Protein AF-A0A7G2CBF5-F1 (afdb_monomer_lite)

InterPro domains:
  IPR001841 Zinc finger, RING-type [PF13639] (413-460)
  IPR001841 Zinc finger, RING-type [PS50089] (415-460)
  IPR001841 Zinc finger, RING-type [SM00184] (415-459)
  IPR013083 Zinc finger, RING/FYVE/PHD-type [G3DSA:3.30.40.10] (395-491)

pLDDT: mean 78.75, std 20.37, range [25.27, 97.44]

Organism: NCBI:txid59799

Structure (mmCIF, N/CA/C/O backbone):
data_AF-A0A7G2CBF5-F1
#
_entry.id   AF-A0A7G2CBF5-F1
#
loop_
_atom_site.group_PDB
_atom_site.id
_atom_site.type_symbol
_atom_site.label_atom_id
_atom_site.label_alt_id
_atom_site.label_comp_id
_atom_site.label_asym_id
_atom_site.label_entity_id
_atom_site.label_seq_id
_atom_site.pdbx_PDB_ins_code
_atom_site.Cartn_x
_atom_site.Cartn_y
_atom_site.Cartn_z
_atom_site.occupancy
_atom_site.B_iso_or_equiv
_atom_site.auth_seq_id
_atom_site.auth_comp_id
_atom_site.auth_asym_id
_atom_site.auth_atom_id
_atom_site.pdbx_PDB_model_num
ATOM 1 N N . MET A 1 1 ? 34.338 -5.655 -11.484 1.00 49.66 1 MET A N 1
ATOM 2 C CA . MET A 1 1 ? 33.843 -4.409 -12.112 1.00 49.66 1 MET A CA 1
ATOM 3 C C . MET A 1 1 ? 34.162 -4.475 -13.596 1.00 49.66 1 MET A C 1
ATOM 5 O O . MET A 1 1 ? 35.326 -4.677 -13.931 1.00 49.66 1 MET A O 1
ATOM 9 N N . SER A 1 2 ? 33.138 -4.430 -14.452 1.00 60.94 2 SER A N 1
ATOM 10 C CA . SER A 1 2 ? 33.265 -4.568 -15.910 1.00 60.94 2 SER A CA 1
ATOM 11 C C . SER A 1 2 ? 34.109 -3.433 -16.514 1.00 60.94 2 SER A C 1
ATOM 13 O O . SER A 1 2 ? 34.279 -2.374 -15.908 1.00 60.94 2 SER A O 1
ATOM 15 N N . GLY A 1 3 ? 34.646 -3.632 -17.723 1.00 80.69 3 GLY A N 1
ATOM 16 C CA . GLY A 1 3 ? 35.348 -2.565 -18.448 1.00 80.69 3 GLY A CA 1
ATOM 17 C C . GLY A 1 3 ? 34.446 -1.363 -18.767 1.00 80.69 3 GLY A C 1
ATOM 18 O O . GLY A 1 3 ? 34.930 -0.236 -18.807 1.00 80.69 3 GLY A O 1
ATOM 19 N N . LEU A 1 4 ? 33.137 -1.592 -18.928 1.00 89.00 4 LEU A N 1
ATOM 20 C CA . LEU A 1 4 ? 32.149 -0.553 -19.222 1.00 89.00 4 LEU A CA 1
ATOM 21 C C . LEU A 1 4 ? 31.945 0.420 -18.053 1.00 89.00 4 LEU A C 1
ATOM 23 O O . LEU A 1 4 ? 31.850 1.620 -18.289 1.00 89.00 4 LEU A O 1
ATOM 27 N N . ASP A 1 5 ? 31.925 -0.068 -16.808 1.00 89.19 5 ASP A N 1
ATOM 28 C CA . ASP A 1 5 ? 31.765 0.785 -15.621 1.00 89.19 5 ASP A CA 1
ATOM 29 C C . ASP A 1 5 ? 32.836 1.887 -15.564 1.00 89.19 5 ASP A C 1
ATOM 31 O O . ASP A 1 5 ? 32.509 3.060 -15.397 1.00 89.19 5 ASP A O 1
ATOM 35 N N . LYS A 1 6 ? 34.104 1.532 -15.813 1.00 88.06 6 LYS A N 1
ATOM 36 C CA . LYS A 1 6 ? 35.206 2.505 -15.874 1.00 88.06 6 LYS A CA 1
ATOM 37 C C . LYS A 1 6 ? 35.006 3.517 -17.002 1.00 88.06 6 LYS A C 1
ATOM 39 O O . LYS A 1 6 ? 35.122 4.713 -16.774 1.00 88.06 6 LYS A O 1
ATOM 44 N N . LEU A 1 7 ? 34.652 3.039 -18.198 1.00 89.00 7 LEU A N 1
ATOM 45 C CA . LEU A 1 7 ? 34.445 3.889 -19.375 1.00 89.00 7 LEU A CA 1
ATOM 46 C C . LEU A 1 7 ? 33.305 4.894 -19.198 1.00 89.00 7 LEU A C 1
ATOM 48 O O . LEU A 1 7 ? 33.352 5.966 -19.790 1.00 89.00 7 LEU A O 1
ATOM 52 N N . VAL A 1 8 ? 32.271 4.538 -18.435 1.00 93.62 8 VAL A N 1
ATOM 53 C CA . VAL A 1 8 ? 31.100 5.391 -18.212 1.00 93.62 8 VAL A CA 1
ATOM 54 C C . VAL A 1 8 ? 31.361 6.456 -17.148 1.00 93.62 8 VAL A C 1
ATOM 56 O O . VAL A 1 8 ? 30.910 7.588 -17.309 1.00 93.62 8 VAL A O 1
ATOM 59 N N . ARG A 1 9 ? 32.104 6.128 -16.084 1.00 89.12 9 ARG A N 1
ATOM 60 C CA . ARG A 1 9 ? 32.369 7.050 -14.962 1.00 89.12 9 ARG A CA 1
ATOM 61 C C . ARG A 1 9 ? 33.142 8.307 -15.357 1.00 89.12 9 ARG A C 1
ATOM 63 O O . ARG A 1 9 ? 32.958 9.338 -14.719 1.00 89.12 9 ARG A O 1
ATOM 70 N N . ASP A 1 10 ? 33.952 8.226 -16.407 1.00 88.62 10 ASP A N 1
ATOM 71 C CA . ASP A 1 10 ? 34.768 9.346 -16.890 1.00 88.62 10 ASP A CA 1
ATOM 72 C C . ASP A 1 10 ? 33.999 10.295 -17.836 1.00 88.62 10 ASP A C 1
ATOM 74 O O . ASP A 1 10 ? 34.521 11.337 -18.240 1.00 88.62 10 ASP A O 1
ATOM 78 N N . ILE A 1 11 ? 32.760 9.955 -18.215 1.00 93.88 11 ILE A N 1
ATOM 79 C CA . ILE A 1 11 ? 31.960 10.738 -19.165 1.00 93.88 11 ILE A CA 1
ATOM 80 C C . ILE A 1 11 ? 31.219 11.860 -18.432 1.00 93.88 11 ILE A C 1
ATOM 82 O O . ILE A 1 11 ? 30.471 11.627 -17.483 1.00 93.88 11 ILE A O 1
ATOM 86 N N . LYS A 1 12 ? 31.375 13.095 -18.921 1.00 92.81 12 LYS A N 1
ATOM 87 C CA . LYS A 1 12 ? 30.668 14.265 -18.386 1.00 92.81 12 LYS A CA 1
ATOM 88 C C . LYS A 1 12 ? 29.181 14.262 -18.779 1.00 92.81 12 LYS A C 1
ATOM 90 O O . LYS A 1 12 ? 28.855 13.799 -19.873 1.00 92.81 12 LYS A O 1
ATOM 95 N N . PRO A 1 13 ? 28.284 14.843 -17.957 1.00 91.62 13 PRO A N 1
ATOM 96 C CA . PRO A 1 13 ? 26.852 14.903 -18.258 1.00 91.62 13 PRO A CA 1
ATOM 97 C C . PRO A 1 13 ? 26.490 15.487 -19.629 1.00 91.62 13 PRO A C 1
ATOM 99 O O . PRO A 1 13 ? 25.711 14.874 -20.362 1.00 91.62 13 PRO A O 1
ATOM 102 N N . ASP A 1 14 ? 27.097 16.617 -19.999 1.00 91.88 14 ASP A N 1
ATOM 103 C CA . ASP A 1 14 ? 26.829 17.291 -21.278 1.00 91.88 14 ASP A CA 1
ATOM 104 C C . ASP A 1 14 ? 27.284 16.448 -22.476 1.00 91.88 14 ASP A C 1
ATOM 106 O O . ASP A 1 14 ? 26.562 16.313 -23.467 1.00 91.88 14 ASP A O 1
ATOM 110 N N . ASP A 1 15 ? 28.456 15.814 -22.358 1.00 93.81 15 ASP A N 1
ATOM 111 C CA . ASP A 1 15 ? 28.989 14.916 -23.383 1.00 93.81 15 ASP A CA 1
ATOM 112 C C . ASP A 1 15 ? 28.108 13.673 -23.532 1.00 93.81 15 ASP A C 1
ATOM 114 O O . ASP A 1 15 ? 27.851 13.228 -24.649 1.00 93.81 15 ASP A O 1
ATOM 118 N N . ALA A 1 16 ? 27.605 13.125 -22.421 1.00 92.75 16 ALA A N 1
ATOM 119 C CA . ALA A 1 16 ? 26.716 11.972 -22.451 1.00 92.75 16 ALA A CA 1
ATOM 120 C C . ALA A 1 16 ? 25.408 12.272 -23.184 1.00 92.75 16 ALA A C 1
ATOM 122 O O . ALA A 1 16 ? 24.969 11.434 -23.965 1.00 92.75 16 ALA A O 1
ATOM 123 N N . LEU A 1 17 ? 24.788 13.435 -22.945 1.00 92.00 17 LEU A N 1
ATOM 124 C CA . LEU A 1 17 ? 23.565 13.847 -23.641 1.00 92.00 17 LEU A CA 1
ATOM 125 C C . LEU A 1 17 ? 23.819 14.045 -25.133 1.00 92.00 17 LEU A C 1
ATOM 127 O O . LEU A 1 17 ? 23.205 13.367 -25.954 1.00 92.00 17 LEU A O 1
ATOM 131 N N . LYS A 1 18 ? 24.773 14.917 -25.465 1.00 95.88 18 LYS A N 1
ATOM 132 C CA . LYS A 1 18 ? 25.082 15.274 -26.848 1.00 95.88 18 LYS A CA 1
ATOM 133 C C . LYS A 1 18 ? 25.462 14.050 -27.681 1.00 95.88 18 LYS A C 1
ATOM 135 O O . LYS A 1 18 ? 24.959 13.869 -28.787 1.00 95.88 18 LYS A O 1
ATOM 140 N N . LEU A 1 19 ? 26.352 13.205 -27.161 1.00 96.44 19 LEU A N 1
ATOM 141 C CA . LEU A 1 19 ? 26.838 12.046 -27.907 1.00 96.44 19 LEU A CA 1
ATOM 142 C C . LEU A 1 19 ? 25.793 10.930 -27.949 1.00 96.44 19 LEU A C 1
ATOM 144 O O . LEU A 1 19 ? 25.692 10.261 -28.972 1.00 96.44 19 LEU A O 1
ATOM 148 N N . PHE A 1 20 ? 24.974 10.747 -26.908 1.00 94.62 20 PHE A N 1
ATOM 149 C CA . PHE A 1 20 ? 23.829 9.834 -26.986 1.00 94.62 20 PHE A CA 1
ATOM 150 C C . PHE A 1 20 ? 22.902 10.204 -28.148 1.00 94.62 20 PHE A C 1
ATOM 152 O O . PHE A 1 20 ? 22.606 9.342 -28.972 1.00 94.62 20 PHE A O 1
ATOM 159 N N . GLU A 1 21 ? 22.503 11.473 -28.254 1.00 94.25 21 GLU A N 1
ATOM 160 C CA . GLU A 1 21 ? 21.635 11.950 -29.337 1.00 94.25 21 GLU A CA 1
ATOM 161 C C . GLU A 1 21 ? 22.292 11.761 -30.711 1.00 94.25 21 GLU A C 1
ATOM 163 O O . GLU A 1 21 ? 21.678 11.208 -31.624 1.00 94.25 21 GLU A O 1
ATOM 168 N N . GLU A 1 22 ? 23.571 12.122 -30.843 1.00 96.81 22 GLU A N 1
ATOM 169 C CA . GLU A 1 22 ? 24.329 11.950 -32.085 1.00 96.81 22 GLU A CA 1
ATOM 170 C C . GLU A 1 22 ? 24.398 10.478 -32.532 1.00 96.81 22 GLU A C 1
ATOM 172 O O . GLU A 1 22 ? 24.149 10.158 -33.697 1.00 96.81 22 GLU A O 1
ATOM 177 N N . TYR A 1 23 ? 24.748 9.563 -31.624 1.00 96.50 23 TYR A N 1
ATOM 178 C CA . TYR A 1 23 ? 24.873 8.144 -31.953 1.00 96.50 23 TYR A CA 1
ATOM 179 C C . TYR A 1 23 ? 23.514 7.474 -32.162 1.00 96.50 23 TYR A C 1
ATOM 181 O O . TYR A 1 23 ? 23.406 6.615 -33.038 1.00 96.50 23 TYR A O 1
ATOM 189 N N . MET A 1 24 ? 22.479 7.883 -31.425 1.00 94.31 24 MET A N 1
ATOM 190 C CA . MET A 1 24 ? 21.109 7.414 -31.631 1.00 94.31 24 MET A CA 1
ATOM 191 C C . MET A 1 24 ? 20.627 7.744 -33.048 1.00 94.31 24 MET A C 1
ATOM 193 O O . MET A 1 24 ? 20.131 6.860 -33.745 1.00 94.31 24 MET A O 1
ATOM 197 N N . GLU A 1 25 ? 20.829 8.977 -33.515 1.00 95.88 25 GLU A N 1
ATOM 198 C CA . GLU A 1 25 ? 20.425 9.380 -34.866 1.00 95.88 25 GLU A CA 1
ATOM 199 C C . GLU A 1 25 ? 21.223 8.657 -35.959 1.00 95.88 25 GLU A C 1
ATOM 201 O O . GLU A 1 25 ? 20.654 8.221 -36.965 1.00 95.88 25 GLU A O 1
ATOM 206 N N . LYS A 1 26 ? 22.526 8.427 -35.750 1.00 96.81 26 LYS A N 1
ATOM 207 C CA . LYS A 1 26 ? 23.343 7.615 -36.670 1.00 96.81 26 LYS A CA 1
ATOM 208 C C . LYS A 1 26 ? 22.854 6.166 -36.753 1.00 96.81 26 LYS A C 1
ATOM 210 O O . LYS A 1 26 ? 22.736 5.636 -37.855 1.00 96.81 26 LYS A O 1
ATOM 215 N N . VAL A 1 27 ? 22.541 5.536 -35.616 1.00 95.06 27 VAL A N 1
ATOM 216 C CA . VAL A 1 27 ? 21.999 4.165 -35.570 1.00 95.06 27 VAL A CA 1
ATOM 217 C C . VAL A 1 27 ? 20.631 4.094 -36.249 1.00 95.06 27 VAL A C 1
ATOM 219 O O . VAL A 1 27 ? 20.414 3.216 -37.083 1.00 95.06 27 VAL A O 1
ATOM 222 N N . LYS A 1 28 ? 19.723 5.037 -35.963 1.00 94.19 28 LYS A N 1
ATOM 223 C CA . LYS A 1 28 ? 18.412 5.124 -36.629 1.00 94.19 28 LYS A CA 1
ATOM 224 C C . LYS A 1 28 ? 18.551 5.297 -38.139 1.00 94.19 28 LYS A C 1
ATOM 226 O O . LYS A 1 28 ? 17.858 4.619 -38.891 1.00 94.19 28 LYS A O 1
ATOM 231 N N . THR A 1 29 ? 19.469 6.156 -38.583 1.00 96.31 29 THR A N 1
ATOM 232 C CA . THR A 1 29 ? 19.729 6.394 -40.009 1.00 96.31 29 THR A CA 1
ATOM 233 C C . THR A 1 29 ? 20.233 5.130 -40.704 1.00 96.31 29 THR A C 1
ATOM 235 O O . THR A 1 29 ? 19.699 4.767 -41.751 1.00 96.31 29 THR A O 1
ATOM 238 N N . ALA A 1 30 ? 21.211 4.434 -40.116 1.00 94.44 30 ALA A N 1
ATOM 239 C CA . ALA A 1 30 ? 21.728 3.179 -40.662 1.00 94.44 30 ALA A CA 1
ATOM 240 C C . ALA A 1 30 ? 20.621 2.112 -40.760 1.00 94.44 30 ALA A C 1
ATOM 242 O O . ALA A 1 30 ? 20.425 1.514 -41.818 1.00 94.44 30 ALA A O 1
ATOM 243 N N . ARG A 1 31 ? 19.813 1.953 -39.701 1.00 93.50 31 ARG A N 1
ATOM 244 C CA . ARG A 1 31 ? 18.656 1.039 -39.680 1.00 93.50 31 ARG A CA 1
ATOM 245 C C . ARG A 1 31 ? 17.616 1.378 -40.746 1.00 93.50 31 ARG A C 1
ATOM 247 O O . ARG A 1 31 ? 17.160 0.489 -41.459 1.00 93.50 31 ARG A O 1
ATOM 254 N N . ALA A 1 32 ? 17.271 2.657 -40.898 1.00 94.25 32 ALA A N 1
ATOM 255 C CA . ALA A 1 32 ? 16.305 3.114 -41.897 1.00 94.25 32 ALA A CA 1
ATOM 256 C C . ALA A 1 32 ? 16.774 2.829 -43.333 1.00 94.25 32 ALA A C 1
ATOM 258 O O . ALA A 1 32 ? 15.972 2.462 -44.190 1.00 94.25 32 ALA A O 1
ATOM 259 N N . LYS A 1 33 ? 18.082 2.949 -43.584 1.00 95.88 33 LYS A N 1
ATOM 260 C CA . LYS A 1 33 ? 18.703 2.637 -44.877 1.00 95.88 33 LYS A CA 1
ATOM 261 C C . LYS A 1 33 ? 19.026 1.152 -45.070 1.00 95.88 33 LYS A C 1
ATOM 263 O O . LYS A 1 33 ? 19.474 0.782 -46.151 1.00 95.88 33 LYS A O 1
ATOM 268 N N . LYS A 1 34 ? 18.776 0.307 -44.061 1.00 92.31 34 LYS A N 1
ATOM 269 C CA . LYS A 1 34 ? 19.172 -1.114 -44.028 1.00 92.31 34 LYS A CA 1
ATOM 270 C C . LYS A 1 34 ? 20.678 -1.308 -44.260 1.00 92.31 34 LYS A C 1
ATOM 272 O O . LYS A 1 34 ? 21.097 -2.281 -44.881 1.00 92.31 34 LYS A O 1
ATOM 277 N N . GLU A 1 35 ? 21.477 -0.358 -43.786 1.00 93.38 35 GLU A N 1
ATOM 278 C CA . GLU A 1 35 ? 22.936 -0.415 -43.825 1.00 93.38 35 GLU A CA 1
ATOM 279 C C . GLU A 1 35 ? 23.461 -1.266 -42.661 1.00 93.38 35 GLU A C 1
ATOM 281 O O . GLU A 1 35 ? 22.876 -1.293 -41.575 1.00 93.38 35 GLU A O 1
ATOM 286 N N . GLU A 1 36 ? 24.589 -1.947 -42.871 1.00 92.62 36 GLU A N 1
ATOM 287 C CA . GLU A 1 36 ? 25.285 -2.654 -41.795 1.00 92.62 36 GLU A CA 1
ATOM 288 C C . GLU A 1 36 ? 25.801 -1.644 -40.761 1.00 92.62 36 GLU A C 1
ATOM 290 O O . GLU A 1 36 ? 26.503 -0.693 -41.107 1.00 92.62 36 GLU A O 1
ATOM 295 N N . ILE A 1 37 ? 25.463 -1.842 -39.483 1.00 95.06 37 ILE A N 1
ATOM 296 C CA . ILE A 1 37 ? 25.906 -0.963 -38.394 1.00 95.06 37 ILE A CA 1
ATOM 297 C C . ILE A 1 37 ? 27.366 -1.296 -38.055 1.00 95.06 37 ILE A C 1
ATOM 299 O O . ILE A 1 37 ? 27.633 -2.367 -37.501 1.00 95.06 37 ILE A O 1
ATOM 303 N N . PRO A 1 38 ? 28.330 -0.383 -38.283 1.00 96.12 38 PRO A N 1
ATOM 304 C CA . PRO A 1 38 ? 29.725 -0.663 -37.974 1.00 96.12 38 PRO A CA 1
ATOM 305 C C . PRO A 1 38 ? 29.933 -0.868 -36.472 1.00 96.12 38 PRO A C 1
ATOM 307 O O . PRO A 1 38 ? 29.358 -0.152 -35.647 1.00 96.12 38 PRO A O 1
ATOM 310 N N . ARG A 1 39 ? 30.845 -1.774 -36.098 1.00 96.12 39 ARG A N 1
ATOM 311 C CA . ARG A 1 39 ? 31.174 -2.048 -34.686 1.00 96.12 39 ARG A CA 1
ATOM 312 C C . ARG A 1 39 ? 31.443 -0.782 -33.853 1.00 96.12 39 ARG A C 1
ATOM 314 O O . ARG A 1 39 ? 30.903 -0.697 -32.752 1.00 96.12 39 ARG A O 1
ATOM 321 N N . PRO A 1 40 ? 32.210 0.226 -34.324 1.00 97.44 40 PRO A N 1
ATOM 322 C CA . PRO A 1 40 ? 32.429 1.449 -33.548 1.00 97.44 40 PRO A CA 1
ATOM 323 C C . PRO A 1 40 ? 31.149 2.255 -33.293 1.00 97.44 40 PRO A C 1
ATOM 325 O O . PRO A 1 40 ? 31.004 2.840 -32.222 1.00 97.44 40 PRO A O 1
ATOM 328 N N . LEU A 1 41 ? 30.220 2.278 -34.256 1.00 96.88 41 LEU A N 1
ATOM 329 C CA . LEU A 1 41 ? 28.927 2.948 -34.113 1.00 96.88 41 LEU A CA 1
ATOM 330 C C . LEU A 1 41 ? 28.079 2.240 -33.047 1.00 96.88 41 LEU A C 1
ATOM 332 O O . LEU A 1 41 ? 27.610 2.886 -32.114 1.00 96.88 41 LEU A O 1
ATOM 336 N N . TYR A 1 42 ? 27.982 0.912 -33.132 1.00 96.50 42 TYR A N 1
ATOM 337 C CA . TYR A 1 42 ? 27.261 0.077 -32.169 1.00 96.50 42 TYR A CA 1
ATOM 338 C C . TYR A 1 42 ? 27.783 0.236 -30.734 1.00 96.50 42 TYR A C 1
ATOM 340 O O . TYR A 1 42 ? 27.028 0.521 -29.804 1.00 96.50 42 TYR A O 1
ATOM 348 N N . MET A 1 43 ? 29.101 0.105 -30.556 1.00 96.31 43 MET A N 1
ATOM 349 C CA . MET A 1 43 ? 29.736 0.174 -29.238 1.00 96.31 43 MET A CA 1
ATOM 350 C C . MET A 1 43 ? 29.606 1.562 -28.612 1.00 96.31 43 MET A C 1
ATOM 352 O O . MET A 1 43 ? 29.358 1.669 -27.413 1.00 96.31 43 MET A O 1
ATOM 356 N N . ASN A 1 44 ? 29.753 2.631 -29.403 1.00 96.25 44 ASN A N 1
ATOM 357 C CA . ASN A 1 44 ? 29.588 3.982 -28.881 1.00 96.25 44 ASN A CA 1
ATOM 358 C C . ASN A 1 44 ? 28.132 4.276 -28.521 1.00 96.25 44 ASN A C 1
ATOM 360 O O . ASN A 1 44 ? 27.902 4.841 -27.456 1.00 96.25 44 ASN A O 1
ATOM 364 N N . PHE A 1 45 ? 27.163 3.852 -29.338 1.00 96.00 45 PHE A N 1
ATOM 365 C CA . PHE A 1 45 ? 25.747 3.997 -29.001 1.00 96.00 45 PHE A CA 1
ATOM 366 C C . PHE A 1 45 ? 25.431 3.381 -27.630 1.00 96.00 45 PHE A C 1
ATOM 368 O O . PHE A 1 45 ? 24.929 4.080 -26.749 1.00 96.00 45 PHE A O 1
ATOM 375 N N . LEU A 1 46 ? 25.813 2.120 -27.399 1.00 97.00 46 LEU A N 1
ATOM 376 C CA . LEU A 1 46 ? 25.571 1.445 -26.119 1.00 97.00 46 LEU A CA 1
ATOM 377 C C . LEU A 1 46 ? 26.332 2.084 -24.951 1.00 97.00 46 LEU A C 1
ATOM 379 O O . LEU A 1 46 ? 25.777 2.233 -23.864 1.00 97.00 46 LEU A O 1
ATOM 383 N N . LYS A 1 47 ? 27.576 2.525 -25.176 1.00 96.31 47 LYS A N 1
ATOM 384 C CA . LYS A 1 47 ? 28.369 3.250 -24.172 1.00 96.31 47 LYS A CA 1
ATOM 385 C C . LYS A 1 47 ? 27.664 4.528 -23.715 1.00 96.31 47 LYS A C 1
ATOM 387 O O . LYS A 1 47 ? 27.592 4.790 -22.517 1.00 96.31 47 LYS A O 1
ATOM 392 N N . TYR A 1 48 ? 27.134 5.318 -24.650 1.00 96.69 48 TYR A N 1
ATOM 393 C CA . TYR A 1 48 ? 26.439 6.559 -24.309 1.00 96.69 48 TYR A CA 1
ATOM 394 C C . TYR A 1 48 ? 25.020 6.316 -23.777 1.00 96.69 48 TYR A C 1
ATOM 396 O O . TYR A 1 48 ? 24.589 7.068 -22.909 1.00 96.69 48 TYR A O 1
ATOM 404 N N . CYS A 1 49 ? 24.341 5.225 -24.155 1.00 96.50 49 CYS A N 1
ATOM 405 C CA . CYS A 1 49 ? 23.132 4.763 -23.457 1.00 96.50 49 CYS A CA 1
ATOM 406 C C . CYS A 1 49 ? 23.419 4.482 -21.973 1.00 96.50 49 CYS A C 1
ATOM 408 O O . CYS A 1 49 ? 22.755 5.029 -21.090 1.00 96.50 49 CYS A O 1
ATOM 410 N N . ALA A 1 50 ? 24.457 3.687 -21.698 1.00 96.75 50 ALA A N 1
ATOM 411 C CA . ALA A 1 50 ? 24.888 3.363 -20.342 1.00 96.75 50 ALA A CA 1
ATOM 412 C C . ALA A 1 50 ? 25.274 4.625 -19.551 1.00 96.75 50 ALA A C 1
ATOM 414 O O . ALA A 1 50 ? 24.900 4.757 -18.387 1.00 96.75 50 ALA A O 1
ATOM 415 N N . ALA A 1 51 ? 25.945 5.589 -20.191 1.00 96.44 51 ALA A N 1
ATOM 416 C CA . ALA A 1 51 ? 26.282 6.869 -19.574 1.00 96.44 51 ALA A CA 1
ATOM 417 C C . ALA A 1 51 ? 25.047 7.692 -19.186 1.00 96.44 51 ALA A C 1
ATOM 419 O O . ALA A 1 51 ? 24.979 8.190 -18.063 1.00 96.44 51 ALA A O 1
ATOM 420 N N . ARG A 1 52 ? 24.041 7.793 -20.067 1.00 95.44 52 ARG A N 1
ATOM 421 C CA . ARG A 1 52 ? 22.774 8.482 -19.761 1.00 95.44 52 ARG A CA 1
ATOM 422 C C . ARG A 1 52 ? 22.066 7.870 -18.560 1.00 95.44 52 ARG A C 1
ATOM 424 O O . ARG A 1 52 ? 21.608 8.609 -17.689 1.00 95.44 52 ARG A O 1
ATOM 431 N N . VAL A 1 53 ? 22.010 6.540 -18.503 1.00 95.50 53 VAL A N 1
ATOM 432 C CA . VAL A 1 53 ? 21.429 5.809 -17.371 1.00 95.50 53 VAL A CA 1
ATOM 433 C C . VAL A 1 53 ? 22.228 6.067 -16.095 1.00 95.50 53 VAL A C 1
ATOM 435 O O . VAL A 1 53 ? 21.637 6.445 -15.090 1.00 95.50 53 VAL A O 1
ATOM 438 N N . HIS A 1 54 ? 23.557 5.950 -16.131 1.00 94.94 54 HIS A N 1
ATOM 439 C CA . HIS A 1 54 ? 24.411 6.189 -14.965 1.00 94.94 54 HIS A CA 1
ATOM 440 C C . HIS A 1 54 ? 24.245 7.602 -14.396 1.00 94.94 54 HIS A C 1
ATOM 442 O O . HIS A 1 54 ? 24.035 7.753 -13.198 1.00 94.94 54 HIS A O 1
ATOM 448 N N . ILE A 1 55 ? 24.269 8.634 -15.243 1.00 93.06 55 ILE A N 1
ATOM 449 C CA . ILE A 1 55 ? 24.085 10.028 -14.809 1.00 93.06 55 ILE A CA 1
ATOM 450 C C . ILE A 1 55 ? 22.716 10.215 -14.158 1.00 93.06 55 ILE A C 1
ATOM 452 O O . ILE A 1 55 ? 22.620 10.787 -13.074 1.00 93.06 55 ILE A O 1
ATOM 456 N N . LYS A 1 56 ? 21.658 9.672 -14.770 1.00 92.88 56 LYS A N 1
ATOM 457 C CA . LYS A 1 56 ? 20.314 9.721 -14.190 1.00 92.88 56 LYS A CA 1
ATOM 458 C C . LYS A 1 56 ? 20.253 9.018 -12.830 1.00 92.88 56 LYS A C 1
ATOM 460 O O . LYS A 1 56 ? 19.607 9.513 -11.906 1.00 92.88 56 LYS A O 1
ATOM 465 N N . LEU A 1 57 ? 20.959 7.895 -12.693 1.00 91.31 57 LEU A N 1
ATOM 466 C CA . LEU A 1 57 ? 21.083 7.173 -11.430 1.00 91.31 57 LEU A CA 1
ATOM 467 C C . LEU A 1 57 ? 21.911 7.951 -10.378 1.00 91.31 57 LEU A C 1
ATOM 469 O O . LEU A 1 57 ? 21.684 7.840 -9.176 1.00 91.31 57 LEU A O 1
ATOM 473 N N . GLN A 1 58 ? 22.855 8.789 -10.794 1.00 89.00 58 GLN A N 1
ATOM 474 C CA . GLN A 1 58 ? 23.586 9.656 -9.868 1.00 89.00 58 GLN A CA 1
ATOM 475 C C . GLN A 1 58 ? 22.725 10.827 -9.383 1.00 89.00 58 GLN A C 1
ATOM 477 O O . GLN A 1 58 ? 22.713 11.121 -8.188 1.00 89.00 58 GLN A O 1
ATOM 482 N N . GLU A 1 59 ? 21.959 11.461 -10.276 1.00 87.88 59 GLU A N 1
ATOM 483 C CA . GLU A 1 59 ? 21.057 12.568 -9.929 1.00 87.88 59 GLU A CA 1
ATOM 484 C C . GLU A 1 59 ? 20.038 12.185 -8.849 1.00 87.88 59 GLU A C 1
ATOM 486 O O . GLU A 1 59 ? 19.746 12.987 -7.963 1.00 87.88 59 GLU A O 1
ATOM 491 N N . GLY A 1 60 ? 19.494 10.966 -8.913 1.00 81.62 60 GLY A N 1
ATOM 492 C CA . GLY A 1 60 ? 18.531 10.466 -7.929 1.00 81.62 60 GLY A CA 1
ATOM 493 C C . GLY A 1 60 ? 19.147 9.708 -6.751 1.00 81.62 60 GLY A C 1
ATOM 494 O O . GLY A 1 60 ? 18.405 9.067 -6.014 1.00 81.62 60 GLY A O 1
ATOM 495 N N . LYS A 1 61 ? 20.476 9.777 -6.558 1.00 82.25 61 LYS A N 1
ATOM 496 C CA . LYS A 1 61 ? 21.204 9.133 -5.444 1.00 82.25 61 LYS A CA 1
ATOM 497 C C . LYS A 1 61 ? 20.921 7.627 -5.314 1.00 82.25 61 LYS A C 1
ATOM 499 O O . LYS A 1 61 ? 20.754 7.109 -4.211 1.00 82.25 61 LYS A O 1
ATOM 504 N N . PHE A 1 62 ? 20.849 6.929 -6.444 1.00 81.75 62 PHE A N 1
ATOM 505 C CA . PHE A 1 62 ? 20.549 5.500 -6.486 1.00 81.75 62 PHE A CA 1
ATOM 506 C C . PHE A 1 62 ? 21.728 4.632 -6.014 1.00 81.75 62 PHE A C 1
ATOM 508 O O . PHE A 1 62 ? 22.876 5.078 -5.966 1.00 81.75 62 PHE A O 1
ATOM 515 N N . SER A 1 63 ? 21.438 3.374 -5.659 1.00 82.25 63 SER A N 1
ATOM 516 C CA . SER A 1 63 ? 22.437 2.445 -5.120 1.00 82.25 63 SER A CA 1
ATOM 517 C C . SER A 1 63 ? 23.439 1.968 -6.184 1.00 82.25 63 SER A C 1
ATOM 519 O O . SER A 1 63 ? 23.123 1.872 -7.375 1.00 82.25 63 SER A O 1
ATOM 521 N N . GLN A 1 64 ? 24.652 1.610 -5.748 1.00 84.75 64 GLN A N 1
ATOM 522 C CA . GLN A 1 64 ? 25.646 0.985 -6.626 1.00 84.75 64 GLN A CA 1
ATOM 523 C C . GLN A 1 64 ? 25.152 -0.363 -7.173 1.00 84.75 64 GLN A C 1
ATOM 525 O O . GLN A 1 64 ? 25.455 -0.695 -8.316 1.00 84.75 64 GLN A O 1
ATOM 530 N N . GLU A 1 65 ? 24.372 -1.110 -6.391 1.00 85.56 65 GLU A N 1
ATOM 531 C CA . GLU A 1 65 ? 23.766 -2.379 -6.804 1.00 85.56 65 GLU A CA 1
ATOM 532 C C . GLU A 1 65 ? 22.813 -2.185 -7.989 1.00 85.56 65 GLU A C 1
ATOM 534 O O . GLU A 1 65 ? 22.948 -2.869 -9.002 1.00 85.56 65 GLU A O 1
ATOM 539 N N . THR A 1 66 ? 21.945 -1.170 -7.926 1.00 86.50 66 THR A N 1
ATOM 540 C CA . THR A 1 66 ? 21.049 -0.809 -9.032 1.00 86.50 66 THR A CA 1
ATOM 541 C C . THR A 1 66 ? 21.850 -0.544 -10.304 1.00 86.50 66 THR A C 1
ATOM 543 O O . THR A 1 66 ? 21.537 -1.109 -11.351 1.00 86.50 66 THR A O 1
ATOM 546 N N . TRP A 1 67 ? 22.931 0.245 -10.227 1.00 92.56 67 TRP A N 1
ATOM 547 C CA . TRP A 1 67 ? 23.797 0.504 -11.384 1.00 92.56 67 TRP A CA 1
ATOM 548 C C . TRP A 1 67 ? 24.430 -0.768 -11.963 1.00 92.56 67 TRP A C 1
ATOM 550 O O . TRP A 1 67 ? 24.496 -0.897 -13.186 1.00 92.56 67 TRP A O 1
ATOM 560 N N . LEU A 1 68 ? 24.860 -1.718 -11.129 1.00 91.50 68 LEU A N 1
ATOM 561 C CA . LEU A 1 68 ? 25.455 -2.967 -11.613 1.00 91.50 68 LEU A CA 1
ATOM 562 C C . LEU A 1 68 ? 24.490 -3.741 -12.522 1.00 91.50 68 LEU A C 1
ATOM 564 O O . LEU A 1 68 ? 24.920 -4.210 -13.572 1.00 91.50 68 LEU A O 1
ATOM 568 N N . THR A 1 69 ? 23.187 -3.765 -12.213 1.00 93.12 69 THR A N 1
ATOM 569 C CA . THR A 1 69 ? 22.191 -4.441 -13.069 1.00 93.12 69 THR A CA 1
ATOM 570 C C . THR A 1 69 ? 22.106 -3.838 -14.478 1.00 93.12 69 THR A C 1
ATOM 572 O O . THR A 1 69 ? 22.017 -4.564 -15.469 1.00 93.12 69 THR A O 1
ATOM 575 N N . TYR A 1 70 ? 22.194 -2.510 -14.595 1.00 95.31 70 TYR A N 1
ATOM 576 C CA . TYR A 1 70 ? 22.234 -1.819 -15.887 1.00 95.31 70 TYR A CA 1
ATOM 577 C C . TYR A 1 70 ? 23.576 -2.008 -16.591 1.00 95.31 70 TYR A C 1
ATOM 579 O O . TYR A 1 70 ? 23.623 -2.196 -17.807 1.00 95.31 70 TYR A O 1
ATOM 587 N N . CYS A 1 71 ? 24.674 -1.974 -15.837 1.00 94.88 71 CYS A N 1
ATOM 588 C CA . CYS A 1 71 ? 26.009 -2.190 -16.373 1.00 94.88 71 CYS A CA 1
ATOM 589 C C . CYS A 1 71 ? 26.140 -3.587 -17.001 1.00 94.88 71 CYS A C 1
ATOM 591 O O . CYS A 1 71 ? 26.682 -3.716 -18.102 1.00 94.88 71 CYS A O 1
ATOM 593 N N . ASP A 1 72 ? 25.591 -4.612 -16.350 1.00 94.69 72 ASP A N 1
ATOM 594 C CA . ASP A 1 72 ? 25.565 -5.989 -16.848 1.00 94.69 72 ASP A CA 1
ATOM 595 C C . ASP A 1 72 ? 24.688 -6.126 -18.099 1.00 94.69 72 ASP A C 1
ATOM 597 O O . ASP A 1 72 ? 25.100 -6.762 -19.075 1.00 94.69 72 ASP A O 1
ATOM 601 N N . PHE A 1 73 ? 23.525 -5.462 -18.126 1.00 96.06 73 PHE A N 1
ATOM 602 C CA . PHE A 1 73 ? 22.674 -5.394 -19.317 1.00 96.06 73 PHE A CA 1
ATOM 603 C C . PHE A 1 73 ? 23.414 -4.782 -20.513 1.00 96.06 73 PHE A C 1
ATOM 605 O O . PHE A 1 73 ? 23.490 -5.407 -21.571 1.00 96.06 73 PHE A O 1
ATOM 612 N N . PHE A 1 74 ? 24.012 -3.595 -20.360 1.00 96.94 74 PHE A N 1
ATOM 613 C CA . PHE A 1 74 ? 24.715 -2.935 -21.466 1.00 96.94 74 PHE A CA 1
ATOM 614 C C . PHE A 1 74 ? 25.997 -3.672 -21.866 1.00 96.94 74 PHE A C 1
ATOM 616 O O . PHE A 1 74 ? 26.335 -3.706 -23.047 1.00 96.94 74 PHE A O 1
ATOM 623 N N . THR A 1 75 ? 26.684 -4.322 -20.925 1.00 95.75 75 THR A N 1
ATOM 624 C CA . THR A 1 75 ? 27.819 -5.202 -21.244 1.00 95.75 75 THR A CA 1
ATOM 625 C C . THR A 1 75 ? 27.357 -6.382 -22.101 1.00 95.75 75 THR A C 1
ATOM 627 O O . THR A 1 75 ? 27.970 -6.675 -23.127 1.00 95.75 75 THR A O 1
ATOM 630 N N . SER A 1 76 ? 26.239 -7.014 -21.739 1.00 95.12 76 SER A N 1
ATOM 631 C CA . SER A 1 76 ? 25.635 -8.101 -22.520 1.00 95.12 76 SER A CA 1
ATOM 632 C C . SER A 1 76 ? 25.172 -7.621 -23.898 1.00 95.12 76 SER A C 1
ATOM 634 O O . SER A 1 76 ? 25.409 -8.300 -24.896 1.00 95.12 76 SER A O 1
ATOM 636 N N . ALA A 1 77 ? 24.598 -6.415 -23.979 1.00 96.50 77 ALA A N 1
ATOM 637 C CA . ALA A 1 77 ? 24.253 -5.770 -25.243 1.00 96.50 77 ALA A CA 1
ATOM 638 C C . ALA A 1 77 ? 25.496 -5.624 -26.128 1.00 96.50 77 ALA A C 1
ATOM 640 O O . ALA A 1 77 ? 25.498 -6.080 -27.265 1.00 96.50 77 ALA A O 1
ATOM 641 N N . MET A 1 78 ? 26.600 -5.097 -25.591 1.00 96.56 78 MET A N 1
ATOM 642 C CA . MET A 1 78 ? 27.849 -4.934 -26.342 1.00 96.56 78 MET A CA 1
ATOM 643 C C . MET A 1 78 ? 28.394 -6.268 -26.869 1.00 96.56 78 MET A C 1
ATOM 645 O O . MET A 1 78 ? 28.871 -6.331 -28.002 1.00 96.56 78 MET A O 1
ATOM 649 N N . LEU A 1 79 ? 28.293 -7.342 -26.081 1.00 95.81 79 LEU A N 1
ATOM 650 C CA . LEU A 1 79 ? 28.722 -8.685 -26.481 1.00 95.81 79 LEU A CA 1
ATOM 651 C C . LEU A 1 79 ? 27.834 -9.321 -27.562 1.00 95.81 79 LEU A C 1
ATOM 653 O O . LEU A 1 79 ? 28.290 -10.234 -28.244 1.00 95.81 79 LEU A O 1
ATOM 657 N N . SER A 1 80 ? 26.608 -8.827 -27.764 1.00 96.81 80 SER A N 1
ATOM 658 C CA . SER A 1 80 ? 25.701 -9.322 -28.810 1.00 96.81 80 SER A CA 1
ATOM 659 C C . SER A 1 80 ? 26.041 -8.828 -30.222 1.00 96.81 80 SER A C 1
ATOM 661 O O . SER A 1 80 ? 25.393 -9.228 -31.186 1.00 96.81 80 SER A O 1
ATOM 663 N N . PHE A 1 81 ? 27.058 -7.975 -30.385 1.00 96.94 81 PHE A N 1
ATOM 664 C CA . PHE A 1 81 ? 27.463 -7.489 -31.703 1.00 96.94 81 PHE A CA 1
ATOM 665 C C . PHE A 1 81 ? 27.791 -8.645 -32.664 1.00 96.94 81 PHE A C 1
ATOM 667 O O . PHE A 1 81 ? 28.625 -9.498 -32.360 1.00 96.94 81 PHE A O 1
ATOM 674 N N . GLY A 1 82 ? 27.167 -8.641 -33.845 1.00 94.50 82 GLY A N 1
ATOM 675 C CA . GLY A 1 82 ? 27.350 -9.675 -34.868 1.00 94.50 82 GLY A CA 1
ATOM 676 C C . GLY A 1 82 ? 26.622 -10.995 -34.586 1.00 94.50 82 GLY A C 1
ATOM 677 O O . GLY A 1 82 ? 26.759 -11.933 -35.367 1.00 94.50 82 GLY A O 1
ATOM 678 N N . THR A 1 83 ? 25.848 -11.090 -33.500 1.00 96.62 83 THR A N 1
ATOM 679 C CA . THR A 1 83 ? 24.976 -12.242 -33.227 1.00 96.62 83 THR A CA 1
ATOM 680 C C . THR A 1 83 ? 23.548 -11.978 -33.711 1.00 96.62 83 THR A C 1
ATOM 682 O O . THR A 1 83 ? 23.176 -10.850 -34.040 1.00 96.62 83 THR A O 1
ATOM 685 N N . ALA A 1 84 ? 22.710 -13.019 -33.712 1.00 94.69 84 ALA A N 1
ATOM 686 C CA . ALA A 1 84 ? 21.294 -12.907 -34.067 1.00 94.69 84 ALA A CA 1
ATOM 687 C C . ALA A 1 84 ? 20.479 -12.001 -33.116 1.00 94.69 84 ALA A C 1
ATOM 689 O O . ALA A 1 84 ? 19.380 -11.576 -33.471 1.00 94.69 84 ALA A O 1
ATOM 690 N N . ASP A 1 85 ? 21.000 -11.691 -31.924 1.00 95.19 85 ASP A N 1
ATOM 691 C CA . ASP A 1 85 ? 20.310 -10.866 -30.927 1.00 95.19 85 ASP A CA 1
ATOM 692 C C . ASP A 1 85 ? 20.705 -9.382 -30.976 1.00 95.19 85 ASP A C 1
ATOM 694 O O . ASP A 1 85 ? 20.074 -8.567 -30.302 1.00 95.19 85 ASP A O 1
ATOM 698 N N . MET A 1 86 ? 21.686 -9.006 -31.807 1.00 94.69 86 MET A N 1
ATOM 699 C CA . MET A 1 86 ? 22.200 -7.635 -31.923 1.00 94.69 86 MET A CA 1
ATOM 700 C C . MET A 1 86 ? 21.091 -6.583 -32.082 1.00 94.69 86 MET A C 1
ATOM 702 O O . MET A 1 86 ? 21.075 -5.580 -31.365 1.00 94.69 86 MET A O 1
ATOM 706 N N . GLU A 1 87 ? 20.154 -6.816 -33.006 1.00 92.38 87 GLU A N 1
ATOM 707 C CA . GLU A 1 87 ? 19.050 -5.890 -33.290 1.00 92.38 87 GLU A CA 1
ATOM 708 C C . GLU A 1 87 ? 18.065 -5.783 -32.120 1.00 92.38 87 GLU A C 1
ATOM 710 O O . GLU A 1 87 ? 17.634 -4.684 -31.767 1.00 92.38 87 GLU A O 1
ATOM 715 N N . LYS A 1 88 ? 17.763 -6.901 -31.447 1.00 94.06 88 LYS A N 1
ATOM 716 C CA . LYS A 1 88 ? 16.901 -6.885 -30.256 1.00 94.06 88 LYS A CA 1
ATOM 717 C C . LYS A 1 88 ? 17.547 -6.092 -29.124 1.00 94.06 88 LYS A C 1
ATOM 719 O O . LYS A 1 88 ? 16.867 -5.331 -28.443 1.00 94.06 88 LYS A O 1
ATOM 724 N N . MET A 1 89 ? 18.860 -6.238 -28.931 1.00 95.12 89 MET A N 1
ATOM 725 C CA . MET A 1 89 ? 19.583 -5.528 -27.875 1.00 95.12 89 MET A CA 1
ATOM 726 C C . MET A 1 89 ? 19.626 -4.017 -28.109 1.00 95.12 89 MET A C 1
ATOM 728 O O . MET A 1 89 ? 19.573 -3.263 -27.139 1.00 95.12 89 MET A O 1
ATOM 732 N N . LEU A 1 90 ? 19.655 -3.551 -29.360 1.00 93.25 90 LEU A N 1
ATOM 733 C CA . LEU A 1 90 ? 19.494 -2.127 -29.679 1.00 93.25 90 LEU A CA 1
ATOM 734 C C . LEU A 1 90 ? 18.098 -1.620 -29.300 1.00 93.25 90 LEU A C 1
ATOM 736 O O . LEU A 1 90 ? 17.991 -0.583 -28.647 1.00 93.25 90 LEU A O 1
ATOM 740 N N . ASP A 1 91 ? 17.046 -2.370 -29.639 1.00 91.50 91 ASP A N 1
ATOM 741 C CA . ASP A 1 91 ? 15.666 -1.993 -29.308 1.00 91.50 91 ASP A CA 1
ATOM 742 C C . ASP A 1 91 ? 15.429 -1.968 -27.794 1.00 91.50 91 ASP A C 1
ATOM 744 O O . ASP A 1 91 ? 14.784 -1.059 -27.270 1.00 91.50 91 ASP A O 1
ATOM 748 N N . TYR A 1 92 ? 15.965 -2.951 -27.067 1.00 93.88 92 TYR A N 1
ATOM 749 C CA . TYR A 1 92 ? 15.897 -2.964 -25.609 1.00 93.88 92 TYR A CA 1
ATOM 750 C C . TYR A 1 92 ? 16.719 -1.838 -24.986 1.00 93.88 92 TYR A C 1
ATOM 752 O O . TYR A 1 92 ? 16.249 -1.220 -24.035 1.00 93.88 92 TYR A O 1
ATOM 760 N N . SER A 1 93 ? 17.901 -1.530 -25.522 1.00 94.31 93 SER A N 1
ATOM 761 C CA . SER A 1 93 ? 18.753 -0.453 -25.002 1.00 94.31 93 SER A CA 1
ATOM 762 C C . SER A 1 93 ? 18.068 0.906 -25.097 1.00 94.31 93 SER A C 1
ATOM 764 O O . SER A 1 93 ? 18.070 1.656 -24.123 1.00 94.31 93 SER A O 1
ATOM 766 N N . ASP A 1 94 ? 17.417 1.186 -26.225 1.00 87.62 94 ASP A N 1
ATOM 767 C CA . ASP A 1 94 ? 16.637 2.410 -26.415 1.00 87.62 94 ASP A CA 1
ATOM 768 C C . ASP A 1 94 ? 15.482 2.501 -25.402 1.00 87.62 94 ASP A C 1
ATOM 770 O O . ASP A 1 94 ? 15.352 3.473 -24.652 1.00 87.62 94 ASP A O 1
ATOM 774 N N . LYS A 1 95 ? 14.697 1.421 -25.277 1.00 91.56 95 LYS A N 1
ATOM 775 C CA . LYS A 1 95 ? 13.586 1.336 -24.314 1.00 91.56 95 LYS A CA 1
ATOM 776 C C . LYS A 1 95 ? 14.046 1.510 -22.870 1.00 91.56 95 LYS A C 1
ATOM 778 O O . LYS A 1 95 ? 13.368 2.194 -22.103 1.00 91.56 95 LYS A O 1
ATOM 783 N N . VAL A 1 96 ? 15.170 0.904 -22.490 1.00 94.31 96 VAL A N 1
ATOM 784 C CA . VAL A 1 96 ? 15.741 1.011 -21.142 1.00 94.31 96 VAL A CA 1
ATOM 785 C C . VAL A 1 96 ? 16.101 2.460 -20.834 1.00 94.31 96 VAL A C 1
ATOM 787 O O . VAL A 1 96 ? 15.688 2.970 -19.794 1.00 94.31 96 VAL A O 1
ATOM 790 N N . VAL A 1 97 ? 16.793 3.155 -21.744 1.00 94.19 97 VAL A N 1
ATOM 791 C CA . VAL A 1 97 ? 17.162 4.566 -21.545 1.00 94.19 97 VAL A CA 1
ATOM 792 C C . VAL A 1 97 ? 15.915 5.425 -21.345 1.00 94.19 97 VAL A C 1
ATOM 794 O O . VAL A 1 97 ? 15.819 6.132 -20.342 1.00 94.19 97 VAL A O 1
ATOM 797 N N . TYR A 1 98 ? 14.922 5.329 -22.234 1.00 92.56 98 TYR A N 1
ATOM 798 C CA . TYR A 1 98 ? 13.685 6.100 -22.088 1.00 92.56 98 TYR A CA 1
ATOM 799 C C . TYR A 1 98 ? 12.934 5.767 -20.793 1.00 92.56 98 TYR A C 1
ATOM 801 O O . TYR A 1 98 ? 12.468 6.679 -20.111 1.00 92.56 98 TYR A O 1
ATOM 809 N N . SER A 1 99 ? 12.868 4.490 -20.411 1.00 92.94 99 SER A N 1
ATOM 810 C CA . SER A 1 99 ? 12.184 4.057 -19.184 1.00 92.94 99 SER A CA 1
ATOM 811 C C . SER A 1 99 ? 12.871 4.579 -17.921 1.00 92.94 99 SER A C 1
ATOM 813 O O . SER A 1 99 ? 12.193 4.943 -16.969 1.00 92.94 99 SER A O 1
ATOM 815 N N . VAL A 1 100 ? 14.201 4.692 -17.917 1.00 93.19 100 VAL A N 1
ATOM 816 C CA . VAL A 1 100 ? 14.976 5.274 -16.809 1.00 93.19 100 VAL A CA 1
ATOM 817 C C . VAL A 1 100 ? 14.790 6.792 -16.735 1.00 93.19 100 VAL A C 1
ATOM 819 O O . VAL A 1 100 ? 14.530 7.348 -15.665 1.00 93.19 100 VAL A O 1
ATOM 822 N N . LEU A 1 101 ? 14.903 7.487 -17.871 1.00 91.62 101 LEU A N 1
ATOM 823 C CA . LEU A 1 101 ? 14.935 8.954 -17.911 1.00 91.62 101 LEU A CA 1
ATOM 824 C C . LEU A 1 101 ? 13.641 9.607 -17.428 1.00 91.62 101 LEU A C 1
ATOM 826 O O . LEU A 1 101 ? 13.665 10.733 -16.930 1.00 91.62 101 LEU A O 1
ATOM 830 N N . VAL A 1 102 ? 12.519 8.902 -17.542 1.00 90.25 102 VAL A N 1
ATOM 831 C CA . VAL A 1 102 ? 11.221 9.430 -17.142 1.00 90.25 102 VAL A CA 1
ATOM 832 C C . VAL A 1 102 ? 11.027 9.461 -15.615 1.00 90.25 102 VAL A C 1
ATOM 834 O O . VAL A 1 102 ? 10.165 10.197 -15.130 1.00 90.25 102 VAL A O 1
ATOM 837 N N . TYR A 1 103 ? 11.814 8.728 -14.823 1.00 90.50 103 TYR A N 1
ATOM 838 C CA . TYR A 1 103 ? 11.718 8.793 -13.360 1.00 90.50 103 TYR A CA 1
ATOM 839 C C . TYR A 1 103 ? 12.149 10.158 -12.810 1.00 90.50 103 TYR A C 1
ATOM 841 O O . TYR A 1 103 ? 13.007 10.849 -13.367 1.00 90.50 103 TYR A O 1
ATOM 849 N N . HIS A 1 104 ? 11.534 10.576 -11.706 1.00 89.88 104 HIS A N 1
ATOM 850 C CA . HIS A 1 104 ? 11.855 11.853 -11.074 1.00 89.88 104 HIS A CA 1
ATOM 851 C C . HIS A 1 104 ? 13.143 11.722 -10.251 1.00 89.88 104 HIS A C 1
ATOM 853 O O . HIS A 1 104 ? 13.310 10.748 -9.528 1.00 89.88 104 HIS A O 1
ATOM 859 N N . SER A 1 105 ? 14.044 12.705 -10.349 1.00 86.88 105 SER A N 1
ATOM 860 C CA . SER A 1 105 ? 15.252 12.771 -9.500 1.00 86.88 105 SER A CA 1
ATOM 861 C C . SER A 1 105 ? 14.984 13.495 -8.167 1.00 86.88 105 SER A C 1
ATOM 863 O O . SER A 1 105 ? 15.817 13.482 -7.270 1.00 86.88 105 SER A O 1
ATOM 865 N N . GLN A 1 106 ? 13.834 14.165 -8.047 1.00 89.69 106 GLN A N 1
ATOM 866 C CA . GLN A 1 106 ? 13.430 14.974 -6.896 1.00 89.69 106 GLN A CA 1
ATOM 867 C C . GLN A 1 106 ? 11.958 14.719 -6.568 1.00 89.69 106 GLN A C 1
ATOM 869 O O . GLN A 1 106 ? 11.169 14.382 -7.461 1.00 89.69 106 GLN A O 1
ATOM 874 N N . SER A 1 107 ? 11.584 14.932 -5.308 1.00 92.25 107 SER A N 1
ATOM 875 C CA . SER A 1 107 ? 10.201 14.823 -4.845 1.00 92.25 107 SER A CA 1
ATOM 876 C C . SER A 1 107 ? 9.258 15.710 -5.661 1.00 92.25 107 SER A C 1
ATOM 878 O O . SER A 1 107 ? 9.587 16.838 -6.026 1.00 92.25 107 SER A O 1
ATOM 880 N N . GLN A 1 108 ? 8.076 15.185 -5.967 1.00 93.62 108 GLN A N 1
ATOM 881 C CA . GLN A 1 108 ? 7.039 15.874 -6.728 1.00 93.62 108 GLN A CA 1
ATOM 882 C C . GLN A 1 108 ? 5.938 16.410 -5.801 1.00 93.62 108 GLN A C 1
ATOM 884 O O . GLN A 1 108 ? 5.611 15.770 -4.802 1.00 93.62 108 GLN A O 1
ATOM 889 N N . PRO A 1 109 ? 5.298 17.548 -6.120 1.00 96.06 109 PRO A N 1
ATOM 890 C CA . PRO A 1 109 ? 4.100 17.976 -5.405 1.00 96.06 109 PRO A CA 1
ATOM 891 C C . PRO A 1 109 ? 2.994 16.918 -5.509 1.00 96.06 109 PRO A C 1
ATOM 893 O O . PRO A 1 109 ? 2.605 16.535 -6.614 1.00 96.06 109 PRO A O 1
ATOM 896 N N . LEU A 1 110 ? 2.442 16.474 -4.377 1.00 96.06 110 LEU A N 1
ATOM 897 C CA . LEU A 1 110 ? 1.462 15.379 -4.371 1.00 96.06 110 LEU A CA 1
ATOM 898 C C . LEU A 1 110 ? 0.190 15.701 -5.162 1.00 96.06 110 LEU A C 1
ATOM 900 O O . LEU A 1 110 ? -0.384 14.805 -5.773 1.00 96.06 110 LEU A O 1
ATOM 904 N N . LEU A 1 111 ? -0.225 16.973 -5.217 1.00 96.81 111 LEU A N 1
ATOM 905 C CA . LEU A 1 111 ? -1.379 17.386 -6.022 1.00 96.81 111 LEU A CA 1
ATOM 906 C C . LEU A 1 111 ? -1.136 17.156 -7.518 1.00 96.81 111 LEU A C 1
ATOM 908 O O . LEU A 1 111 ? -2.022 16.681 -8.223 1.00 96.81 111 LEU A O 1
ATOM 912 N N . LYS A 1 112 ? 0.079 17.440 -7.997 1.00 95.88 112 LYS A N 1
ATOM 913 C CA . LYS A 1 112 ? 0.467 17.196 -9.390 1.00 95.88 112 LYS A CA 1
ATOM 914 C C . LYS A 1 112 ? 0.411 15.702 -9.708 1.00 95.88 112 LYS A C 1
ATOM 916 O O . LYS A 1 112 ? -0.130 15.319 -10.741 1.00 95.88 112 LYS A O 1
ATOM 921 N N . GLU A 1 113 ? 0.917 14.866 -8.805 1.00 95.69 113 GLU A N 1
ATOM 922 C CA . GLU A 1 113 ? 0.886 13.412 -8.983 1.00 95.69 113 GLU A CA 1
ATOM 923 C C . GLU A 1 113 ? -0.526 12.836 -8.881 1.00 95.69 113 GLU A C 1
ATOM 925 O O . GLU A 1 113 ? -0.864 11.939 -9.647 1.00 95.69 113 GLU A O 1
ATOM 930 N N . TYR A 1 114 ? -1.376 13.364 -7.998 1.00 96.94 114 TYR A N 1
ATOM 931 C CA . TYR A 1 114 ? -2.792 13.000 -7.938 1.00 96.94 114 TYR A CA 1
ATOM 932 C C . TYR A 1 114 ? -3.494 13.276 -9.272 1.00 96.94 114 TYR A C 1
ATOM 934 O O . TYR A 1 114 ? -4.114 12.374 -9.835 1.00 96.94 114 TYR A O 1
ATOM 942 N N . LEU A 1 115 ? -3.361 14.498 -9.805 1.00 96.31 115 LEU A N 1
ATOM 943 C CA . LEU A 1 115 ? -4.003 14.898 -11.061 1.00 96.31 115 LEU A CA 1
ATOM 944 C C . LEU A 1 115 ? -3.513 14.038 -12.228 1.00 96.31 115 LEU A C 1
ATOM 946 O O . LEU A 1 115 ? -4.310 13.580 -13.045 1.00 96.31 115 LEU A O 1
ATOM 950 N N . ARG A 1 116 ? -2.206 13.762 -12.264 1.00 95.44 116 ARG A N 1
ATOM 951 C CA . ARG A 1 116 ? -1.604 12.857 -13.241 1.00 95.44 116 ARG A CA 1
ATOM 952 C C . ARG A 1 116 ? -2.174 11.444 -13.135 1.00 95.44 116 ARG A C 1
ATOM 954 O O . ARG A 1 116 ? -2.546 10.882 -14.157 1.00 95.44 116 ARG A O 1
ATOM 961 N N . CYS A 1 117 ? -2.237 10.870 -11.932 1.00 96.75 117 CYS A N 1
ATOM 962 C CA . CYS A 1 117 ? -2.775 9.525 -11.732 1.00 96.75 117 CYS A CA 1
ATOM 963 C C . CYS A 1 117 ? -4.252 9.453 -12.126 1.00 96.75 117 CYS A C 1
ATOM 965 O O . CYS A 1 117 ? -4.641 8.516 -12.811 1.00 96.75 117 CYS A O 1
ATOM 967 N N . SER A 1 118 ? -5.055 10.449 -11.746 1.00 95.06 118 SER A N 1
ATOM 968 C CA . SER A 1 118 ? -6.480 10.510 -12.083 1.00 95.06 118 SER A CA 1
ATOM 969 C C . SER A 1 118 ? -6.706 10.557 -13.600 1.00 95.06 118 SER A C 1
ATOM 971 O O . SER A 1 118 ? -7.474 9.757 -14.127 1.00 95.06 118 SER A O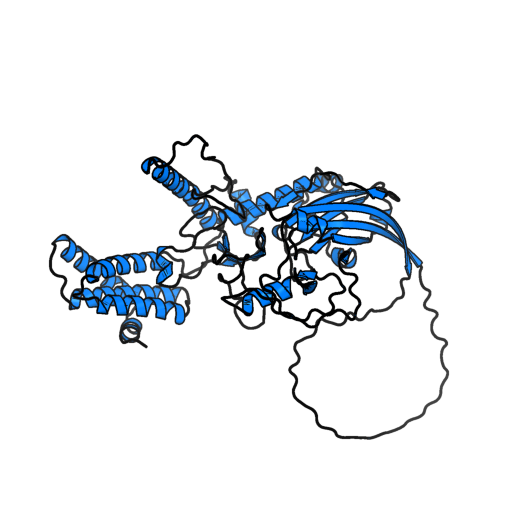 1
ATOM 973 N N . ALA A 1 119 ? -5.969 11.405 -14.326 1.00 95.50 119 ALA A N 1
ATOM 974 C CA . ALA A 1 119 ? -6.048 11.451 -15.788 1.00 95.50 119 ALA A CA 1
ATOM 975 C C . ALA A 1 119 ? -5.540 10.153 -16.446 1.00 95.50 119 ALA A C 1
ATOM 977 O O . ALA A 1 119 ? -6.140 9.654 -17.397 1.00 95.50 119 ALA A O 1
ATOM 978 N N . ALA A 1 120 ? -4.452 9.580 -15.924 1.00 96.00 120 ALA A N 1
ATOM 979 C CA . ALA A 1 120 ? -3.863 8.362 -16.470 1.00 96.00 120 ALA A CA 1
ATOM 980 C C . ALA A 1 120 ? -4.730 7.115 -16.225 1.00 96.00 120 ALA A C 1
ATOM 982 O O . ALA A 1 120 ? -4.738 6.218 -17.064 1.00 96.00 120 ALA A O 1
ATOM 983 N N . GLN A 1 121 ? -5.483 7.056 -15.118 1.00 95.62 121 GLN A N 1
ATOM 984 C CA . GLN A 1 121 ? -6.466 5.995 -14.867 1.00 95.62 121 GLN A CA 1
ATOM 985 C C . GLN A 1 121 ? -7.530 5.966 -15.970 1.00 95.62 121 GLN A C 1
ATOM 987 O O . GLN A 1 121 ? -7.807 4.907 -16.529 1.00 95.62 121 GLN A O 1
ATOM 992 N N . GLU A 1 122 ? -8.073 7.131 -16.326 1.00 93.06 122 GLU A N 1
ATOM 993 C CA . GLU A 1 122 ? -9.080 7.273 -17.382 1.00 93.06 122 GLU A CA 1
ATOM 994 C C . GLU A 1 122 ? -8.546 6.878 -18.765 1.00 93.06 122 GLU A C 1
ATOM 996 O O . GLU A 1 122 ? -9.170 6.103 -19.502 1.00 93.06 122 GLU A O 1
ATOM 1001 N N . GLU A 1 123 ? -7.354 7.371 -19.109 1.00 95.19 123 GLU A N 1
ATOM 1002 C CA . GLU A 1 123 ? -6.699 7.050 -20.377 1.00 95.19 123 GLU A CA 1
ATOM 1003 C C . GLU A 1 123 ? -6.377 5.552 -20.480 1.00 95.19 123 GLU A C 1
ATOM 1005 O O . GLU A 1 123 ? -6.655 4.924 -21.506 1.00 95.19 123 GLU A O 1
ATOM 1010 N N . GLN A 1 124 ? -5.816 4.957 -19.422 1.00 95.19 124 GLN A N 1
ATOM 1011 C CA . GLN A 1 124 ? -5.458 3.543 -19.418 1.00 95.19 124 GLN A CA 1
ATOM 1012 C C . GLN A 1 124 ? -6.703 2.652 -19.453 1.00 95.19 124 GLN A C 1
ATOM 1014 O O . GLN A 1 124 ? -6.732 1.723 -20.254 1.00 95.19 124 GLN A O 1
ATOM 1019 N N . ARG A 1 125 ? -7.761 2.971 -18.692 1.00 92.56 125 ARG A N 1
ATOM 1020 C CA . ARG A 1 125 ? -9.043 2.246 -18.754 1.00 92.56 125 ARG A CA 1
ATOM 1021 C C . ARG A 1 125 ? -9.615 2.256 -20.169 1.00 92.56 125 ARG A C 1
ATOM 1023 O O . ARG A 1 125 ? -10.063 1.223 -20.663 1.00 92.56 125 ARG A O 1
ATOM 1030 N N . SER A 1 126 ? -9.575 3.408 -20.837 1.00 91.38 126 SER A N 1
ATOM 1031 C CA . SER A 1 126 ? -10.056 3.546 -22.216 1.00 91.38 126 SER A CA 1
ATOM 1032 C C . SER A 1 126 ? -9.284 2.645 -23.186 1.00 91.38 126 SER A C 1
ATOM 1034 O O . SER A 1 126 ? -9.892 2.013 -24.051 1.00 91.38 126 SER A O 1
ATOM 1036 N N . LYS A 1 127 ? -7.959 2.539 -23.015 1.00 92.81 127 LYS A N 1
ATOM 1037 C CA . LYS A 1 127 ? -7.106 1.629 -23.795 1.00 92.81 127 LYS A CA 1
ATOM 1038 C C . LYS A 1 127 ? -7.395 0.164 -23.476 1.00 92.81 127 LYS A C 1
ATOM 1040 O O . LYS A 1 127 ? -7.618 -0.606 -24.401 1.00 92.81 127 LYS A O 1
ATOM 1045 N N . ASP A 1 128 ? -7.478 -0.201 -22.196 1.00 90.38 128 ASP A N 1
ATOM 1046 C CA . ASP A 1 128 ? -7.771 -1.573 -21.760 1.00 90.38 128 ASP A CA 1
ATOM 1047 C C . ASP A 1 128 ? -9.113 -2.062 -22.354 1.00 90.38 128 ASP A C 1
ATOM 1049 O O . ASP A 1 128 ? -9.211 -3.179 -22.859 1.00 90.38 128 ASP A O 1
ATOM 1053 N N . LEU A 1 129 ? -10.144 -1.206 -22.367 1.00 87.69 129 LEU A N 1
ATOM 1054 C CA . LEU A 1 129 ? -11.444 -1.504 -22.984 1.00 87.69 129 LEU A CA 1
ATOM 1055 C C . LEU A 1 129 ? -11.370 -1.630 -24.512 1.00 87.69 129 LEU A C 1
ATOM 1057 O O . LEU A 1 129 ? -12.047 -2.485 -25.085 1.00 87.69 129 LEU A O 1
ATOM 1061 N N . ALA A 1 130 ? -10.582 -0.786 -25.183 1.00 88.75 130 ALA A N 1
ATOM 1062 C CA . ALA A 1 130 ? -10.371 -0.876 -26.626 1.00 88.75 130 ALA A CA 1
ATOM 1063 C C . ALA A 1 130 ? -9.642 -2.174 -27.009 1.00 88.75 130 ALA A C 1
ATOM 1065 O O . ALA A 1 130 ? -10.070 -2.863 -27.934 1.00 88.75 130 ALA A O 1
ATOM 1066 N N . ASP A 1 131 ? -8.610 -2.549 -26.251 1.00 87.56 131 ASP A N 1
ATOM 1067 C CA . ASP A 1 131 ? -7.846 -3.781 -26.450 1.00 87.56 131 ASP A CA 1
ATOM 1068 C C . ASP A 1 131 ? -8.709 -5.027 -26.232 1.00 87.56 131 ASP A C 1
ATOM 1070 O O . ASP A 1 131 ? -8.610 -5.992 -26.991 1.00 87.56 131 ASP A O 1
ATOM 1074 N N . LEU A 1 132 ? -9.582 -5.016 -25.221 1.00 81.81 132 LEU A N 1
ATOM 1075 C CA . LEU A 1 132 ? -10.535 -6.104 -24.988 1.00 81.81 132 LEU A CA 1
ATOM 1076 C C . LEU A 1 132 ? -11.540 -6.244 -26.134 1.00 81.81 132 LEU A C 1
ATOM 1078 O O . LEU A 1 132 ? -11.807 -7.363 -26.567 1.00 81.81 132 LEU A O 1
ATOM 1082 N N . ARG A 1 133 ? -12.059 -5.125 -26.657 1.00 81.81 133 ARG A N 1
ATOM 1083 C CA . ARG A 1 133 ? -12.957 -5.124 -27.826 1.00 81.81 133 ARG A CA 1
ATOM 1084 C C . ARG A 1 133 ? -12.262 -5.644 -29.082 1.00 81.81 133 ARG A C 1
ATOM 1086 O O . ARG A 1 133 ? -12.884 -6.350 -29.859 1.00 81.81 133 ARG A O 1
ATOM 1093 N N . ALA A 1 134 ? -10.987 -5.313 -29.275 1.00 83.44 134 ALA A N 1
ATOM 1094 C CA . ALA A 1 134 ? -10.225 -5.725 -30.451 1.00 83.44 134 ALA A CA 1
ATOM 1095 C C . ALA A 1 134 ? -9.862 -7.220 -30.461 1.00 83.44 134 ALA A C 1
ATOM 1097 O O . ALA A 1 134 ? -9.595 -7.774 -31.524 1.00 83.44 134 ALA A O 1
ATOM 1098 N N . LYS A 1 135 ? -9.815 -7.876 -29.295 1.00 78.06 135 LYS A N 1
ATOM 1099 C CA . LYS A 1 135 ? -9.394 -9.281 -29.173 1.00 78.06 135 LYS A CA 1
ATOM 1100 C C . LYS A 1 135 ? -10.523 -10.302 -29.369 1.00 78.06 135 LYS A C 1
ATOM 1102 O O . LYS A 1 135 ? -10.232 -11.494 -29.289 1.00 78.06 135 LYS A O 1
ATOM 1107 N N . ASP A 1 136 ? -11.774 -9.880 -29.595 1.00 62.81 136 ASP A N 1
ATOM 1108 C CA . ASP A 1 136 ? -12.957 -10.740 -29.839 1.00 62.81 136 ASP A CA 1
ATOM 1109 C C . ASP A 1 136 ? -13.115 -11.938 -28.868 1.00 62.81 136 ASP A C 1
ATOM 1111 O O . ASP A 1 136 ? -13.790 -12.924 -29.160 1.00 62.81 136 ASP A O 1
ATOM 1115 N N . THR A 1 137 ? -12.496 -11.895 -27.681 1.00 54.38 137 THR A N 1
ATOM 1116 C CA . THR A 1 137 ? -12.344 -13.088 -26.825 1.00 54.38 137 THR A CA 1
ATOM 1117 C C . THR A 1 137 ? -13.455 -13.254 -25.795 1.00 54.38 137 THR A C 1
ATOM 1119 O O . THR A 1 137 ? -13.377 -14.148 -24.955 1.00 54.38 137 THR A O 1
ATOM 1122 N N . ILE A 1 138 ? -14.497 -12.421 -25.824 1.00 51.31 138 ILE A N 1
ATOM 1123 C CA . ILE A 1 138 ? -15.618 -12.549 -24.895 1.00 51.31 138 ILE A CA 1
ATOM 1124 C C . ILE A 1 138 ? -16.931 -12.332 -25.655 1.00 51.31 138 ILE A C 1
ATOM 1126 O O . ILE A 1 138 ? -17.246 -11.222 -26.074 1.00 51.31 138 ILE A O 1
ATOM 1130 N N . ASN A 1 139 ? -17.739 -13.392 -25.767 1.00 47.78 139 ASN A N 1
ATOM 1131 C CA . ASN A 1 139 ? -19.196 -13.255 -25.798 1.00 47.78 139 ASN A CA 1
ATOM 1132 C C . ASN A 1 139 ? -19.584 -12.621 -24.455 1.00 47.78 139 ASN A C 1
ATOM 1134 O O . ASN A 1 139 ? -19.718 -13.328 -23.458 1.00 47.78 139 ASN A O 1
ATOM 1138 N N . ILE A 1 140 ? -19.644 -11.288 -24.385 1.00 51.66 140 ILE A N 1
ATOM 1139 C CA . ILE A 1 140 ? -19.922 -10.555 -23.142 1.00 51.66 140 ILE A CA 1
ATOM 1140 C C . ILE A 1 140 ? -21.402 -10.755 -22.788 1.00 51.66 140 ILE A C 1
ATOM 1142 O O . ILE A 1 140 ? -22.244 -9.902 -23.047 1.00 51.66 140 ILE A O 1
ATOM 1146 N N . THR A 1 141 ? -21.740 -11.901 -22.200 1.00 47.22 141 THR A N 1
ATOM 1147 C CA . THR A 1 141 ? -23.010 -12.094 -21.485 1.00 47.22 141 THR A CA 1
ATOM 1148 C C . THR A 1 141 ? -22.996 -11.402 -20.119 1.00 47.22 141 THR A C 1
ATOM 1150 O O . THR A 1 141 ? -24.051 -11.206 -19.525 1.00 47.22 141 THR A O 1
ATOM 1153 N N . THR A 1 142 ? -21.822 -10.990 -19.628 1.00 50.47 142 THR A N 1
ATOM 1154 C CA . THR A 1 142 ? -21.632 -10.285 -18.352 1.00 50.47 142 THR A CA 1
ATOM 1155 C C . THR A 1 142 ? -21.087 -8.879 -18.607 1.00 50.47 142 THR A C 1
ATOM 1157 O O . THR A 1 142 ? -19.931 -8.757 -19.005 1.00 50.47 142 THR A O 1
ATOM 1160 N N . PRO A 1 143 ? -21.873 -7.807 -18.397 1.00 57.28 143 PRO A N 1
ATOM 1161 C CA . PRO A 1 143 ? -21.415 -6.437 -18.604 1.00 57.28 143 PRO A CA 1
ATOM 1162 C C . PRO A 1 143 ? -20.143 -6.167 -17.800 1.00 57.28 143 PRO A C 1
ATOM 1164 O O . PRO A 1 143 ? -20.134 -6.360 -16.586 1.00 57.28 143 PRO A O 1
ATOM 1167 N N . VAL A 1 144 ? -19.081 -5.701 -18.463 1.00 58.59 144 VAL A N 1
ATOM 1168 C CA . VAL A 1 144 ? -17.923 -5.132 -17.766 1.00 58.59 144 VAL A CA 1
ATOM 1169 C C . VAL A 1 144 ? -18.428 -3.917 -16.990 1.00 58.59 144 VAL A C 1
ATOM 1171 O O . VAL A 1 144 ? -18.906 -2.972 -17.628 1.00 58.59 144 VAL A O 1
ATOM 1174 N N . PRO A 1 145 ? -18.363 -3.899 -15.650 1.00 60.06 145 PRO A N 1
ATOM 1175 C CA . PRO A 1 145 ? -18.899 -2.776 -14.907 1.00 60.06 145 PRO A CA 1
ATOM 1176 C C . PRO A 1 145 ? -17.936 -1.597 -15.084 1.00 60.06 145 PRO A C 1
ATOM 1178 O O . PRO A 1 145 ? -16.808 -1.610 -14.599 1.00 60.06 145 PRO A O 1
ATOM 1181 N N . LEU A 1 146 ? -18.369 -0.596 -15.852 1.00 63.19 146 LEU A N 1
ATOM 1182 C CA . LEU A 1 146 ? -17.543 0.553 -16.238 1.00 63.19 146 LEU A CA 1
ATOM 1183 C C . LEU A 1 146 ? -17.172 1.444 -15.040 1.00 63.19 146 LEU A C 1
ATOM 1185 O O . LEU A 1 146 ? -16.180 2.165 -15.113 1.00 63.19 146 LEU A O 1
ATOM 1189 N N . ASP A 1 147 ? -17.911 1.334 -13.935 1.00 65.88 147 ASP A N 1
ATOM 1190 C CA . ASP A 1 147 ? -17.830 2.226 -12.774 1.00 65.88 147 ASP A CA 1
ATOM 1191 C C . ASP A 1 147 ? -17.248 1.559 -11.517 1.00 65.88 147 ASP A C 1
ATOM 1193 O O . ASP A 1 147 ? -17.547 1.984 -10.400 1.00 65.88 147 ASP A O 1
ATOM 1197 N N . GLN A 1 148 ? -16.438 0.501 -11.651 1.00 77.19 148 GLN A N 1
ATOM 1198 C CA . GLN A 1 148 ? -15.811 -0.097 -10.467 1.00 77.19 148 GLN A CA 1
ATOM 1199 C C . GLN A 1 148 ? -14.781 0.866 -9.860 1.00 77.19 148 GLN A C 1
ATOM 1201 O O . GLN A 1 148 ? -13.820 1.246 -10.544 1.00 77.19 148 GLN A O 1
ATOM 1206 N N . PRO A 1 149 ? -14.955 1.271 -8.588 1.00 89.19 149 PRO A N 1
ATOM 1207 C CA . PRO A 1 149 ? -13.950 2.055 -7.897 1.00 89.19 149 PRO A CA 1
ATOM 1208 C C . PRO A 1 149 ? -12.716 1.190 -7.592 1.00 89.19 149 PRO A C 1
ATOM 1210 O O . PRO A 1 149 ? -12.786 -0.036 -7.658 1.00 89.19 149 PRO A O 1
ATOM 1213 N N . PRO A 1 150 ? -11.584 1.807 -7.217 1.00 93.69 150 PRO A N 1
ATOM 1214 C CA . PRO A 1 150 ? -10.435 1.068 -6.712 1.00 93.69 150 PRO A CA 1
ATOM 1215 C C . PRO A 1 150 ? -10.799 0.198 -5.501 1.00 93.69 150 PRO A C 1
ATOM 1217 O O . PRO A 1 150 ? -11.563 0.617 -4.625 1.00 93.69 150 PRO A O 1
ATOM 1220 N N . GLU A 1 151 ? -10.194 -0.983 -5.415 1.00 91.88 151 GLU A N 1
ATOM 1221 C CA . GLU A 1 151 ? -10.371 -1.937 -4.316 1.00 91.88 151 GLU A CA 1
ATOM 1222 C C . GLU A 1 151 ? -9.012 -2.306 -3.725 1.00 91.88 151 GLU A C 1
ATOM 1224 O O . GLU A 1 151 ? -8.008 -2.274 -4.426 1.00 91.88 151 GLU A O 1
ATOM 1229 N N . ILE A 1 152 ? -8.960 -2.618 -2.427 1.00 89.75 152 ILE A N 1
ATOM 1230 C CA . ILE A 1 152 ? -7.708 -3.070 -1.793 1.00 89.75 152 ILE A CA 1
ATOM 1231 C C . ILE A 1 152 ? -7.290 -4.432 -2.370 1.00 89.75 152 ILE A C 1
ATOM 1233 O O . ILE A 1 152 ? -6.112 -4.705 -2.551 1.00 89.75 152 ILE A O 1
ATOM 1237 N N . GLU A 1 153 ? -8.266 -5.274 -2.699 1.00 85.88 153 GLU A N 1
ATOM 1238 C CA . GLU A 1 153 ? -8.059 -6.621 -3.230 1.00 85.88 153 GLU A CA 1
ATOM 1239 C C . GLU A 1 153 ? -8.687 -6.708 -4.614 1.00 85.88 153 GLU A C 1
ATOM 1241 O O . GLU A 1 153 ? -9.786 -7.224 -4.792 1.00 85.88 153 GLU A O 1
ATOM 1246 N N . ARG A 1 154 ? -8.011 -6.111 -5.593 1.00 83.44 154 ARG A N 1
ATOM 1247 C CA . ARG A 1 154 ? -8.529 -5.997 -6.953 1.00 83.44 154 ARG A CA 1
ATOM 1248 C C . ARG A 1 154 ? -8.250 -7.267 -7.758 1.00 83.44 154 ARG A C 1
ATOM 1250 O O . ARG A 1 154 ? -7.093 -7.615 -7.976 1.00 83.44 154 ARG A O 1
ATOM 1257 N N . ASP A 1 155 ? -9.300 -7.851 -8.332 1.00 79.19 155 ASP A N 1
ATOM 1258 C CA . ASP A 1 155 ? -9.215 -8.978 -9.273 1.00 79.19 155 ASP A CA 1
ATOM 1259 C C . ASP A 1 155 ? -9.790 -8.592 -10.648 1.00 79.19 155 ASP A C 1
ATOM 1261 O O . ASP A 1 155 ? -10.923 -8.903 -11.011 1.00 79.19 155 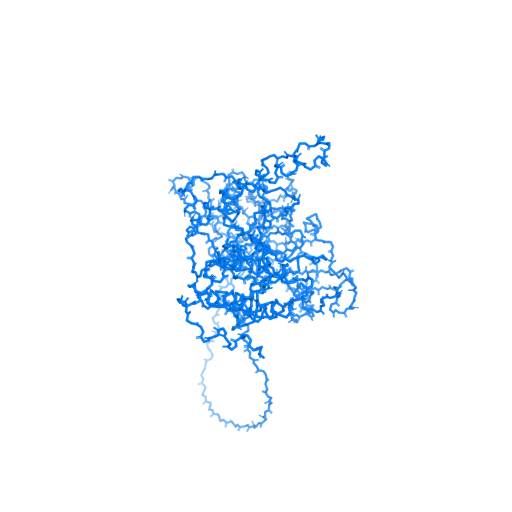ASP A O 1
ATOM 1265 N N . SER A 1 156 ? -9.041 -7.785 -11.403 1.00 82.25 156 SER A N 1
ATOM 1266 C CA . SER A 1 156 ? -9.459 -7.334 -12.735 1.00 82.25 156 SER A CA 1
ATOM 1267 C C . SER A 1 156 ? -8.258 -7.057 -13.637 1.00 82.25 156 SER A C 1
ATOM 1269 O O . SER A 1 156 ? -7.164 -6.717 -13.181 1.00 82.25 156 SER A O 1
ATOM 1271 N N . HIS A 1 157 ? -8.451 -7.125 -14.952 1.00 81.12 157 HIS A N 1
ATOM 1272 C CA . HIS A 1 157 ? -7.457 -6.677 -15.935 1.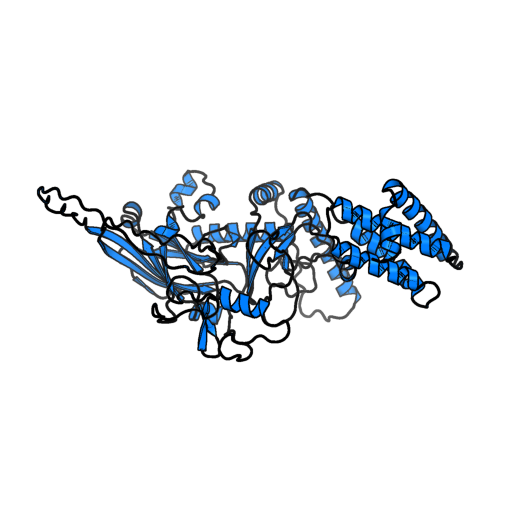00 81.12 157 HIS A CA 1
ATOM 1273 C C . HIS A 1 157 ? -7.706 -5.250 -16.443 1.00 81.12 157 HIS A C 1
ATOM 1275 O O . HIS A 1 157 ? -6.875 -4.714 -17.168 1.00 81.12 157 HIS A O 1
ATOM 1281 N N . ILE A 1 158 ? -8.817 -4.624 -16.042 1.00 88.69 158 ILE A N 1
ATOM 1282 C CA . ILE A 1 158 ? -9.239 -3.298 -16.508 1.00 88.69 158 ILE A CA 1
ATOM 1283 C C . ILE A 1 158 ? -8.958 -2.258 -15.438 1.00 88.69 158 ILE A C 1
ATOM 1285 O O . ILE A 1 158 ? -9.381 -2.420 -14.292 1.00 88.69 158 ILE A O 1
ATOM 1289 N N . THR A 1 159 ? -8.257 -1.191 -15.806 1.00 92.94 159 THR A N 1
ATOM 1290 C CA . THR A 1 159 ? -7.915 -0.121 -14.867 1.00 92.94 159 THR A CA 1
ATOM 1291 C C . THR A 1 159 ? -9.171 0.461 -14.203 1.00 92.94 159 THR A C 1
ATOM 1293 O O . THR A 1 159 ? -10.088 0.915 -14.889 1.00 92.94 159 THR A O 1
ATOM 1296 N N . ALA A 1 160 ? -9.211 0.447 -12.869 1.00 93.62 160 ALA A N 1
ATOM 1297 C CA . ALA A 1 160 ? -10.267 1.086 -12.089 1.00 93.62 160 ALA A CA 1
ATOM 1298 C C . ALA A 1 160 ? -10.020 2.596 -12.007 1.00 93.62 160 ALA A C 1
ATOM 1300 O O . ALA A 1 160 ? -8.872 3.051 -11.959 1.00 93.62 160 ALA A O 1
ATOM 1301 N N . VAL A 1 161 ? -11.093 3.381 -11.956 1.00 93.69 161 VAL A N 1
ATOM 1302 C CA . VAL A 1 161 ? -10.996 4.844 -11.899 1.00 93.69 161 VAL A CA 1
ATOM 1303 C C . VAL A 1 161 ? -11.476 5.338 -10.546 1.00 93.69 161 VAL A C 1
ATOM 1305 O O . VAL A 1 161 ? -12.607 5.077 -10.136 1.00 93.69 161 VAL A O 1
ATOM 1308 N N . ALA A 1 162 ? -10.603 6.060 -9.840 1.00 93.25 162 ALA A N 1
ATOM 1309 C CA . ALA A 1 162 ? -10.994 6.737 -8.613 1.00 93.25 162 ALA A CA 1
ATOM 1310 C C . ALA A 1 162 ? -12.025 7.837 -8.938 1.00 93.25 162 ALA A C 1
ATOM 1312 O O . ALA A 1 162 ? -11.809 8.596 -9.886 1.00 93.25 162 ALA A O 1
ATOM 1313 N N . PRO A 1 163 ? -13.116 7.969 -8.159 1.00 91.06 163 PRO A N 1
ATOM 1314 C CA . PRO A 1 163 ? -14.081 9.045 -8.343 1.00 91.06 163 PRO A CA 1
ATOM 1315 C C . PRO A 1 163 ? -13.413 10.421 -8.394 1.00 91.06 163 PRO A C 1
ATOM 1317 O O . PRO A 1 163 ? -12.488 10.706 -7.632 1.00 91.06 163 PRO A O 1
ATOM 1320 N N . ALA A 1 164 ? -13.904 11.291 -9.274 1.00 88.00 164 ALA A N 1
ATOM 1321 C CA . ALA A 1 164 ? -13.416 12.658 -9.354 1.00 88.00 164 ALA A CA 1
ATOM 1322 C C . ALA A 1 164 ? -13.854 13.458 -8.116 1.00 88.00 164 ALA A C 1
ATOM 1324 O O . ALA A 1 164 ? -15.040 13.529 -7.787 1.00 88.00 164 ALA A O 1
ATOM 1325 N N . PHE A 1 165 ? -12.893 14.104 -7.456 1.00 90.50 165 PHE A N 1
ATOM 1326 C CA . PHE A 1 165 ? -13.127 14.986 -6.312 1.00 90.50 165 PHE A CA 1
ATOM 1327 C C . PHE A 1 165 ? -12.730 16.432 -6.647 1.00 90.50 165 PHE A C 1
ATOM 1329 O O . PHE A 1 165 ? -11.761 16.633 -7.387 1.00 90.50 165 PHE A O 1
ATOM 1336 N N . PRO A 1 166 ? -13.412 17.450 -6.081 1.00 94.25 166 PRO A N 1
ATOM 1337 C CA . PRO A 1 166 ? -13.004 18.848 -6.223 1.00 94.25 166 PRO A CA 1
ATOM 1338 C C . PRO A 1 166 ? -11.559 19.076 -5.761 1.00 94.25 166 PRO A C 1
ATOM 1340 O O . PRO A 1 166 ? -11.134 18.543 -4.731 1.00 94.25 166 PRO A O 1
ATOM 1343 N N . VAL A 1 167 ? -10.809 19.905 -6.490 1.00 93.44 167 VAL A N 1
ATOM 1344 C CA . VAL A 1 167 ? -9.376 20.142 -6.237 1.00 93.44 167 VAL A CA 1
ATOM 1345 C C . VAL A 1 167 ? -9.132 20.696 -4.830 1.00 93.44 167 VAL A C 1
ATOM 1347 O O . VAL A 1 167 ? -8.156 20.323 -4.180 1.00 93.44 167 VAL A O 1
ATOM 1350 N N . GLU A 1 168 ? -10.036 21.522 -4.305 1.00 92.94 168 GLU A N 1
ATOM 1351 C CA . GLU A 1 168 ? -9.952 22.076 -2.950 1.00 92.94 168 GLU A CA 1
ATOM 1352 C C . GLU A 1 168 ? -10.081 20.985 -1.878 1.00 92.94 168 GLU A C 1
ATOM 1354 O O . GLU A 1 168 ? -9.425 21.032 -0.834 1.00 92.94 168 GLU A O 1
ATOM 1359 N N . MET A 1 169 ? -10.928 19.983 -2.126 1.00 92.06 169 MET A N 1
ATOM 1360 C CA . MET A 1 169 ? -11.090 18.829 -1.243 1.00 92.06 169 MET A CA 1
ATOM 1361 C C . MET A 1 169 ? -9.842 17.950 -1.280 1.00 92.06 169 MET A C 1
ATOM 1363 O O . MET A 1 169 ? -9.297 17.632 -0.226 1.00 92.06 169 MET A O 1
ATOM 1367 N N . VAL A 1 170 ? -9.343 17.640 -2.476 1.00 95.06 170 VAL A N 1
ATOM 1368 C CA . VAL A 1 170 ? -8.119 16.849 -2.667 1.00 95.06 170 VAL A CA 1
ATOM 1369 C C . VAL A 1 170 ? -6.922 17.520 -2.003 1.00 95.06 170 VAL A C 1
ATOM 1371 O O . VAL A 1 170 ? -6.186 16.877 -1.262 1.00 95.06 170 VAL A O 1
ATOM 1374 N N . THR A 1 171 ? -6.743 18.824 -2.207 1.00 95.12 171 THR A N 1
ATOM 1375 C CA . THR A 1 171 ? -5.618 19.580 -1.637 1.00 95.12 171 THR A CA 1
ATOM 1376 C C . THR A 1 171 ? -5.624 19.516 -0.112 1.00 95.12 171 THR A C 1
ATOM 1378 O O . THR A 1 171 ? -4.589 19.301 0.515 1.00 95.12 171 THR A O 1
ATOM 1381 N N . ARG A 1 172 ? -6.807 19.636 0.501 1.00 91.38 172 ARG A N 1
ATOM 1382 C CA . ARG A 1 172 ? -6.974 19.512 1.954 1.00 91.38 172 ARG A CA 1
ATOM 1383 C C . ARG A 1 172 ? -6.590 18.127 2.469 1.00 91.38 172 ARG A C 1
ATOM 1385 O O . ARG A 1 172 ? -5.965 18.041 3.521 1.00 91.38 172 ARG A O 1
ATOM 1392 N N . VAL A 1 173 ? -6.978 17.074 1.749 1.00 92.12 173 VAL A N 1
ATOM 1393 C CA . VAL A 1 173 ? -6.646 15.686 2.101 1.00 92.12 173 VAL A CA 1
ATOM 1394 C C . VAL A 1 173 ? -5.152 15.452 1.967 1.00 92.12 173 VAL A C 1
ATOM 1396 O O . VAL A 1 173 ? -4.538 14.970 2.906 1.00 92.12 173 VAL A O 1
ATOM 1399 N N . LEU A 1 174 ? -4.545 15.858 0.851 1.00 94.50 174 LEU A N 1
ATOM 1400 C CA . LEU A 1 174 ? -3.111 15.696 0.609 1.00 94.50 174 LEU A CA 1
ATOM 1401 C C . LEU A 1 174 ? -2.254 16.389 1.674 1.00 94.50 174 LEU A C 1
ATOM 1403 O O . LEU A 1 174 ? -1.245 15.833 2.089 1.00 94.50 174 LEU A O 1
ATOM 1407 N N . ASN A 1 175 ? -2.684 17.550 2.174 1.00 90.75 175 ASN A N 1
ATOM 1408 C CA . ASN A 1 175 ? -2.002 18.254 3.266 1.00 90.75 175 ASN A CA 1
ATOM 1409 C C . ASN A 1 175 ? -2.096 17.537 4.627 1.00 90.75 175 ASN A C 1
ATOM 1411 O O . ASN A 1 175 ? -1.388 17.909 5.559 1.00 90.75 175 ASN A O 1
ATOM 1415 N N . ARG A 1 176 ? -2.995 16.558 4.770 1.00 87.25 176 ARG A N 1
ATOM 1416 C CA . ARG A 1 176 ? -3.211 15.768 5.995 1.00 87.25 176 ARG A CA 1
ATOM 1417 C C . ARG A 1 176 ? -2.892 14.288 5.807 1.00 87.25 176 ARG A C 1
ATOM 1419 O O . ARG A 1 176 ? -3.049 13.517 6.753 1.00 87.25 176 ARG A O 1
ATOM 1426 N N . LEU A 1 177 ? -2.513 13.888 4.595 1.00 90.88 177 LEU A N 1
ATOM 1427 C CA . LEU A 1 177 ? -2.290 12.497 4.262 1.00 90.88 177 LEU A CA 1
ATOM 1428 C C . LEU A 1 177 ? -1.037 12.031 5.019 1.00 90.88 177 LEU A C 1
ATOM 1430 O O . LEU A 1 177 ? 0.017 12.652 4.877 1.00 90.88 177 LEU A O 1
ATOM 1434 N N . PRO A 1 178 ? -1.144 10.999 5.867 1.00 90.00 178 PRO A N 1
ATOM 1435 C CA . PRO A 1 178 ? -0.027 10.554 6.689 1.00 90.00 178 PRO A CA 1
ATOM 1436 C C . PRO A 1 178 ? 1.058 9.903 5.827 1.00 90.00 178 PRO A C 1
ATOM 1438 O O . PRO A 1 178 ? 0.781 9.375 4.750 1.00 90.00 178 PRO A O 1
ATOM 1441 N N . GLU A 1 179 ? 2.298 9.881 6.318 1.00 87.50 179 GLU A N 1
ATOM 1442 C CA . GLU A 1 179 ? 3.394 9.175 5.637 1.00 87.50 179 GLU A CA 1
ATOM 1443 C C . GLU A 1 179 ? 3.181 7.658 5.588 1.00 87.50 179 GLU A C 1
ATOM 1445 O O . GLU A 1 179 ? 3.671 7.006 4.665 1.00 87.50 179 GLU A O 1
ATOM 1450 N N . LYS A 1 180 ? 2.437 7.112 6.560 1.00 88.00 180 LYS A N 1
ATOM 1451 C CA . LYS A 1 180 ? 2.088 5.694 6.661 1.00 88.00 180 LYS A CA 1
ATOM 1452 C C . LYS A 1 180 ? 0.577 5.489 6.499 1.00 88.00 180 LYS A C 1
ATOM 1454 O O . LYS A 1 180 ? -0.214 6.183 7.137 1.00 88.00 180 LYS A O 1
ATOM 1459 N N . LEU A 1 181 ? 0.180 4.528 5.670 1.00 90.81 181 LEU A N 1
ATOM 1460 C CA . LEU A 1 181 ? -1.207 4.070 5.523 1.00 90.81 181 LEU A CA 1
ATOM 1461 C C . LEU A 1 181 ? -1.284 2.578 5.823 1.00 90.81 181 LEU A C 1
ATOM 1463 O O . LEU A 1 181 ? -0.372 1.838 5.458 1.00 90.81 181 LEU A O 1
ATOM 1467 N N . SER A 1 182 ? -2.382 2.146 6.438 1.00 87.56 182 SER A N 1
ATOM 1468 C CA . SER A 1 182 ? -2.561 0.753 6.848 1.00 87.56 182 SER A CA 1
ATOM 1469 C C . SER A 1 182 ? -3.888 0.204 6.335 1.00 87.56 182 SER A C 1
ATOM 1471 O O . SER A 1 182 ? -4.892 0.908 6.368 1.00 87.56 182 SER A O 1
ATOM 1473 N N . PHE A 1 183 ? -3.904 -1.042 5.858 1.00 88.31 183 PHE A N 1
ATOM 1474 C CA . PHE A 1 183 ? -5.111 -1.686 5.328 1.00 88.31 183 PHE A CA 1
ATOM 1475 C C . PHE A 1 183 ? -5.163 -3.176 5.671 1.00 88.31 183 PHE A C 1
ATOM 1477 O O . PHE A 1 183 ? -4.134 -3.848 5.779 1.00 88.31 183 PHE A O 1
ATOM 1484 N N . ALA A 1 184 ? -6.381 -3.700 5.814 1.00 86.19 184 ALA A N 1
ATOM 1485 C CA . ALA A 1 184 ? -6.615 -5.136 5.889 1.00 86.19 184 ALA A CA 1
ATOM 1486 C C . ALA A 1 184 ? -6.630 -5.733 4.479 1.00 86.19 184 ALA A C 1
ATOM 1488 O O . ALA A 1 184 ? -7.306 -5.207 3.597 1.00 86.19 184 ALA A O 1
ATOM 1489 N N . HIS A 1 185 ? -5.935 -6.850 4.300 1.00 84.44 185 HIS A N 1
ATOM 1490 C CA . HIS A 1 185 ? -5.949 -7.657 3.086 1.00 84.44 185 HIS A CA 1
ATOM 1491 C C . HIS A 1 185 ? -6.196 -9.126 3.487 1.00 84.44 185 HIS A C 1
ATOM 1493 O O . HIS A 1 185 ? -5.729 -9.563 4.539 1.00 84.44 185 HIS A O 1
ATOM 1499 N N . THR A 1 186 ? -6.904 -9.926 2.684 1.00 77.44 186 THR A N 1
ATOM 1500 C CA . THR A 1 186 ? -7.297 -11.319 3.025 1.00 77.44 186 THR A CA 1
ATOM 1501 C C . THR A 1 186 ? -6.101 -12.174 3.430 1.00 77.44 186 THR A C 1
ATOM 1503 O O . THR A 1 186 ? -6.154 -13.020 4.319 1.00 77.44 186 THR A O 1
ATOM 1506 N N . ASN A 1 187 ? -4.985 -11.888 2.783 1.00 71.31 187 ASN A N 1
ATOM 1507 C CA . ASN A 1 187 ? -3.729 -12.584 2.944 1.00 71.31 187 ASN A CA 1
ATOM 1508 C C . ASN A 1 187 ? -2.776 -11.947 4.000 1.00 71.31 187 ASN A C 1
ATOM 1510 O O . ASN A 1 187 ? -1.664 -12.450 4.186 1.00 71.31 187 ASN A O 1
ATOM 1514 N N . GLY A 1 188 ? -3.133 -10.824 4.647 1.00 73.94 188 GLY A N 1
ATOM 1515 C CA . GLY A 1 188 ? -2.279 -10.163 5.646 1.00 73.94 188 GLY A CA 1
ATOM 1516 C C . GLY A 1 188 ? -2.583 -8.685 5.943 1.00 73.94 188 GLY A C 1
ATOM 1517 O O . GLY A 1 188 ? -3.543 -8.100 5.458 1.00 73.94 188 GLY A O 1
ATOM 1518 N N . LEU A 1 189 ? -1.729 -8.063 6.759 1.00 78.62 189 LEU A N 1
ATOM 1519 C CA . LEU A 1 189 ? -1.791 -6.628 7.066 1.00 78.62 189 LEU A CA 1
ATOM 1520 C C . LEU A 1 189 ? -0.867 -5.855 6.123 1.00 78.62 189 LEU A C 1
ATOM 1522 O O . LEU A 1 189 ? 0.322 -6.177 6.022 1.00 78.62 189 LEU A O 1
ATOM 1526 N N . LEU A 1 190 ? -1.407 -4.836 5.458 1.00 81.19 190 LEU A N 1
ATOM 1527 C CA . LEU A 1 190 ? -0.649 -3.907 4.629 1.00 81.19 190 LEU A CA 1
ATOM 1528 C C . LEU A 1 190 ? -0.269 -2.695 5.471 1.00 81.19 190 LEU A C 1
ATOM 1530 O O . LEU A 1 190 ? -1.146 -1.927 5.847 1.00 81.19 190 LEU A O 1
ATOM 1534 N N . HIS A 1 191 ? 1.023 -2.512 5.725 1.00 83.12 191 HIS A N 1
ATOM 1535 C CA . HIS A 1 191 ? 1.579 -1.262 6.240 1.00 83.12 191 HIS A CA 1
ATOM 1536 C C . HIS A 1 191 ? 2.370 -0.619 5.112 1.00 83.12 191 HIS A C 1
ATOM 1538 O O . HIS A 1 191 ? 3.315 -1.222 4.608 1.00 83.12 191 HIS A O 1
ATOM 1544 N N . MET A 1 192 ? 1.967 0.564 4.669 1.00 87.44 192 MET A N 1
ATOM 1545 C CA . MET A 1 192 ? 2.491 1.198 3.464 1.00 87.44 192 MET A CA 1
ATOM 1546 C C . MET A 1 192 ? 3.114 2.546 3.787 1.00 87.44 192 MET A C 1
ATOM 1548 O O . MET A 1 192 ? 2.564 3.295 4.589 1.00 87.44 192 MET A O 1
ATOM 1552 N N . LYS A 1 193 ? 4.215 2.892 3.120 1.00 89.88 193 LYS A N 1
ATOM 1553 C CA . LYS A 1 193 ? 4.913 4.171 3.283 1.00 89.88 193 LYS A CA 1
ATOM 1554 C C . LYS A 1 193 ? 4.928 4.960 1.985 1.00 89.88 193 LYS A C 1
ATOM 1556 O O . LYS A 1 193 ? 5.195 4.399 0.926 1.00 89.88 193 LYS A O 1
ATOM 1561 N N . LEU A 1 194 ? 4.687 6.264 2.073 1.00 92.88 194 LEU A N 1
ATOM 1562 C CA . LEU A 1 194 ? 4.807 7.169 0.936 1.00 92.88 194 LEU A CA 1
ATOM 1563 C C . LEU A 1 194 ? 6.262 7.249 0.451 1.00 92.88 194 LEU A C 1
ATOM 1565 O O . LEU A 1 194 ? 7.155 7.667 1.187 1.00 92.88 194 LEU A O 1
ATOM 1569 N N . LEU A 1 195 ? 6.474 6.935 -0.823 1.00 91.06 195 LEU A N 1
ATOM 1570 C CA . LEU A 1 195 ? 7.715 7.152 -1.551 1.00 91.06 195 LEU A CA 1
ATOM 1571 C C . LEU A 1 195 ? 7.505 8.195 -2.646 1.00 91.06 195 LEU A C 1
ATOM 1573 O O . LEU A 1 195 ? 6.673 8.045 -3.545 1.00 91.06 195 LEU A O 1
ATOM 1577 N N . ASN A 1 196 ? 8.281 9.274 -2.559 1.00 92.94 196 ASN A N 1
ATOM 1578 C CA . ASN A 1 196 ? 8.183 10.415 -3.454 1.00 92.94 196 ASN A CA 1
ATOM 1579 C C . ASN A 1 196 ? 9.575 10.992 -3.772 1.00 92.94 196 ASN A C 1
ATOM 1581 O O . ASN A 1 196 ? 10.046 11.884 -3.056 1.00 92.94 196 ASN A O 1
ATOM 1585 N N . PRO A 1 197 ? 10.226 10.534 -4.852 1.00 91.75 197 PRO A N 1
ATOM 1586 C CA . PRO A 1 197 ? 9.740 9.570 -5.844 1.00 91.75 197 PRO A CA 1
ATOM 1587 C C . PRO A 1 197 ? 9.959 8.100 -5.454 1.00 91.75 197 PRO A C 1
ATOM 1589 O O . PRO A 1 197 ? 10.738 7.791 -4.556 1.00 91.75 197 PRO A O 1
ATOM 1592 N N . LEU A 1 198 ? 9.293 7.196 -6.173 1.00 88.94 198 LEU A N 1
ATOM 1593 C CA . LEU A 1 198 ? 9.634 5.774 -6.200 1.00 88.94 198 LEU A CA 1
ATOM 1594 C C . LEU A 1 198 ? 11.025 5.571 -6.815 1.00 88.94 198 LEU A C 1
ATOM 1596 O O . LEU A 1 198 ? 11.381 6.282 -7.767 1.00 88.94 198 LEU A O 1
ATOM 1600 N N . PRO A 1 199 ? 11.803 4.586 -6.330 1.00 87.06 199 PRO A N 1
ATOM 1601 C CA . PRO A 1 199 ? 13.135 4.358 -6.852 1.00 87.06 199 PRO A CA 1
ATOM 1602 C C . PRO A 1 199 ? 13.091 3.801 -8.279 1.00 87.06 199 PRO A C 1
ATOM 1604 O O . PRO A 1 199 ? 12.161 3.090 -8.639 1.00 87.06 199 PRO A O 1
ATOM 1607 N N . ILE A 1 200 ? 14.096 4.075 -9.110 1.00 87.94 200 ILE A N 1
ATOM 1608 C CA . ILE A 1 200 ? 14.215 3.461 -10.437 1.00 87.94 200 ILE A CA 1
ATOM 1609 C C . ILE A 1 200 ? 14.376 1.940 -10.253 1.00 87.94 200 ILE A C 1
ATOM 1611 O O . ILE A 1 200 ? 15.266 1.529 -9.506 1.00 87.94 200 ILE A O 1
ATOM 1615 N N . PRO A 1 201 ? 13.533 1.098 -10.885 1.00 86.38 201 PRO A N 1
ATOM 1616 C CA . PRO A 1 201 ? 13.665 -0.351 -10.789 1.00 86.38 201 PRO A CA 1
ATOM 1617 C C . PRO A 1 201 ? 14.990 -0.850 -11.360 1.00 86.38 201 PRO A C 1
ATOM 1619 O O . PRO A 1 201 ? 15.632 -0.164 -12.154 1.00 86.38 201 PRO A O 1
ATOM 1622 N N . ASP A 1 202 ? 15.370 -2.076 -11.020 1.00 86.25 202 ASP A N 1
ATOM 1623 C CA . ASP A 1 202 ? 16.505 -2.726 -11.670 1.00 86.25 202 ASP A CA 1
ATOM 1624 C C . ASP A 1 202 ? 16.205 -2.984 -13.150 1.00 86.25 202 ASP A C 1
ATOM 1626 O O . ASP A 1 202 ? 15.042 -3.067 -13.567 1.00 86.25 202 ASP A O 1
ATOM 1630 N N . CYS A 1 203 ? 17.260 -3.139 -13.951 1.00 88.81 203 CYS A N 1
ATOM 1631 C CA . CYS A 1 203 ? 17.143 -3.251 -15.405 1.00 88.81 203 CYS A CA 1
ATOM 1632 C C . CYS A 1 203 ? 16.109 -4.293 -15.901 1.00 88.81 203 CYS A C 1
ATOM 1634 O O . CYS A 1 203 ? 15.398 -3.984 -16.860 1.00 88.81 203 CYS A O 1
ATOM 1636 N N . PRO A 1 204 ? 15.947 -5.485 -15.285 1.00 84.44 204 PRO A N 1
ATOM 1637 C CA . PRO A 1 204 ? 14.942 -6.460 -15.727 1.00 84.44 204 PRO A CA 1
ATOM 1638 C C . PRO A 1 204 ? 13.492 -5.973 -15.599 1.00 84.44 204 PRO A C 1
ATOM 1640 O O . PRO A 1 204 ? 12.624 -6.421 -16.345 1.00 84.44 204 PRO A O 1
ATOM 1643 N N . PHE A 1 205 ? 13.224 -5.050 -14.672 1.00 84.12 205 PHE A N 1
ATOM 1644 C CA . PHE A 1 205 ? 11.872 -4.614 -14.312 1.00 84.12 205 PHE A CA 1
ATOM 1645 C C . PHE A 1 205 ? 11.550 -3.193 -14.784 1.00 84.12 205 PHE A C 1
ATOM 1647 O O . PHE A 1 205 ? 10.385 -2.801 -14.793 1.00 84.12 205 PHE A O 1
ATOM 1654 N N . VAL A 1 206 ? 12.554 -2.415 -15.208 1.00 87.75 206 VAL A N 1
ATOM 1655 C CA . VAL A 1 206 ? 12.383 -0.992 -15.555 1.00 87.75 206 VAL A CA 1
ATOM 1656 C C . VAL A 1 206 ? 11.358 -0.752 -16.664 1.00 87.75 206 VAL A C 1
ATOM 1658 O O . VAL A 1 206 ? 10.663 0.259 -16.647 1.00 87.75 206 VAL A O 1
ATOM 1661 N N . SER A 1 207 ? 11.239 -1.688 -17.609 1.00 84.12 207 SER A N 1
ATOM 1662 C CA . SER A 1 207 ? 10.284 -1.590 -18.718 1.00 84.12 207 SER A CA 1
ATOM 1663 C C . SER A 1 207 ? 8.831 -1.779 -18.271 1.00 84.12 207 SER A C 1
ATOM 1665 O O . SER A 1 207 ? 7.938 -1.136 -18.820 1.00 84.12 207 SER A O 1
ATOM 1667 N N . SER A 1 208 ? 8.597 -2.615 -17.256 1.00 83.06 208 SER A N 1
ATOM 1668 C CA . SER A 1 208 ? 7.284 -2.795 -16.629 1.00 83.06 208 SER A CA 1
ATOM 1669 C C . SER A 1 208 ? 6.945 -1.630 -15.695 1.00 83.06 208 SER A C 1
ATOM 1671 O O . SER A 1 208 ? 5.786 -1.230 -15.592 1.00 83.06 208 SER A O 1
ATOM 1673 N N . GLY A 1 209 ? 7.964 -1.062 -15.043 1.00 87.25 209 GLY A N 1
ATOM 1674 C CA . GLY A 1 209 ? 7.802 -0.021 -14.036 1.00 87.25 209 GLY A CA 1
ATOM 1675 C C . GLY A 1 209 ? 6.998 -0.504 -12.827 1.00 87.25 209 GLY A C 1
ATOM 1676 O O . GLY A 1 209 ? 6.892 -1.702 -12.574 1.00 87.25 209 GLY A O 1
ATOM 1677 N N . TYR A 1 210 ? 6.428 0.444 -12.085 1.00 90.06 210 TYR A N 1
ATOM 1678 C CA . TYR A 1 210 ? 5.505 0.150 -10.986 1.00 90.06 210 TYR A CA 1
ATOM 1679 C C . TYR A 1 210 ? 4.063 0.210 -11.468 1.00 90.06 210 TYR A C 1
ATOM 1681 O O . TYR A 1 210 ? 3.727 1.016 -12.347 1.00 90.06 210 TYR A O 1
ATOM 1689 N N . ALA A 1 211 ? 3.202 -0.589 -10.851 1.00 92.00 211 ALA A N 1
ATOM 1690 C CA . ALA A 1 211 ? 1.769 -0.573 -11.085 1.00 92.00 211 ALA A CA 1
ATOM 1691 C C . ALA A 1 211 ? 1.035 -0.408 -9.757 1.00 92.00 211 ALA A C 1
ATOM 1693 O O . ALA A 1 211 ? 1.490 -0.903 -8.744 1.00 92.00 211 ALA A O 1
ATOM 1694 N N . CYS A 1 212 ? -0.087 0.302 -9.756 1.00 94.19 212 CYS A N 1
ATOM 1695 C CA . CYS A 1 212 ? -0.928 0.419 -8.573 1.00 94.19 212 CYS A CA 1
ATOM 1696 C C . CYS A 1 212 ? -1.781 -0.841 -8.439 1.00 94.19 212 CYS A C 1
ATOM 1698 O O . CYS A 1 212 ? -2.610 -1.087 -9.312 1.00 94.19 212 CYS A O 1
ATOM 1700 N N . ASP A 1 213 ? -1.656 -1.585 -7.349 1.00 92.06 213 ASP A N 1
ATOM 1701 C CA . ASP A 1 213 ? -2.410 -2.823 -7.133 1.00 92.06 213 ASP A CA 1
ATOM 1702 C C . ASP A 1 213 ? -3.904 -2.557 -6.925 1.00 92.06 213 ASP A C 1
ATOM 1704 O O . ASP A 1 213 ? -4.749 -3.329 -7.375 1.00 92.06 213 ASP A O 1
ATOM 1708 N N . SER A 1 214 ? -4.262 -1.395 -6.368 1.00 93.19 214 SER A N 1
ATOM 1709 C CA . SER A 1 214 ? -5.669 -1.075 -6.106 1.00 93.19 214 SER A CA 1
ATOM 1710 C C . SER A 1 214 ? -6.481 -0.692 -7.341 1.00 93.19 214 SER A C 1
ATOM 1712 O O . SER A 1 214 ? -7.706 -0.805 -7.344 1.00 93.19 214 SER A O 1
ATOM 1714 N N . CYS A 1 215 ? -5.828 -0.179 -8.388 1.00 94.81 215 CYS A N 1
ATOM 1715 C CA . CYS A 1 215 ? -6.525 0.270 -9.600 1.00 94.81 215 CYS A CA 1
ATOM 1716 C C . CYS A 1 215 ? -5.956 -0.272 -10.908 1.00 94.81 215 CYS A C 1
ATOM 1718 O O . CYS A 1 215 ? -6.592 -0.104 -11.938 1.00 94.81 215 CYS A O 1
ATOM 1720 N N . GLY A 1 216 ? -4.791 -0.911 -10.907 1.00 92.75 216 GLY A N 1
ATOM 1721 C CA . GLY A 1 216 ? -4.108 -1.399 -12.106 1.00 92.75 216 GLY A CA 1
ATOM 1722 C C . GLY A 1 216 ? -3.341 -0.336 -12.905 1.00 92.75 216 GLY A C 1
ATOM 1723 O O . GLY A 1 216 ? -2.770 -0.665 -13.944 1.00 92.75 216 GLY A O 1
ATOM 1724 N N . LEU A 1 217 ? -3.301 0.932 -12.467 1.00 95.19 217 LEU A N 1
ATOM 1725 C CA . LEU A 1 217 ? -2.580 2.000 -13.177 1.00 95.19 217 LEU A CA 1
ATOM 1726 C C . LEU A 1 217 ? -1.084 1.669 -13.289 1.00 95.19 217 LEU A C 1
ATOM 1728 O O . LEU A 1 217 ? -0.423 1.509 -12.267 1.00 95.19 217 LEU A O 1
ATOM 1732 N N . ARG A 1 218 ? -0.541 1.630 -14.510 1.00 93.38 218 ARG A N 1
ATOM 1733 C CA . ARG A 1 218 ? 0.874 1.326 -14.774 1.00 93.38 218 ARG A CA 1
ATOM 1734 C C . ARG A 1 218 ? 1.717 2.597 -14.881 1.00 93.38 218 ARG A C 1
ATOM 1736 O O . ARG A 1 218 ? 1.227 3.667 -15.235 1.00 93.38 218 ARG A O 1
ATOM 1743 N N . GLY A 1 219 ? 3.015 2.466 -14.618 1.00 90.44 219 GLY A N 1
ATOM 1744 C CA . GLY A 1 219 ? 3.993 3.544 -14.775 1.00 90.44 219 GLY A CA 1
ATOM 1745 C C . GLY A 1 219 ? 3.926 4.617 -13.687 1.00 90.44 219 GLY A C 1
ATOM 1746 O O . GLY A 1 219 ? 4.296 5.769 -13.944 1.00 90.44 219 GLY A O 1
ATOM 1747 N N . ILE A 1 220 ? 3.458 4.257 -12.488 1.00 93.81 220 ILE A N 1
ATOM 1748 C CA . ILE A 1 220 ? 3.428 5.166 -11.337 1.00 93.81 220 ILE A CA 1
ATOM 1749 C C . ILE A 1 220 ? 4.851 5.477 -10.857 1.00 93.81 220 ILE A C 1
ATOM 1751 O O . ILE A 1 220 ? 5.776 4.681 -11.019 1.00 93.81 220 ILE A O 1
ATOM 1755 N N . ARG A 1 221 ? 5.044 6.683 -10.312 1.00 91.69 221 ARG A N 1
ATOM 1756 C CA . ARG A 1 221 ? 6.369 7.199 -9.897 1.00 91.69 221 ARG A CA 1
ATOM 1757 C C . ARG A 1 221 ? 6.382 7.822 -8.511 1.00 91.69 221 ARG A C 1
ATOM 1759 O O . ARG A 1 221 ? 7.444 8.193 -8.026 1.00 91.69 221 ARG A O 1
ATOM 1766 N N . VAL A 1 222 ? 5.210 7.944 -7.907 1.00 94.44 222 VAL A N 1
ATOM 1767 C CA . VAL A 1 222 ? 4.983 8.329 -6.519 1.00 94.44 222 VAL A CA 1
ATOM 1768 C C . VAL A 1 222 ? 3.859 7.434 -6.031 1.00 94.44 222 VAL A C 1
ATOM 1770 O O . VAL A 1 222 ? 2.810 7.355 -6.679 1.00 94.44 222 VAL A O 1
ATOM 1773 N N . ALA A 1 223 ? 4.092 6.730 -4.935 1.00 94.75 223 ALA A N 1
ATOM 1774 C CA . ALA A 1 223 ? 3.141 5.767 -4.408 1.00 94.75 223 ALA A CA 1
ATOM 1775 C C . ALA A 1 223 ? 3.355 5.566 -2.916 1.00 94.75 223 ALA A C 1
ATOM 1777 O O . ALA A 1 223 ? 4.415 5.880 -2.380 1.00 94.75 223 ALA A O 1
ATOM 1778 N N . TYR A 1 224 ? 2.344 5.013 -2.266 1.00 93.69 224 TYR A N 1
ATOM 1779 C CA . TYR A 1 224 ? 2.552 4.275 -1.036 1.00 93.69 224 TYR A CA 1
ATOM 1780 C C . TYR A 1 224 ? 3.002 2.867 -1.413 1.00 93.69 224 TYR A C 1
ATOM 1782 O O . TYR A 1 224 ? 2.343 2.244 -2.237 1.00 93.69 224 TYR A O 1
ATOM 1790 N N . GLU A 1 225 ? 4.086 2.378 -0.827 1.00 88.06 225 GLU A N 1
ATOM 1791 C CA . GLU A 1 225 ? 4.597 1.024 -1.057 1.00 88.06 225 GLU A CA 1
ATOM 1792 C C . GLU A 1 225 ? 4.601 0.248 0.265 1.00 88.06 225 GLU A C 1
ATOM 1794 O O . GLU A 1 225 ? 4.936 0.795 1.322 1.00 88.06 225 GLU A O 1
ATOM 1799 N N . ALA A 1 226 ? 4.190 -1.020 0.224 1.00 82.81 226 ALA A N 1
ATOM 1800 C CA . ALA A 1 226 ? 4.170 -1.888 1.394 1.00 82.81 226 ALA A CA 1
ATOM 1801 C C . ALA A 1 226 ? 5.573 -2.113 1.987 1.00 82.81 226 ALA A C 1
ATOM 1803 O O . ALA A 1 226 ? 6.547 -2.417 1.293 1.00 82.81 226 ALA A O 1
ATOM 1804 N N . MET A 1 227 ? 5.659 -2.000 3.310 1.00 71.44 227 MET A N 1
ATOM 1805 C CA . MET A 1 227 ? 6.883 -2.141 4.090 1.00 71.44 227 MET A CA 1
ATOM 1806 C C . MET A 1 227 ? 7.150 -3.602 4.471 1.00 71.44 227 MET A C 1
ATOM 1808 O O . MET A 1 227 ? 6.227 -4.374 4.742 1.00 71.44 227 MET A O 1
ATOM 1812 N N . LEU A 1 228 ? 8.433 -3.978 4.539 1.00 55.81 228 LEU A N 1
ATOM 1813 C CA . LEU A 1 228 ? 8.842 -5.299 5.030 1.00 55.81 228 LEU A CA 1
ATOM 1814 C C . LEU A 1 228 ? 8.937 -5.385 6.547 1.00 55.81 228 LEU A C 1
ATOM 1816 O O . LEU A 1 228 ? 8.507 -6.376 7.144 1.00 55.81 228 LEU A O 1
ATOM 1820 N N . TYR A 1 229 ? 9.518 -4.344 7.133 1.00 54.72 229 TYR A N 1
ATOM 1821 C CA . TYR A 1 229 ? 9.819 -4.203 8.546 1.00 54.72 229 TYR A CA 1
ATOM 1822 C C . TYR A 1 229 ? 9.562 -2.746 8.925 1.00 54.72 229 TYR A C 1
ATOM 1824 O O . TYR A 1 229 ? 9.920 -1.840 8.168 1.00 54.72 229 TYR A O 1
ATOM 1832 N N . GLU A 1 230 ? 8.952 -2.520 10.082 1.00 51.19 230 GLU A N 1
ATOM 1833 C CA . GLU A 1 230 ? 8.950 -1.203 10.707 1.00 51.19 230 GLU A CA 1
ATOM 1834 C C . GLU A 1 230 ? 10.080 -1.193 11.734 1.00 51.19 230 GLU A C 1
ATOM 1836 O O . GLU A 1 230 ? 9.991 -1.880 12.742 1.00 51.19 230 GLU A O 1
ATOM 1841 N N . GLU A 1 231 ? 11.145 -0.454 11.421 1.00 46.50 231 GLU A N 1
ATOM 1842 C CA . GLU A 1 231 ? 12.084 0.101 12.404 1.00 46.50 231 GLU A CA 1
ATOM 1843 C C . GLU A 1 231 ? 12.853 -0.923 13.267 1.00 46.50 231 GLU A C 1
ATOM 1845 O O . GLU A 1 231 ? 12.585 -1.102 14.449 1.00 46.50 231 GLU A O 1
ATOM 1850 N N . GLU A 1 232 ? 13.922 -1.496 12.705 1.00 37.97 232 GLU A N 1
ATOM 1851 C CA . GLU A 1 232 ? 15.143 -1.719 13.490 1.00 37.97 232 GLU A CA 1
ATOM 1852 C C . GLU A 1 232 ? 16.150 -0.626 13.114 1.00 37.97 232 GLU A C 1
ATOM 1854 O O . GLU A 1 232 ? 16.292 -0.262 11.940 1.00 37.97 232 GLU A O 1
ATOM 1859 N N . ALA A 1 233 ? 16.783 -0.054 14.139 1.00 37.94 233 ALA A N 1
ATOM 1860 C CA . ALA A 1 233 ? 17.725 1.051 14.047 1.00 37.94 233 ALA A CA 1
ATOM 1861 C C . ALA A 1 233 ? 18.780 0.846 12.937 1.00 37.94 233 ALA A C 1
ATOM 1863 O O . ALA A 1 233 ? 19.268 -0.257 12.705 1.00 37.94 233 ALA A O 1
ATOM 1864 N N . ASP A 1 234 ? 19.140 1.946 12.275 1.00 37.09 234 ASP A N 1
ATOM 1865 C CA . ASP A 1 234 ? 20.243 2.085 11.309 1.00 37.09 234 ASP A CA 1
ATOM 1866 C C . ASP A 1 234 ? 20.113 1.493 9.897 1.00 37.09 234 ASP A C 1
ATOM 1868 O O . ASP A 1 234 ? 21.034 1.654 9.092 1.00 37.09 234 ASP A O 1
ATOM 1872 N N . THR A 1 235 ? 18.962 0.953 9.489 1.00 39.50 235 THR A N 1
ATOM 1873 C CA . THR A 1 235 ? 18.706 0.746 8.051 1.00 39.50 235 THR A CA 1
ATOM 1874 C C . THR A 1 235 ? 17.445 1.481 7.630 1.00 39.50 235 THR A C 1
ATOM 1876 O O . THR A 1 235 ? 16.374 1.244 8.173 1.00 39.50 235 THR A O 1
ATOM 1879 N N . ASN A 1 236 ? 17.574 2.427 6.689 1.00 41.97 236 ASN A N 1
ATOM 1880 C CA . ASN A 1 236 ? 16.461 3.117 6.027 1.00 41.97 236 ASN A CA 1
ATOM 1881 C C . ASN A 1 236 ? 15.316 2.125 5.784 1.00 41.97 236 ASN A C 1
ATOM 1883 O O . ASN A 1 236 ? 15.467 1.294 4.890 1.00 41.97 236 ASN A O 1
ATOM 1887 N N . GLY A 1 237 ? 14.247 2.188 6.601 1.00 45.56 237 GLY A N 1
ATOM 1888 C CA . GLY A 1 237 ? 13.223 1.140 6.708 1.00 45.56 237 GLY A CA 1
ATOM 1889 C C . GLY A 1 237 ? 12.944 0.510 5.354 1.00 45.56 237 GLY A C 1
ATOM 1890 O O . GLY A 1 237 ? 12.496 1.210 4.447 1.00 45.56 237 GLY A O 1
ATOM 1891 N N . VAL A 1 238 ? 13.351 -0.753 5.188 1.00 48.59 238 VAL A N 1
ATOM 1892 C CA . VAL A 1 238 ? 13.507 -1.369 3.867 1.00 48.59 238 VAL A CA 1
ATOM 1893 C C . VAL A 1 238 ? 12.130 -1.511 3.228 1.00 48.59 238 VAL A C 1
ATOM 1895 O O . VAL A 1 238 ? 11.360 -2.429 3.522 1.00 48.59 238 VAL A O 1
ATOM 1898 N N . VAL A 1 239 ? 11.815 -0.557 2.359 1.00 50.91 239 VAL A N 1
ATOM 1899 C CA . VAL A 1 239 ? 10.646 -0.589 1.495 1.00 50.91 239 VAL A CA 1
ATOM 1900 C C . VAL A 1 239 ? 11.008 -1.443 0.279 1.00 50.91 239 VAL A C 1
ATOM 1902 O O . VAL A 1 239 ? 11.877 -1.047 -0.495 1.00 50.91 239 VAL A O 1
ATOM 1905 N N . ARG A 1 240 ? 10.424 -2.651 0.195 1.00 55.47 240 ARG A N 1
ATOM 1906 C CA . ARG A 1 240 ? 10.138 -3.430 -1.032 1.00 55.47 240 ARG A CA 1
ATOM 1907 C C . ARG A 1 240 ? 9.710 -4.874 -0.737 1.00 55.47 240 ARG A C 1
ATOM 1909 O O . ARG A 1 240 ? 10.472 -5.670 -0.205 1.00 55.47 240 ARG A O 1
ATOM 1916 N N . SER A 1 241 ? 8.541 -5.260 -1.245 1.00 43.53 241 SER A N 1
ATOM 1917 C CA . SER A 1 241 ? 8.287 -6.504 -2.008 1.00 43.53 241 SER A CA 1
ATOM 1918 C C . SER A 1 241 ? 8.534 -7.926 -1.441 1.00 43.53 241 SER A C 1
ATOM 1920 O O . SER A 1 241 ? 8.222 -8.882 -2.147 1.00 43.53 241 SER A O 1
ATOM 1922 N N . ASN A 1 242 ? 9.011 -8.153 -0.220 1.00 35.41 242 ASN A N 1
ATOM 1923 C CA . ASN A 1 242 ? 9.023 -9.498 0.409 1.00 35.41 242 ASN A CA 1
ATOM 1924 C C . ASN A 1 242 ? 8.043 -9.636 1.594 1.00 35.41 242 ASN A C 1
ATOM 1926 O O . ASN A 1 242 ? 8.187 -10.527 2.436 1.00 35.41 242 ASN A O 1
ATOM 1930 N N . ALA A 1 243 ? 7.036 -8.763 1.690 1.00 39.16 243 ALA A N 1
ATOM 1931 C CA . ALA A 1 243 ? 5.944 -8.968 2.622 1.00 39.16 243 ALA A CA 1
ATOM 1932 C C . ALA A 1 243 ? 5.116 -10.101 2.023 1.00 39.16 243 ALA A C 1
ATOM 1934 O O . ALA A 1 243 ? 4.332 -9.879 1.114 1.00 39.16 243 ALA A O 1
ATOM 1935 N N . ARG A 1 244 ? 5.349 -11.345 2.460 1.00 42.91 244 ARG A N 1
ATOM 1936 C CA . ARG A 1 244 ? 4.443 -12.448 2.132 1.00 42.91 244 ARG A CA 1
ATOM 1937 C C . ARG A 1 244 ? 3.053 -12.054 2.617 1.00 42.91 244 ARG A C 1
ATOM 1939 O O . ARG A 1 244 ? 2.809 -12.013 3.827 1.00 42.91 244 ARG A O 1
ATOM 1946 N N . ILE A 1 245 ? 2.189 -11.750 1.662 1.00 44.69 245 ILE A N 1
ATOM 1947 C CA . ILE A 1 245 ? 0.751 -11.681 1.827 1.00 44.69 245 ILE A CA 1
ATOM 1948 C C . ILE A 1 245 ? 0.272 -13.077 1.360 1.00 44.69 245 ILE A C 1
ATOM 1950 O O . ILE A 1 245 ? -0.037 -13.286 0.194 1.00 44.69 245 ILE A O 1
ATOM 1954 N N . ALA A 1 246 ? 0.285 -14.054 2.280 1.00 42.53 246 ALA A N 1
ATOM 1955 C CA . ALA A 1 246 ? -0.081 -15.480 2.118 1.00 42.53 246 ALA A CA 1
ATOM 1956 C C . ALA A 1 246 ? 0.639 -16.317 1.020 1.00 42.53 246 ALA A C 1
ATOM 1958 O O . ALA A 1 246 ? 1.693 -15.944 0.512 1.00 42.53 246 ALA A O 1
ATOM 1959 N N . GLN A 1 247 ? 0.135 -17.544 0.794 1.00 40.88 247 GLN A N 1
ATOM 1960 C CA . GLN A 1 247 ? 0.825 -18.748 0.278 1.00 40.88 247 GLN A CA 1
ATOM 1961 C C . GLN A 1 247 ? 1.269 -18.717 -1.199 1.00 40.88 247 GLN A C 1
ATOM 1963 O O . GLN A 1 247 ? 1.930 -19.654 -1.651 1.00 40.88 247 GLN A O 1
ATOM 1968 N N . HIS A 1 248 ? 0.977 -17.653 -1.948 1.00 36.62 248 HIS A N 1
ATOM 1969 C CA . HIS A 1 248 ? 1.385 -17.522 -3.346 1.00 36.62 248 HIS A CA 1
ATOM 1970 C C . HIS A 1 248 ? 2.394 -16.384 -3.523 1.00 36.62 248 HIS A C 1
ATOM 1972 O O . HIS A 1 248 ? 2.245 -15.296 -2.977 1.00 36.62 248 HIS A O 1
ATOM 1978 N N . TYR A 1 249 ? 3.466 -16.676 -4.262 1.00 46.88 249 TYR A N 1
ATOM 1979 C CA . TYR A 1 249 ? 4.551 -15.748 -4.570 1.00 46.88 249 TYR A CA 1
ATOM 1980 C C . TYR A 1 249 ? 4.040 -14.642 -5.499 1.00 46.88 249 TYR A C 1
ATOM 1982 O O . TYR A 1 249 ? 4.153 -14.757 -6.716 1.00 46.88 249 TYR A O 1
ATOM 1990 N N . SER A 1 250 ? 3.485 -13.569 -4.944 1.00 41.00 250 SER A N 1
ATOM 1991 C CA . SER A 1 250 ? 3.283 -12.328 -5.690 1.00 41.00 250 SER A CA 1
ATOM 1992 C C . SER A 1 250 ? 3.735 -11.123 -4.872 1.00 41.00 250 SER A C 1
ATOM 1994 O O . SER A 1 250 ? 3.532 -11.039 -3.663 1.00 41.00 250 SER A O 1
ATOM 1996 N N . HIS A 1 251 ? 4.464 -10.267 -5.577 1.00 54.44 251 HIS A N 1
ATOM 1997 C CA . HIS A 1 251 ? 5.396 -9.244 -5.128 1.00 54.44 251 HIS A CA 1
ATOM 1998 C C . HIS A 1 251 ? 4.705 -7.940 -4.738 1.00 54.44 251 HIS A C 1
ATOM 2000 O O . HIS A 1 251 ? 3.761 -7.564 -5.416 1.00 54.44 251 HIS A O 1
ATOM 2006 N N . GLY A 1 252 ? 5.272 -7.210 -3.769 1.00 70.12 252 GLY A N 1
ATOM 2007 C CA . GLY A 1 252 ? 4.948 -5.794 -3.530 1.00 70.12 252 GLY A CA 1
ATOM 2008 C C . GLY A 1 252 ? 3.488 -5.519 -3.168 1.00 70.12 252 GLY A C 1
ATOM 2009 O O . GLY A 1 252 ? 2.645 -6.405 -3.178 1.00 70.12 252 GLY A O 1
ATOM 2010 N N . TYR A 1 253 ? 3.202 -4.287 -2.774 1.00 84.69 253 TYR A N 1
ATOM 2011 C CA . TYR A 1 253 ? 1.854 -3.739 -2.876 1.00 84.69 253 TYR A CA 1
ATOM 2012 C C . TYR A 1 253 ? 2.014 -2.224 -2.960 1.00 84.69 253 TYR A C 1
ATOM 2014 O O . TYR A 1 253 ? 2.480 -1.593 -2.007 1.00 84.69 253 TYR A O 1
ATOM 2022 N N . ASP A 1 254 ? 1.656 -1.660 -4.101 1.00 90.62 254 ASP A N 1
ATOM 2023 C CA . ASP A 1 254 ? 1.842 -0.266 -4.450 1.00 90.62 254 ASP A CA 1
ATOM 2024 C C . ASP A 1 254 ? 0.488 0.415 -4.646 1.00 90.62 254 ASP A C 1
ATOM 2026 O O . ASP A 1 254 ? -0.404 -0.062 -5.347 1.00 90.62 254 ASP A O 1
ATOM 2030 N N . MET A 1 255 ? 0.330 1.599 -4.067 1.00 94.44 255 MET A N 1
ATOM 2031 C CA . MET A 1 255 ? -0.887 2.391 -4.176 1.00 94.44 255 MET A CA 1
ATOM 2032 C C . MET A 1 255 ? -0.565 3.794 -4.675 1.00 94.44 255 MET A C 1
ATOM 2034 O O . MET A 1 255 ? 0.116 4.581 -4.013 1.00 94.44 255 MET A O 1
ATOM 2038 N N . CYS A 1 256 ? -1.094 4.137 -5.849 1.00 96.81 256 CYS A N 1
ATOM 2039 C CA . CYS A 1 256 ? -0.930 5.468 -6.422 1.00 96.81 256 CYS A CA 1
ATOM 2040 C C . CYS A 1 256 ? -1.616 6.543 -5.566 1.00 96.81 256 CYS A C 1
ATOM 2042 O O . CYS A 1 256 ? -2.573 6.278 -4.834 1.00 96.81 256 CYS A O 1
ATOM 2044 N N . THR A 1 257 ? -1.182 7.794 -5.717 1.00 96.44 257 THR A N 1
ATOM 2045 C CA . THR A 1 257 ? -1.713 8.940 -4.957 1.00 96.44 257 THR A CA 1
ATOM 2046 C C . THR A 1 257 ? -3.226 9.132 -5.122 1.00 96.44 257 THR A C 1
ATOM 2048 O O . THR A 1 257 ? -3.900 9.471 -4.153 1.00 96.44 257 THR A O 1
ATOM 2051 N N . ALA A 1 258 ? -3.787 8.861 -6.308 1.00 97.12 258 ALA A N 1
ATOM 2052 C CA . ALA A 1 258 ? -5.238 8.897 -6.532 1.00 97.12 258 ALA A CA 1
ATOM 2053 C C . ALA A 1 258 ? -6.001 7.862 -5.682 1.00 97.12 258 ALA A C 1
ATOM 2055 O O . ALA A 1 258 ? -7.011 8.201 -5.066 1.00 97.12 258 ALA A O 1
ATOM 2056 N N . CYS A 1 259 ? -5.496 6.627 -5.588 1.00 97.06 259 CYS A N 1
ATOM 2057 C CA . CYS A 1 259 ? -6.097 5.590 -4.746 1.00 97.06 259 CYS A CA 1
ATOM 2058 C C . CYS A 1 259 ? -5.922 5.903 -3.259 1.00 97.06 259 CYS A C 1
ATOM 2060 O O . CYS A 1 259 ? -6.873 5.760 -2.499 1.00 97.06 259 CYS A O 1
ATOM 2062 N N . ALA A 1 260 ? -4.754 6.410 -2.854 1.00 96.62 260 ALA A N 1
ATOM 2063 C CA . ALA A 1 260 ? -4.509 6.821 -1.474 1.00 96.62 260 ALA A CA 1
ATOM 2064 C C . ALA A 1 260 ? -5.510 7.896 -1.014 1.00 96.62 260 ALA A C 1
ATOM 2066 O O . ALA A 1 260 ? -6.130 7.754 0.039 1.00 96.62 260 ALA A O 1
ATOM 2067 N N . VAL A 1 261 ? -5.735 8.932 -1.834 1.00 96.44 261 VAL A N 1
ATOM 2068 C CA . VAL A 1 261 ? -6.749 9.968 -1.568 1.00 96.44 261 VAL A CA 1
ATOM 2069 C C . VAL A 1 261 ? -8.154 9.367 -1.517 1.00 96.44 261 VAL A C 1
ATOM 2071 O O . VAL A 1 261 ? -8.908 9.674 -0.596 1.00 96.44 261 VAL A O 1
ATOM 2074 N N . TYR A 1 262 ? -8.500 8.495 -2.469 1.00 96.06 262 TYR A N 1
ATOM 2075 C CA . TYR A 1 262 ? -9.801 7.827 -2.507 1.00 96.06 262 TYR A CA 1
ATOM 2076 C C . TYR A 1 262 ? -10.079 7.017 -1.233 1.00 96.06 262 TYR A C 1
ATOM 2078 O O . TYR A 1 262 ? -11.112 7.226 -0.597 1.00 96.06 262 TYR A O 1
ATOM 2086 N N . PHE A 1 263 ? -9.166 6.131 -0.823 1.00 95.25 263 PHE A N 1
ATOM 2087 C CA . PHE A 1 263 ? -9.364 5.305 0.369 1.00 95.25 263 PHE A CA 1
ATOM 2088 C C . PHE A 1 263 ? -9.355 6.125 1.653 1.00 95.25 263 PHE A C 1
ATOM 2090 O O . PHE A 1 263 ? -10.163 5.859 2.540 1.00 95.25 263 PHE A O 1
ATOM 2097 N N . TYR A 1 264 ? -8.510 7.155 1.741 1.00 93.62 264 TYR A N 1
ATOM 2098 C CA . TYR A 1 264 ? -8.510 8.055 2.890 1.00 93.62 264 TYR A CA 1
ATOM 2099 C C . TYR A 1 264 ? -9.857 8.778 3.032 1.00 93.62 264 TYR A C 1
ATOM 2101 O O . TYR A 1 264 ? -10.461 8.770 4.102 1.00 93.62 264 TYR A O 1
ATOM 2109 N N . LEU A 1 265 ? -10.387 9.331 1.936 1.00 91.56 265 LEU A N 1
ATOM 2110 C CA . LEU A 1 265 ? -11.702 9.979 1.912 1.00 91.56 265 LEU A CA 1
ATOM 2111 C C . LEU A 1 265 ? -12.853 9.015 2.202 1.00 91.56 265 LEU A C 1
ATOM 2113 O O . LEU A 1 265 ? -13.782 9.359 2.934 1.00 91.56 265 LEU A O 1
ATOM 2117 N N . ARG A 1 266 ? -12.796 7.801 1.650 1.00 91.69 266 ARG A N 1
ATOM 2118 C CA . ARG A 1 266 ? -13.777 6.750 1.929 1.00 91.69 266 ARG A CA 1
ATOM 2119 C C . ARG A 1 266 ? -13.792 6.403 3.414 1.00 91.69 266 ARG A C 1
ATOM 2121 O O . ARG A 1 266 ? -14.862 6.297 4.008 1.00 91.69 266 ARG A O 1
ATOM 2128 N N . GLN A 1 267 ? -12.617 6.307 4.024 1.00 90.06 267 GLN A N 1
ATOM 2129 C CA . GLN A 1 267 ? -12.491 6.061 5.448 1.00 90.06 267 GLN A CA 1
ATOM 2130 C C . GLN A 1 267 ? -13.036 7.231 6.274 1.00 90.06 267 GLN A C 1
ATOM 2132 O O . GLN A 1 267 ? -13.832 7.009 7.181 1.00 90.06 267 GLN A O 1
ATOM 2137 N N . GLU A 1 268 ? -12.724 8.484 5.926 1.00 87.62 268 GLU A N 1
ATOM 2138 C CA . GLU A 1 268 ? -13.350 9.646 6.573 1.00 87.62 268 GLU A CA 1
ATOM 2139 C C . GLU A 1 268 ? -14.883 9.572 6.541 1.00 87.62 268 GLU A C 1
ATOM 2141 O O . GLU A 1 268 ? -15.552 9.911 7.520 1.00 87.62 268 GLU A O 1
ATOM 2146 N N . GLN A 1 269 ? -15.449 9.160 5.406 1.00 87.00 269 GLN A N 1
ATOM 2147 C CA . GLN A 1 269 ? -16.887 9.021 5.236 1.00 87.00 269 GLN A CA 1
ATOM 2148 C C . GLN A 1 269 ? -17.456 7.900 6.106 1.00 87.00 269 GLN A C 1
ATOM 2150 O O . GLN A 1 269 ? -18.477 8.126 6.754 1.00 87.00 269 GLN A O 1
ATOM 2155 N N . HIS A 1 270 ? -16.806 6.736 6.161 1.00 88.31 270 HIS A N 1
ATOM 2156 C CA . HIS A 1 270 ? -17.215 5.635 7.033 1.00 88.31 270 HIS A CA 1
ATOM 2157 C C . HIS A 1 270 ? -17.268 6.071 8.499 1.00 88.31 270 HIS A C 1
ATOM 2159 O O . HIS A 1 270 ? -18.292 5.892 9.153 1.00 88.31 270 HIS A O 1
ATOM 2165 N N . LEU A 1 271 ? -16.220 6.732 8.997 1.00 81.88 271 LEU A N 1
ATOM 2166 C CA . LEU A 1 271 ? -16.161 7.201 10.386 1.00 81.88 271 LEU A CA 1
ATOM 2167 C C . LEU A 1 271 ? -17.251 8.249 10.678 1.00 81.88 271 LEU A C 1
ATOM 2169 O O . LEU A 1 271 ? -17.944 8.170 11.695 1.00 81.88 271 LEU A O 1
ATOM 2173 N N . LYS A 1 272 ? -17.482 9.188 9.746 1.00 80.56 272 LYS A N 1
ATOM 2174 C CA . LYS A 1 272 ? -18.588 10.162 9.832 1.00 80.56 272 LYS A CA 1
ATOM 2175 C C . LYS A 1 272 ? -19.955 9.472 9.842 1.00 80.56 272 LYS A C 1
ATOM 2177 O O . LYS A 1 272 ? -20.820 9.845 10.631 1.00 80.56 272 LYS A O 1
ATOM 2182 N N . GLN A 1 273 ? -20.172 8.473 8.987 1.00 80.19 273 GLN A N 1
ATOM 2183 C CA . GLN A 1 273 ? -21.426 7.719 8.935 1.00 80.19 273 GLN A CA 1
ATOM 2184 C C . GLN A 1 273 ? -21.654 6.927 10.219 1.00 80.19 273 GLN A C 1
ATOM 2186 O O . GLN A 1 273 ? -22.746 7.011 10.771 1.00 80.19 273 GLN A O 1
ATOM 2191 N N . CYS A 1 274 ? -20.623 6.262 10.738 1.00 79.50 274 CYS A N 1
ATOM 2192 C CA . CYS A 1 274 ? -20.670 5.532 12.001 1.00 79.50 274 CYS A CA 1
ATOM 2193 C C . CYS A 1 274 ? -21.110 6.433 13.164 1.00 79.50 274 CYS A C 1
ATOM 2195 O O . CYS A 1 274 ? -21.865 6.020 14.041 1.00 79.50 274 CYS A O 1
ATOM 2197 N N . TRP A 1 275 ? -20.699 7.702 13.148 1.00 73.75 275 TRP A N 1
ATOM 2198 C CA . TRP A 1 275 ? -21.136 8.686 14.136 1.00 73.75 275 TRP A CA 1
ATOM 2199 C C . TRP A 1 275 ? -22.619 9.058 14.023 1.00 73.75 275 TRP A C 1
ATOM 2201 O O . TRP A 1 275 ? -23.311 9.236 15.032 1.00 73.75 275 TRP A O 1
ATOM 2211 N N . MET A 1 276 ? -23.089 9.234 12.786 1.00 74.88 276 MET A N 1
ATOM 2212 C CA . MET A 1 276 ? -24.447 9.688 12.474 1.00 74.88 276 MET A CA 1
ATOM 2213 C C . MET A 1 276 ? -25.476 8.555 12.548 1.00 74.88 276 MET A C 1
ATOM 2215 O O . MET A 1 276 ? -26.632 8.802 12.887 1.00 74.88 276 MET A O 1
ATOM 2219 N N . LYS A 1 277 ? -25.053 7.323 12.253 1.00 75.38 277 LYS A N 1
ATOM 2220 C CA . LYS A 1 277 ? -25.839 6.087 12.262 1.00 75.38 277 LYS A CA 1
ATOM 2221 C C . LYS A 1 277 ? -25.122 5.043 13.127 1.00 75.38 277 LYS A C 1
ATOM 2223 O O . LYS A 1 277 ? -24.458 4.156 12.603 1.00 75.38 277 LYS A O 1
ATOM 2228 N N . PRO A 1 278 ? -25.242 5.135 14.461 1.00 67.00 278 PRO A N 1
ATOM 2229 C CA . PRO A 1 278 ? -24.406 4.398 15.403 1.00 67.00 278 PRO A CA 1
ATOM 2230 C C . PRO A 1 278 ? -24.680 2.891 15.488 1.00 67.00 278 PRO A C 1
ATOM 2232 O O . PRO A 1 278 ? -24.233 2.273 16.441 1.00 67.00 278 PRO A O 1
ATOM 2235 N N . HIS A 1 279 ? -25.416 2.297 14.552 1.00 68.94 279 HIS A N 1
ATOM 2236 C CA . HIS A 1 279 ? -25.703 0.862 14.549 1.00 68.94 279 HIS A CA 1
ATOM 2237 C C . HIS A 1 279 ? -25.056 0.133 13.374 1.00 68.94 279 HIS A C 1
ATOM 2239 O O . HIS A 1 279 ? -24.719 -1.041 13.538 1.00 68.94 279 HIS A O 1
ATOM 2245 N N . ASP A 1 280 ? -24.801 0.838 12.269 1.00 81.25 280 ASP A N 1
ATOM 2246 C CA . ASP A 1 280 ? -24.273 0.254 11.041 1.00 81.25 280 ASP A CA 1
ATOM 2247 C C . ASP A 1 280 ? -22.749 0.078 11.185 1.00 81.25 280 ASP A C 1
ATOM 2249 O O . ASP A 1 280 ? -22.031 1.073 11.370 1.00 81.25 280 ASP A O 1
ATOM 2253 N N . PRO A 1 281 ? -22.222 -1.159 11.138 1.00 88.25 281 PRO A N 1
ATOM 2254 C CA . PRO A 1 281 ? -20.785 -1.364 11.072 1.00 88.25 281 PRO A CA 1
ATOM 2255 C C . PRO A 1 281 ? -20.239 -0.881 9.722 1.00 88.25 281 PRO A C 1
ATOM 2257 O O . PRO A 1 281 ? -20.919 -0.934 8.698 1.00 88.25 281 PRO A O 1
ATOM 2260 N N . PHE A 1 282 ? -18.979 -0.456 9.704 1.00 91.88 282 PHE A N 1
ATOM 2261 C CA . PHE A 1 282 ? -18.218 -0.286 8.469 1.00 91.88 282 PHE A CA 1
ATOM 2262 C C . PHE A 1 282 ? -17.006 -1.214 8.455 1.00 91.88 282 PHE A C 1
ATOM 2264 O O . PHE A 1 282 ? -16.457 -1.572 9.500 1.00 91.88 282 PHE A O 1
ATOM 2271 N N . ALA A 1 283 ? -16.558 -1.531 7.246 1.00 92.25 283 ALA A N 1
ATOM 2272 C CA . ALA A 1 283 ? -15.314 -2.229 6.972 1.00 92.25 283 ALA A CA 1
ATOM 2273 C C . ALA A 1 283 ? -14.613 -1.570 5.778 1.00 92.25 283 ALA A C 1
ATOM 2275 O O . ALA A 1 283 ? -15.253 -1.158 4.805 1.00 92.25 283 ALA A O 1
ATOM 2276 N N . LEU A 1 284 ? -13.293 -1.453 5.862 1.00 89.94 284 LEU A N 1
ATOM 2277 C CA . LEU A 1 284 ? -12.432 -0.968 4.793 1.00 89.94 284 LEU A CA 1
ATOM 2278 C C . LEU A 1 284 ? -11.747 -2.167 4.124 1.00 89.94 284 LEU A C 1
ATOM 2280 O O . LEU A 1 284 ? -10.628 -2.529 4.472 1.00 89.94 284 LEU A O 1
ATOM 2284 N N . GLY A 1 285 ? -12.448 -2.782 3.169 1.00 87.50 285 GLY A N 1
ATOM 2285 C CA . GLY A 1 285 ? -12.000 -3.991 2.468 1.00 87.50 285 GLY A CA 1
ATOM 2286 C C . GLY A 1 285 ? -12.721 -5.257 2.935 1.00 87.50 285 GLY A C 1
ATOM 2287 O O . GLY A 1 285 ? -13.452 -5.243 3.924 1.00 87.50 285 GLY A O 1
ATOM 2288 N N . VAL A 1 286 ? -12.533 -6.352 2.194 1.00 89.06 286 VAL A N 1
ATOM 2289 C CA . VAL A 1 286 ? -13.253 -7.625 2.404 1.00 89.06 286 VAL A CA 1
ATOM 2290 C C . VAL A 1 286 ? -12.717 -8.440 3.585 1.00 89.06 286 VAL A C 1
ATOM 2292 O O . VAL A 1 286 ? -13.439 -9.256 4.152 1.00 89.06 286 VAL A O 1
ATOM 2295 N N . ALA A 1 287 ? -11.471 -8.193 3.989 1.00 88.50 287 ALA A N 1
ATOM 2296 C CA . ALA A 1 287 ? -10.812 -8.882 5.097 1.00 88.50 287 ALA A CA 1
ATOM 2297 C C . ALA A 1 287 ? -11.086 -8.264 6.481 1.00 88.50 287 ALA A C 1
ATOM 2299 O O . ALA A 1 287 ? -10.676 -8.820 7.503 1.00 88.50 287 ALA A O 1
ATOM 2300 N N . ALA A 1 288 ? -11.737 -7.100 6.528 1.00 93.19 288 ALA A N 1
ATOM 2301 C CA . ALA A 1 288 ? -11.963 -6.351 7.756 1.00 93.19 288 ALA A CA 1
ATOM 2302 C C . ALA A 1 288 ? -13.372 -6.572 8.314 1.00 93.19 288 ALA A C 1
ATOM 2304 O O . ALA A 1 288 ? -14.345 -6.688 7.572 1.00 93.19 288 ALA A O 1
ATOM 2305 N N . GLY A 1 289 ? -13.501 -6.561 9.640 1.00 94.38 289 GLY A N 1
ATOM 2306 C CA . GLY A 1 289 ? -14.809 -6.631 10.280 1.00 94.38 289 GLY A CA 1
ATOM 2307 C C . GLY A 1 289 ? -14.771 -6.442 11.788 1.00 94.38 289 GLY A C 1
ATOM 2308 O O . GLY A 1 289 ? -13.735 -6.593 12.436 1.00 94.38 289 GLY A O 1
ATOM 2309 N N . VAL A 1 290 ? -15.939 -6.131 12.347 1.00 94.00 290 VAL A N 1
ATOM 2310 C CA . VAL A 1 290 ? -16.168 -6.049 13.791 1.00 94.00 290 VAL A CA 1
ATOM 2311 C C . VAL A 1 290 ? -17.536 -6.637 14.129 1.00 94.00 290 VAL A C 1
ATOM 2313 O O . VAL A 1 290 ? -18.536 -6.315 13.490 1.00 94.00 290 VAL A O 1
ATOM 2316 N N . ALA A 1 291 ? -17.588 -7.490 15.147 1.00 93.69 291 ALA A N 1
ATOM 2317 C CA . ALA A 1 291 ? -18.804 -8.134 15.625 1.00 93.69 291 ALA A CA 1
ATOM 2318 C C . ALA A 1 291 ? -18.889 -8.004 17.148 1.00 93.69 291 ALA A C 1
ATOM 2320 O O . ALA A 1 291 ? -18.191 -8.702 17.881 1.00 93.69 291 ALA A O 1
ATOM 2321 N N . VAL A 1 292 ? -19.740 -7.099 17.637 1.00 92.94 292 VAL A N 1
ATOM 2322 C CA . VAL A 1 292 ? -19.997 -6.965 19.077 1.00 92.94 292 VAL A CA 1
ATOM 2323 C C . VAL A 1 292 ? -20.978 -8.059 19.491 1.00 92.94 292 VAL A C 1
ATOM 2325 O O . VAL A 1 292 ? -22.099 -8.121 18.992 1.00 92.94 292 VAL A O 1
ATOM 2328 N N . LYS A 1 293 ? -20.550 -8.943 20.387 1.00 92.06 293 LYS A N 1
ATOM 2329 C CA . LYS A 1 293 ? -21.333 -10.097 20.847 1.00 92.06 293 LYS A CA 1
ATOM 2330 C C . LYS A 1 293 ? -22.200 -9.731 22.046 1.00 92.06 293 LYS A C 1
ATOM 2332 O O . LYS A 1 293 ? -23.389 -10.054 22.085 1.00 92.06 293 LYS A O 1
ATOM 2337 N N . GLU A 1 294 ? -21.608 -9.009 22.990 1.00 93.50 294 GLU A N 1
ATOM 2338 C CA . GLU A 1 294 ? -22.247 -8.562 24.224 1.00 93.50 294 GLU A CA 1
ATOM 2339 C C . GLU A 1 294 ? -21.646 -7.221 24.663 1.00 93.50 294 GLU A C 1
ATOM 2341 O O . GLU A 1 294 ? -20.460 -6.972 24.452 1.00 93.50 294 GLU A O 1
ATOM 2346 N N . ALA A 1 295 ? -22.457 -6.356 25.269 1.00 94.31 295 ALA A N 1
ATOM 2347 C CA . ALA A 1 295 ? -21.985 -5.173 25.974 1.00 94.31 295 ALA A CA 1
ATOM 2348 C C . ALA A 1 295 ? -22.798 -4.962 27.253 1.00 94.31 295 ALA A C 1
ATOM 2350 O O . ALA A 1 295 ? -24.028 -5.045 27.230 1.00 94.31 295 ALA A O 1
ATOM 2351 N N . SER A 1 296 ? -22.125 -4.653 28.355 1.00 93.94 296 SER A N 1
ATOM 2352 C CA . SER A 1 296 ? -22.738 -4.473 29.669 1.00 93.94 296 SER A CA 1
ATOM 2353 C C . SER A 1 296 ? -22.207 -3.230 30.363 1.00 93.94 296 SER A C 1
ATOM 2355 O O . SER A 1 296 ? -20.995 -3.057 30.488 1.00 93.94 296 SER A O 1
ATOM 2357 N N . TYR A 1 297 ? -23.117 -2.394 30.856 1.00 93.75 297 TYR A N 1
ATOM 2358 C CA . TYR A 1 297 ? -22.790 -1.280 31.736 1.00 93.75 297 TYR A CA 1
ATOM 2359 C C . TYR A 1 297 ? -22.742 -1.778 33.178 1.00 93.75 297 TYR A C 1
ATOM 2361 O O . TYR A 1 297 ? -23.726 -2.320 33.688 1.00 93.75 297 TYR A O 1
ATOM 2369 N N . LEU A 1 298 ? -21.622 -1.550 33.856 1.00 88.88 298 LEU A N 1
ATOM 2370 C CA . LEU A 1 298 ? -21.380 -2.038 35.206 1.00 88.88 298 LEU A CA 1
ATOM 2371 C C . LEU A 1 298 ? -20.879 -0.909 36.110 1.00 88.88 298 LEU A C 1
ATOM 2373 O O . LEU A 1 298 ? -20.157 -0.010 35.681 1.00 88.88 298 LEU A O 1
ATOM 2377 N N . ASN A 1 299 ? -21.246 -0.999 37.388 1.00 84.38 299 ASN A N 1
ATOM 2378 C CA . ASN A 1 299 ? -20.677 -0.180 38.452 1.00 84.38 299 ASN A CA 1
ATOM 2379 C C . ASN A 1 299 ? -19.737 -1.063 39.268 1.00 84.38 299 ASN A C 1
ATOM 2381 O O . ASN A 1 299 ? -20.169 -2.092 39.789 1.00 84.38 299 ASN A O 1
ATOM 2385 N N . GLY A 1 300 ? -18.473 -0.670 39.385 1.00 66.50 300 GLY A N 1
ATOM 2386 C CA . GLY A 1 300 ? -17.503 -1.321 40.258 1.00 66.50 300 GLY A CA 1
ATOM 2387 C C . GLY A 1 300 ? -17.010 -0.417 41.378 1.00 66.50 300 GLY A C 1
ATOM 2388 O O . GLY A 1 300 ? -17.239 0.793 41.397 1.00 66.50 300 GLY A O 1
ATOM 2389 N N . GLU A 1 301 ? -16.286 -1.031 42.309 1.00 53.88 301 GLU A N 1
ATOM 2390 C CA . GLU A 1 301 ? -15.424 -0.331 43.256 1.00 53.88 301 GLU A CA 1
ATOM 2391 C C . GLU A 1 301 ? -13.977 -0.462 42.762 1.00 53.88 301 GLU A C 1
ATOM 2393 O O . GLU A 1 301 ? -13.450 -1.572 42.690 1.00 53.88 301 GLU A O 1
ATOM 2398 N N . ALA A 1 302 ? -13.319 0.651 42.427 1.00 45.53 302 ALA A N 1
ATOM 2399 C CA . ALA A 1 302 ? -11.869 0.661 42.265 1.00 45.53 302 ALA A CA 1
ATOM 2400 C C . ALA A 1 302 ? -11.224 1.017 43.610 1.00 45.53 302 ALA A C 1
ATOM 2402 O O . ALA A 1 302 ? -11.516 2.060 44.209 1.00 45.53 302 ALA A O 1
ATOM 2403 N N . ILE A 1 303 ? -10.331 0.153 44.094 1.00 36.34 303 ILE A N 1
ATOM 2404 C CA . ILE A 1 303 ? -9.428 0.499 45.191 1.00 36.34 303 ILE A CA 1
ATOM 2405 C C . ILE A 1 303 ? -8.278 1.279 44.562 1.00 36.34 303 ILE A C 1
ATOM 2407 O O . ILE A 1 303 ? -7.372 0.694 43.979 1.00 36.34 303 ILE A O 1
ATOM 2411 N N . VAL A 1 304 ? -8.314 2.607 44.670 1.00 37.34 304 VAL A N 1
ATOM 2412 C CA . VAL A 1 304 ? -7.156 3.430 44.319 1.00 37.34 304 VAL A CA 1
ATOM 2413 C C . VAL A 1 304 ? -6.159 3.316 45.470 1.00 37.34 304 VAL A C 1
ATOM 2415 O O . VAL A 1 304 ? -6.169 4.114 46.410 1.00 37.34 304 VAL A O 1
ATOM 2418 N N . THR A 1 305 ? -5.313 2.289 45.446 1.00 31.66 305 THR A N 1
ATOM 2419 C CA . THR A 1 305 ? -4.034 2.375 46.149 1.00 31.66 305 THR A CA 1
ATOM 2420 C C . THR A 1 305 ? -3.155 3.317 45.345 1.00 31.66 305 THR A C 1
ATOM 2422 O O . THR A 1 305 ? -2.972 3.112 44.150 1.00 31.66 305 THR A O 1
ATOM 2425 N N . ALA A 1 306 ? -2.616 4.353 45.988 1.00 30.89 306 ALA A N 1
ATOM 2426 C CA . ALA A 1 306 ? -1.528 5.151 45.434 1.00 30.89 306 ALA A CA 1
ATOM 2427 C C . ALA A 1 306 ? -0.265 4.275 45.345 1.00 30.89 306 ALA A C 1
ATOM 2429 O O . ALA A 1 306 ? 0.665 4.420 46.131 1.00 30.89 306 ALA A O 1
ATOM 2430 N N . ALA A 1 307 ? -0.273 3.308 44.438 1.00 29.81 307 ALA A N 1
ATOM 2431 C CA . ALA A 1 307 ? 0.908 2.620 43.980 1.00 29.81 307 ALA A CA 1
ATOM 2432 C C . ALA A 1 307 ? 1.269 3.291 42.659 1.00 29.81 307 ALA A C 1
ATOM 2434 O O . ALA A 1 307 ? 0.505 3.246 41.698 1.00 29.81 307 ALA A O 1
ATOM 2435 N N . LYS A 1 308 ? 2.432 3.942 42.627 1.00 27.42 308 LYS A N 1
ATOM 2436 C CA . LYS A 1 308 ? 3.214 3.939 41.398 1.00 27.42 308 LYS A CA 1
ATOM 2437 C C . LYS A 1 308 ? 3.415 2.462 41.071 1.00 27.42 308 LYS A C 1
ATOM 2439 O O . LYS A 1 308 ? 4.235 1.811 41.709 1.00 27.42 308 LYS A O 1
ATOM 2444 N N . GLU A 1 309 ? 2.614 1.921 40.168 1.00 30.00 309 GLU A N 1
ATOM 2445 C CA . GLU A 1 309 ? 3.105 0.814 39.370 1.00 30.00 309 GLU A CA 1
ATOM 2446 C C . GLU A 1 309 ? 4.211 1.440 38.526 1.00 30.00 309 GLU A C 1
ATOM 2448 O O . GLU A 1 309 ? 3.957 2.248 37.632 1.00 30.00 309 GLU A O 1
ATOM 2453 N N . GLU A 1 310 ? 5.458 1.186 38.923 1.00 26.81 310 GLU A N 1
ATOM 2454 C CA . GLU A 1 310 ? 6.566 1.223 37.983 1.00 26.81 310 GLU A CA 1
ATOM 2455 C C . GLU A 1 310 ? 6.167 0.253 36.870 1.00 26.81 310 GLU A C 1
ATOM 2457 O O . GLU A 1 310 ? 6.228 -0.964 37.025 1.00 26.81 310 GLU A O 1
ATOM 2462 N N . PHE A 1 311 ? 5.626 0.808 35.786 1.00 31.33 311 PHE A N 1
ATOM 2463 C CA . PHE A 1 311 ? 5.661 0.142 34.503 1.00 31.33 311 PHE A CA 1
ATOM 2464 C C . PHE A 1 311 ? 7.137 -0.112 34.231 1.00 31.33 311 PHE A C 1
ATOM 2466 O O . PHE A 1 311 ? 7.913 0.840 34.154 1.00 31.33 311 PHE A O 1
ATOM 2473 N N . ASP A 1 312 ? 7.516 -1.385 34.146 1.00 27.41 312 ASP A N 1
ATOM 2474 C CA . ASP A 1 312 ? 8.799 -1.759 33.575 1.00 27.41 312 ASP A CA 1
ATOM 2475 C C . ASP A 1 312 ? 8.868 -1.112 32.189 1.00 27.41 312 ASP A C 1
ATOM 2477 O O . ASP A 1 312 ? 8.107 -1.452 31.276 1.00 27.41 312 ASP A O 1
ATOM 2481 N N . ASP A 1 313 ? 9.741 -0.111 32.080 1.00 29.41 313 ASP A N 1
ATOM 2482 C CA . ASP A 1 313 ? 10.120 0.510 30.826 1.00 29.41 313 ASP A CA 1
ATOM 2483 C C . ASP A 1 313 ? 10.464 -0.586 29.809 1.00 29.41 313 ASP A C 1
ATOM 2485 O O . ASP A 1 313 ? 11.138 -1.574 30.117 1.00 29.41 313 ASP A O 1
ATOM 2489 N N . ALA A 1 314 ? 10.013 -0.388 28.570 1.00 29.20 314 ALA A N 1
ATOM 2490 C CA . ALA A 1 314 ? 10.427 -1.185 27.424 1.00 29.20 314 ALA A CA 1
ATOM 2491 C C . ALA A 1 314 ? 11.959 -1.380 27.441 1.00 29.20 314 ALA A C 1
ATOM 2493 O O . ALA A 1 314 ? 12.696 -0.393 27.566 1.00 29.20 314 ALA A O 1
ATOM 2494 N N . PRO A 1 315 ? 12.486 -2.613 27.329 1.00 31.52 315 PRO A N 1
ATOM 2495 C CA . PRO A 1 315 ? 13.907 -2.815 27.525 1.00 31.52 315 PRO A CA 1
ATOM 2496 C C . PRO A 1 315 ? 14.691 -2.296 26.320 1.00 31.52 315 PRO A C 1
ATOM 2498 O O . PRO A 1 315 ? 14.608 -2.803 25.202 1.00 31.52 315 PRO A O 1
ATOM 2501 N N . SER A 1 316 ? 15.512 -1.288 26.601 1.00 29.53 316 SER A N 1
ATOM 2502 C CA . SER A 1 316 ? 16.677 -0.930 25.802 1.00 29.53 316 SER A CA 1
ATOM 2503 C C . SER A 1 316 ? 17.580 -2.154 25.597 1.00 29.53 316 SER A C 1
ATOM 2505 O O . SER A 1 316 ? 17.879 -2.907 26.526 1.00 29.53 316 SER A O 1
ATOM 2507 N N . HIS A 1 317 ? 18.015 -2.363 24.355 1.00 28.88 317 HIS A N 1
ATOM 2508 C CA . HIS A 1 317 ? 18.949 -3.419 23.982 1.00 28.88 317 HIS A CA 1
ATOM 2509 C C . HIS A 1 317 ? 20.281 -3.250 24.726 1.00 28.88 317 HIS A C 1
ATOM 2511 O O . HIS A 1 317 ? 21.081 -2.377 24.394 1.00 28.88 317 HIS A O 1
ATOM 2517 N N . ALA A 1 318 ? 20.548 -4.117 25.703 1.00 29.16 318 ALA A N 1
ATOM 2518 C CA . ALA A 1 318 ? 21.856 -4.240 26.333 1.00 29.16 318 ALA A CA 1
ATOM 2519 C C . ALA A 1 318 ? 22.522 -5.554 25.904 1.00 29.16 318 ALA A C 1
ATOM 2521 O O . ALA A 1 318 ? 22.110 -6.657 26.260 1.00 29.16 318 ALA A O 1
ATOM 2522 N N . SER A 1 319 ? 23.578 -5.398 25.113 1.00 27.17 319 SER A N 1
ATOM 2523 C CA . SER A 1 319 ? 24.573 -6.400 24.741 1.00 27.17 319 SER A CA 1
ATOM 2524 C C . SER A 1 319 ? 25.162 -7.125 25.958 1.00 27.17 319 SER A C 1
ATOM 2526 O O . SER A 1 319 ? 25.666 -6.485 26.880 1.00 27.17 319 SER A O 1
ATOM 2528 N N . VAL A 1 320 ? 25.168 -8.460 25.928 1.00 25.98 320 VAL A N 1
ATOM 2529 C CA . VAL A 1 320 ? 25.773 -9.316 26.962 1.00 25.98 320 VAL A CA 1
ATOM 2530 C C . VAL A 1 320 ? 27.203 -9.712 26.587 1.00 25.98 320 VAL A C 1
ATOM 2532 O O . VAL A 1 320 ? 27.453 -10.182 25.478 1.00 25.98 320 VAL A O 1
ATOM 2535 N N . SER A 1 321 ? 28.129 -9.583 27.546 1.00 26.12 321 SER A N 1
ATOM 2536 C CA . SER A 1 321 ? 29.443 -10.256 27.630 1.00 26.12 321 SER A CA 1
ATOM 2537 C C . SER A 1 321 ? 30.034 -10.084 29.059 1.00 26.12 321 SER A C 1
ATOM 2539 O O . SER A 1 321 ? 29.603 -9.170 29.755 1.00 26.12 321 SER A O 1
ATOM 2541 N N . PRO A 1 322 ? 30.939 -10.964 29.556 1.00 29.41 322 PRO A N 1
ATOM 2542 C CA . PRO A 1 322 ? 30.694 -11.876 30.696 1.00 29.41 322 PRO A CA 1
ATOM 2543 C C . PRO A 1 322 ? 31.440 -11.513 32.018 1.00 29.41 322 PRO A C 1
ATOM 2545 O O . PRO A 1 322 ? 32.082 -10.466 32.079 1.00 29.41 322 PRO A O 1
ATOM 2548 N N . PRO A 1 323 ? 31.349 -12.328 33.106 1.00 29.89 323 PRO A N 1
ATOM 2549 C CA . PRO A 1 323 ? 31.517 -11.860 34.483 1.00 29.89 323 PRO A CA 1
ATOM 2550 C C . PRO A 1 323 ? 32.947 -11.988 35.030 1.00 29.89 323 PRO A C 1
ATOM 2552 O O . PRO A 1 323 ? 33.683 -12.914 34.692 1.00 29.89 323 PRO A O 1
ATOM 2555 N N . SER A 1 324 ? 33.290 -11.135 36.000 1.00 26.84 324 SER A N 1
ATOM 2556 C CA . SER A 1 324 ? 34.426 -11.361 36.901 1.00 26.84 324 SER A CA 1
ATOM 2557 C C . SER A 1 324 ? 34.092 -10.971 38.343 1.00 26.84 324 SER A C 1
ATOM 2559 O O . SER A 1 324 ? 33.749 -9.826 38.632 1.00 26.84 324 SER A O 1
ATOM 2561 N N . CYS A 1 325 ? 34.216 -11.957 39.232 1.00 25.62 325 CYS A N 1
ATOM 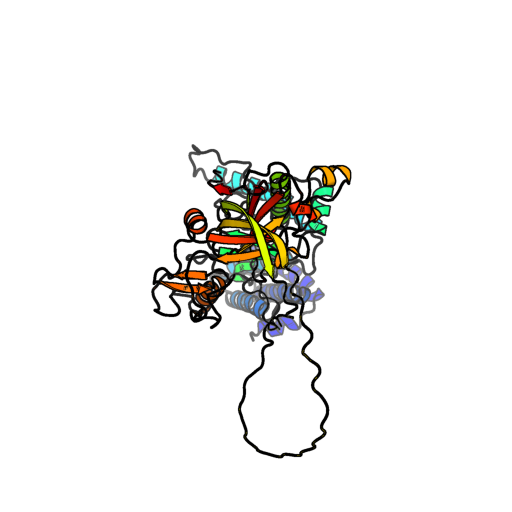2562 C CA . CYS A 1 325 ? 34.114 -11.880 40.688 1.00 25.62 325 CYS A CA 1
ATOM 2563 C C . CYS A 1 325 ? 35.140 -10.935 41.342 1.00 25.62 325 CYS A C 1
ATOM 2565 O O . CYS A 1 325 ? 36.294 -10.881 40.922 1.00 25.62 325 CYS A O 1
ATOM 2567 N N . GLY A 1 326 ? 34.762 -10.336 42.478 1.00 25.27 326 GLY A N 1
ATOM 2568 C CA . GLY A 1 326 ? 35.677 -9.724 43.453 1.00 25.27 326 GLY A CA 1
ATOM 2569 C C . GLY A 1 326 ? 34.934 -9.179 44.693 1.00 25.27 326 GLY A C 1
ATOM 2570 O O . GLY A 1 326 ? 33.949 -8.470 44.504 1.00 25.27 326 GLY A O 1
ATOM 2571 N N . PRO A 1 327 ? 35.325 -9.502 45.949 1.00 30.64 327 PRO A N 1
ATOM 2572 C CA . PRO A 1 327 ? 34.477 -9.288 47.130 1.00 30.64 327 PRO A CA 1
ATOM 2573 C C . PRO A 1 327 ? 34.877 -8.116 48.059 1.00 30.64 327 PRO A C 1
ATOM 2575 O O . PRO A 1 327 ? 36.036 -7.726 48.136 1.00 30.64 327 PRO A O 1
ATOM 2578 N N . SER A 1 328 ? 33.908 -7.737 48.911 1.00 27.52 328 SER A N 1
ATOM 2579 C CA . SER A 1 328 ? 34.023 -7.150 50.269 1.00 27.52 328 SER A CA 1
ATOM 2580 C C . SER A 1 328 ? 34.469 -5.688 50.461 1.00 27.52 328 SER A C 1
ATOM 2582 O O . SER A 1 328 ? 35.621 -5.352 50.220 1.00 27.52 328 SER A O 1
ATOM 2584 N N . ARG A 1 329 ? 33.662 -4.899 51.200 1.00 27.55 329 ARG A N 1
ATOM 2585 C CA . ARG A 1 329 ? 33.912 -4.585 52.633 1.00 27.55 329 ARG A CA 1
ATOM 2586 C C . ARG A 1 329 ? 32.824 -3.710 53.279 1.00 27.55 329 ARG A C 1
ATOM 2588 O O . ARG A 1 329 ? 32.224 -2.849 52.654 1.00 27.55 329 ARG A O 1
ATOM 2595 N N . LYS A 1 330 ? 32.629 -3.975 54.576 1.00 27.94 330 LYS A N 1
ATOM 2596 C CA . LYS A 1 330 ? 31.749 -3.320 55.556 1.00 27.94 330 LYS A CA 1
ATOM 2597 C C . LYS A 1 330 ? 32.284 -1.943 55.978 1.00 27.94 330 LYS A C 1
ATOM 2599 O O . LYS A 1 330 ? 33.484 -1.833 56.208 1.00 27.94 330 LYS A O 1
ATOM 2604 N N . SER A 1 331 ? 31.396 -1.009 56.323 1.00 27.39 331 SER A N 1
ATOM 2605 C CA . SER A 1 331 ? 31.580 -0.192 57.532 1.00 27.39 331 SER A CA 1
ATOM 2606 C C . SER A 1 331 ? 30.255 0.349 58.070 1.00 27.39 331 SER A C 1
ATOM 2608 O O . SER A 1 331 ? 29.454 0.937 57.355 1.00 27.39 331 SER A O 1
ATOM 2610 N N . SER A 1 332 ? 30.088 0.108 59.362 1.00 26.88 332 SER A N 1
ATOM 2611 C CA . SER A 1 332 ? 29.043 0.502 60.301 1.00 26.88 332 SER A CA 1
ATOM 2612 C C . SER A 1 332 ? 28.881 2.009 60.493 1.00 26.88 332 SER A C 1
ATOM 2614 O O . SER A 1 332 ? 29.893 2.703 60.524 1.00 26.88 332 SER A O 1
ATOM 2616 N N . GLN A 1 333 ? 27.674 2.447 60.864 1.00 31.30 333 GLN A N 1
ATOM 2617 C CA . GLN A 1 333 ? 27.470 3.360 61.998 1.00 31.30 333 GLN A CA 1
ATOM 2618 C C . GLN A 1 333 ? 26.019 3.291 62.510 1.00 31.30 333 GLN A C 1
ATOM 2620 O O . GLN A 1 333 ? 25.069 3.322 61.735 1.00 31.30 333 GLN A O 1
ATOM 2625 N N . ASN A 1 334 ? 25.886 3.145 63.831 1.00 28.42 334 ASN A N 1
ATOM 2626 C CA . ASN A 1 334 ? 24.634 3.148 64.586 1.00 28.42 334 ASN A CA 1
ATOM 2627 C C . ASN A 1 334 ? 24.197 4.589 64.887 1.00 28.42 334 ASN A C 1
ATOM 2629 O O . ASN A 1 334 ? 25.004 5.365 65.395 1.00 28.42 334 ASN A O 1
ATOM 2633 N N . SER A 1 335 ? 22.905 4.887 64.744 1.00 29.03 335 SER A N 1
ATOM 2634 C CA . SER A 1 335 ? 22.238 5.939 65.520 1.00 29.03 335 SER A CA 1
ATOM 2635 C C . SER A 1 335 ? 20.765 5.586 65.734 1.00 29.03 335 SER A C 1
ATOM 2637 O O . SER A 1 335 ? 20.020 5.361 64.784 1.00 29.03 335 SER A O 1
ATOM 2639 N N . SER A 1 336 ? 20.366 5.515 67.000 1.00 30.14 336 SER A N 1
ATOM 2640 C CA . SER A 1 336 ? 19.000 5.317 67.484 1.00 30.14 336 SER A CA 1
ATOM 2641 C C . SER A 1 336 ? 18.134 6.561 67.265 1.00 30.14 336 SER A C 1
ATOM 2643 O O . SER A 1 336 ? 18.579 7.639 67.648 1.00 30.14 336 SER A O 1
ATOM 2645 N N . CYS A 1 337 ? 16.898 6.412 66.772 1.00 25.38 337 CYS A N 1
ATOM 2646 C CA . CYS A 1 337 ? 15.729 7.161 67.265 1.00 25.38 337 CYS A CA 1
ATOM 2647 C C . CYS A 1 337 ? 14.424 6.728 66.569 1.00 25.38 337 CYS A C 1
ATOM 2649 O O . CYS A 1 337 ? 14.324 6.775 65.349 1.00 25.38 337 CYS A O 1
ATOM 2651 N N . THR A 1 338 ? 13.445 6.332 67.393 1.00 28.47 338 THR A N 1
ATOM 2652 C CA . THR A 1 338 ? 11.979 6.459 67.222 1.00 28.47 338 THR A CA 1
ATOM 2653 C C . THR A 1 338 ? 11.375 6.245 65.829 1.00 28.47 338 THR A C 1
ATOM 2655 O O . THR A 1 338 ? 11.389 7.138 64.986 1.00 28.47 338 THR A O 1
ATOM 2658 N N . SER A 1 339 ? 10.723 5.093 65.643 1.00 27.92 339 SER A N 1
ATOM 2659 C CA . SER A 1 339 ? 9.824 4.822 64.516 1.00 27.92 339 SER A CA 1
ATOM 2660 C C . SER A 1 339 ? 8.587 5.736 64.572 1.00 27.92 339 SER A C 1
ATOM 2662 O O . SER A 1 339 ? 7.869 5.694 65.571 1.00 27.92 339 SER A O 1
ATOM 2664 N N . PRO A 1 340 ? 8.289 6.527 63.529 1.00 31.66 340 PRO A N 1
ATOM 2665 C CA . PRO A 1 340 ? 6.945 7.043 63.318 1.00 31.66 340 PRO A CA 1
ATOM 2666 C C . PRO A 1 340 ? 6.043 5.890 62.855 1.00 31.66 340 PRO A C 1
ATOM 2668 O O . PRO A 1 340 ? 6.466 5.059 62.047 1.00 31.66 340 PRO A O 1
ATOM 2671 N N . GLU A 1 341 ? 4.812 5.826 63.363 1.00 32.22 341 GLU A N 1
ATOM 2672 C CA . GLU A 1 341 ? 3.780 4.934 62.823 1.00 32.22 341 GLU A CA 1
ATOM 2673 C C . GLU A 1 341 ? 3.645 5.141 61.302 1.00 32.22 341 GLU A C 1
ATOM 2675 O O . GLU A 1 341 ? 3.702 6.285 60.834 1.00 32.22 341 GLU A O 1
ATOM 2680 N N . PRO A 1 342 ? 3.476 4.065 60.508 1.00 33.50 342 PRO A N 1
ATOM 2681 C CA . PRO A 1 342 ? 3.288 4.209 59.074 1.00 33.50 342 PRO A CA 1
ATOM 2682 C C . PRO A 1 342 ? 2.017 5.032 58.815 1.00 33.50 342 PRO A C 1
ATOM 2684 O O . PRO A 1 342 ? 0.987 4.782 59.450 1.00 33.50 342 PRO A O 1
ATOM 2687 N N . PRO A 1 343 ? 2.051 6.009 57.891 1.00 33.97 343 PRO A N 1
ATOM 2688 C CA . PRO A 1 343 ? 0.865 6.776 57.559 1.00 33.97 343 PRO A CA 1
ATOM 2689 C C . PRO A 1 343 ? -0.197 5.811 57.035 1.00 33.97 343 PRO A C 1
ATOM 2691 O O . PRO A 1 343 ? 0.027 5.102 56.054 1.00 33.97 343 PRO A O 1
ATOM 2694 N N . MET A 1 344 ? -1.358 5.780 57.693 1.00 33.12 344 MET A N 1
ATOM 2695 C CA . MET A 1 344 ? -2.530 5.083 57.178 1.00 33.12 344 MET A CA 1
ATOM 2696 C C . MET A 1 344 ? -2.879 5.679 55.811 1.00 33.12 344 MET A C 1
ATOM 2698 O O . MET A 1 344 ? -3.483 6.750 55.716 1.00 33.12 344 MET A O 1
ATOM 2702 N N . THR A 1 345 ? -2.501 4.996 54.734 1.00 39.38 345 THR A N 1
ATOM 2703 C CA . THR A 1 345 ? -2.977 5.291 53.386 1.00 39.38 345 THR A CA 1
ATOM 2704 C C . THR A 1 345 ? -4.469 4.995 53.355 1.00 39.38 345 THR A C 1
ATOM 2706 O O . THR A 1 345 ? -4.923 3.859 53.229 1.00 39.38 345 THR A O 1
ATOM 2709 N N . ARG A 1 346 ? -5.269 6.046 53.542 1.00 38.88 346 ARG A N 1
ATOM 2710 C CA . ARG A 1 346 ? -6.725 5.989 53.443 1.00 38.88 346 ARG A CA 1
ATOM 2711 C C . ARG A 1 346 ? -7.083 5.623 52.000 1.00 38.88 346 ARG A C 1
ATOM 2713 O O . ARG A 1 346 ? -7.117 6.499 51.142 1.00 38.88 346 ARG A O 1
ATOM 2720 N N . CYS A 1 347 ? -7.328 4.338 51.733 1.00 36.94 347 CYS A N 1
ATOM 2721 C CA . CYS A 1 347 ? -7.893 3.873 50.465 1.00 36.94 347 CYS A CA 1
ATOM 2722 C C . CYS A 1 347 ? -9.210 4.618 50.222 1.00 36.94 347 CYS A C 1
ATOM 2724 O O . CYS A 1 347 ? -10.217 4.348 50.882 1.00 36.94 347 CYS A O 1
ATOM 2726 N N . LYS A 1 348 ? -9.210 5.581 49.296 1.00 39.28 348 LYS A N 1
ATOM 2727 C CA . LYS A 1 348 ? -10.453 6.134 48.761 1.00 39.28 348 LYS A CA 1
ATOM 2728 C C . LYS A 1 348 ? -11.022 5.079 47.819 1.00 39.28 348 LYS A C 1
ATOM 2730 O O . LYS A 1 348 ? -10.452 4.822 46.764 1.00 39.28 348 LYS A O 1
ATOM 2735 N N . ARG A 1 349 ? -12.132 4.458 48.218 1.00 42.31 349 ARG A N 1
ATOM 2736 C CA . ARG A 1 349 ? -12.967 3.701 47.283 1.00 42.31 349 ARG A CA 1
ATOM 2737 C C . ARG A 1 349 ? -13.634 4.718 46.372 1.00 42.31 349 ARG A C 1
ATOM 2739 O O . ARG A 1 349 ? -14.416 5.537 46.850 1.00 42.31 349 ARG A O 1
ATOM 2746 N N . VAL A 1 350 ? -13.272 4.704 45.098 1.00 53.78 350 VAL A N 1
ATOM 2747 C CA . VAL A 1 350 ? -13.966 5.486 44.076 1.00 53.78 350 VAL A CA 1
ATOM 2748 C C . VAL A 1 350 ? -14.875 4.506 43.351 1.00 53.78 350 VAL A C 1
ATOM 2750 O O . VAL A 1 350 ? -14.413 3.479 42.854 1.00 53.78 350 VAL A O 1
ATOM 2753 N N . SER A 1 351 ? -16.179 4.779 43.354 1.00 58.09 351 SER A N 1
ATOM 2754 C CA . SER A 1 351 ? -17.119 4.049 42.507 1.00 58.09 351 SER A CA 1
ATOM 2755 C C . SER A 1 351 ? -16.772 4.359 41.057 1.00 58.09 351 SER A C 1
ATOM 2757 O O . SER A 1 351 ? -16.870 5.513 40.641 1.00 58.09 351 SER A O 1
ATOM 2759 N N . THR A 1 352 ? -16.347 3.358 40.299 1.00 78.75 352 THR A N 1
ATOM 2760 C CA . THR A 1 352 ? -15.991 3.520 38.892 1.00 78.75 352 THR A CA 1
ATOM 2761 C C . THR A 1 352 ? -17.044 2.835 38.039 1.00 78.75 352 THR A C 1
ATOM 2763 O O . THR A 1 352 ? -17.342 1.654 38.213 1.00 78.75 352 THR A O 1
ATOM 2766 N N . SER A 1 353 ? -17.652 3.592 37.129 1.00 89.75 353 SER A N 1
ATOM 2767 C CA . SER A 1 353 ? -18.528 3.012 36.112 1.00 89.75 353 SER A CA 1
ATOM 2768 C C . SER A 1 353 ? -17.685 2.590 34.916 1.00 89.75 353 SER A C 1
ATOM 2770 O O . SER A 1 353 ? -16.732 3.280 34.549 1.00 89.75 353 SER A O 1
ATOM 2772 N N . PHE A 1 354 ? -18.017 1.461 34.306 1.00 92.19 354 PHE A N 1
ATOM 2773 C CA . PHE A 1 354 ? -17.328 0.976 33.117 1.00 92.19 354 PHE A CA 1
ATOM 2774 C C . PHE A 1 354 ? -18.272 0.196 32.210 1.00 92.19 354 PHE A C 1
ATOM 2776 O O . PHE A 1 354 ? -19.338 -0.268 32.622 1.00 92.19 354 PHE A O 1
ATOM 2783 N N . ILE A 1 355 ? -17.872 0.064 30.950 1.00 93.75 355 ILE A N 1
ATOM 2784 C CA . ILE A 1 355 ? -18.586 -0.721 29.947 1.00 93.75 355 ILE A CA 1
ATOM 2785 C C . ILE A 1 355 ? -17.687 -1.883 29.546 1.00 93.75 355 ILE A C 1
ATOM 2787 O O . ILE A 1 355 ? -16.610 -1.663 28.996 1.00 93.75 355 ILE A O 1
ATOM 2791 N N . ASP A 1 356 ? -18.146 -3.103 29.811 1.00 94.19 356 ASP A N 1
ATOM 2792 C CA . ASP A 1 356 ? -17.503 -4.330 29.339 1.00 94.19 356 ASP A CA 1
ATOM 2793 C C . ASP A 1 356 ? -18.132 -4.743 28.005 1.00 94.19 356 ASP A C 1
ATOM 2795 O O . ASP A 1 356 ? -19.354 -4.747 27.861 1.00 94.19 356 ASP A O 1
ATOM 2799 N N . ILE A 1 357 ? -17.298 -5.069 27.020 1.00 94.50 357 ILE A N 1
ATOM 2800 C CA . ILE A 1 357 ? -17.691 -5.373 25.643 1.00 94.50 357 ILE A CA 1
ATOM 2801 C C . ILE A 1 357 ? -16.977 -6.647 25.207 1.00 94.50 357 ILE A C 1
ATOM 2803 O O . ILE A 1 357 ? -15.751 -6.704 25.219 1.00 94.50 357 ILE A O 1
ATOM 2807 N N . GLU A 1 358 ? -17.725 -7.659 24.781 1.00 94.06 358 GLU A N 1
ATOM 2808 C CA . GLU A 1 358 ? -17.163 -8.810 24.079 1.00 94.06 358 GLU A CA 1
ATOM 2809 C C . GLU A 1 358 ? -17.264 -8.580 22.570 1.00 94.06 358 GLU A C 1
ATOM 2811 O O . GLU A 1 358 ? -18.359 -8.406 22.029 1.00 94.06 358 GLU A O 1
ATOM 2816 N N . VAL A 1 359 ? -16.126 -8.568 21.878 1.00 93.62 359 VAL A N 1
ATOM 2817 C CA . VAL A 1 359 ? -16.043 -8.209 20.460 1.00 93.62 359 VAL A CA 1
ATOM 2818 C C . VAL A 1 359 ? -15.141 -9.166 19.687 1.00 93.62 359 VAL A C 1
ATOM 2820 O O . VAL A 1 359 ? -14.011 -9.430 20.086 1.00 93.62 359 VAL A O 1
ATOM 2823 N N . GLY A 1 360 ? -15.641 -9.685 18.567 1.00 93.31 360 GLY A N 1
ATOM 2824 C CA . GLY A 1 360 ? -14.839 -10.334 17.532 1.00 93.31 360 GLY A CA 1
ATOM 2825 C C . GLY A 1 360 ? -14.338 -9.307 16.522 1.00 93.31 360 GLY A C 1
ATOM 2826 O O . GLY A 1 360 ? -15.111 -8.447 16.096 1.00 93.31 360 GLY A O 1
ATOM 2827 N N . ILE A 1 361 ? -13.066 -9.383 16.132 1.00 92.62 361 ILE A N 1
ATOM 2828 C CA . ILE A 1 361 ? -12.467 -8.446 15.170 1.00 92.62 361 ILE A CA 1
ATOM 2829 C C . ILE A 1 361 ? -11.683 -9.168 14.076 1.00 92.62 361 ILE A C 1
ATOM 2831 O O . ILE A 1 361 ? -11.043 -10.194 14.309 1.00 92.62 361 ILE A O 1
ATOM 2835 N N . ALA A 1 362 ? -11.688 -8.585 12.884 1.00 91.56 362 ALA A N 1
ATOM 2836 C CA . ALA A 1 362 ? -10.930 -9.048 11.733 1.00 91.56 362 ALA A CA 1
ATOM 2837 C C . ALA A 1 362 ? -10.199 -7.872 11.068 1.00 91.56 362 ALA A C 1
ATOM 2839 O O . ALA A 1 362 ? -10.746 -6.765 11.040 1.00 91.56 362 ALA A O 1
ATOM 2840 N N . PRO A 1 363 ? -9.002 -8.098 10.500 1.00 85.81 363 PRO A N 1
ATOM 2841 C CA . PRO A 1 363 ? -8.323 -9.393 10.327 1.00 85.81 363 PRO A CA 1
ATOM 2842 C C . PRO A 1 363 ? -7.622 -9.901 11.603 1.00 85.81 363 PRO A C 1
ATOM 2844 O O . PRO A 1 363 ? -7.427 -9.155 12.566 1.00 85.81 363 PRO A O 1
ATOM 2847 N N . ILE A 1 364 ? -7.213 -11.175 11.619 1.00 81.56 364 ILE A N 1
ATOM 2848 C CA . ILE A 1 364 ? -6.343 -11.714 12.681 1.00 81.56 364 ILE A CA 1
ATOM 2849 C C . ILE A 1 364 ? -5.021 -10.932 12.694 1.00 81.56 364 ILE A C 1
ATOM 2851 O O . ILE A 1 364 ? -4.430 -10.682 11.646 1.00 81.56 364 ILE A O 1
ATOM 2855 N N . GLY A 1 365 ? -4.564 -10.536 13.883 1.00 77.25 365 GLY A N 1
ATOM 2856 C CA . GLY A 1 365 ? -3.415 -9.637 14.058 1.00 77.25 365 GLY A CA 1
ATOM 2857 C C . GLY A 1 365 ? -3.796 -8.176 14.275 1.00 77.25 365 GLY A C 1
ATOM 2858 O O . GLY A 1 365 ? -2.970 -7.408 14.754 1.00 77.25 365 GLY A O 1
ATOM 2859 N N . SER A 1 366 ? -5.048 -7.800 14.004 1.00 84.00 366 SER A N 1
ATOM 2860 C CA . SER A 1 366 ? -5.596 -6.533 14.490 1.00 84.00 366 SER A CA 1
ATOM 2861 C C . SER A 1 366 ? -5.885 -6.587 15.994 1.00 84.00 366 SER A C 1
ATOM 2863 O O . SER A 1 366 ? -5.964 -7.663 16.597 1.00 84.00 366 SER A O 1
ATOM 2865 N N . ARG A 1 367 ? -6.060 -5.412 16.603 1.00 83.69 367 ARG A N 1
ATOM 2866 C CA . ARG A 1 367 ? -6.404 -5.247 18.022 1.00 83.69 367 ARG A CA 1
ATOM 2867 C C . ARG A 1 367 ? -7.678 -4.437 18.183 1.00 83.69 367 ARG A C 1
ATOM 2869 O O . ARG A 1 367 ? -7.961 -3.590 17.337 1.00 83.69 367 ARG A O 1
ATOM 2876 N N . PRO A 1 368 ? -8.456 -4.663 19.247 1.00 89.12 368 PRO A N 1
ATOM 2877 C CA . PRO A 1 368 ? -9.634 -3.856 19.466 1.00 89.12 368 PRO A CA 1
ATOM 2878 C C . PRO A 1 368 ? -9.218 -2.455 19.918 1.00 89.12 368 PRO A C 1
ATOM 2880 O O . PRO A 1 368 ? -8.308 -2.285 20.728 1.00 89.12 368 PRO A O 1
ATOM 2883 N N . ILE A 1 369 ? -9.918 -1.456 19.403 1.00 89.62 369 ILE A N 1
ATOM 2884 C CA . ILE A 1 369 ? -9.888 -0.085 19.899 1.00 89.62 369 ILE A CA 1
ATOM 2885 C C . ILE A 1 369 ? -11.288 0.271 20.374 1.00 89.62 369 ILE A C 1
ATOM 2887 O O . ILE A 1 369 ? -12.260 0.002 19.666 1.00 89.62 369 ILE A O 1
ATOM 2891 N N . ALA A 1 370 ? -11.405 0.868 21.558 1.00 91.31 370 ALA A N 1
ATOM 2892 C CA . ALA A 1 370 ? -12.681 1.367 22.040 1.00 91.31 370 ALA A CA 1
ATOM 2893 C C . ALA A 1 370 ? -12.528 2.644 22.862 1.00 91.31 370 ALA A C 1
ATOM 2895 O O . ALA A 1 370 ? -11.585 2.789 23.634 1.00 91.31 370 ALA A O 1
ATOM 2896 N N . TYR A 1 371 ? -13.462 3.575 22.682 1.00 90.81 371 TYR A N 1
ATOM 2897 C CA . TYR A 1 371 ? -13.510 4.829 23.432 1.00 90.81 371 TYR A CA 1
ATOM 2898 C C . TYR A 1 371 ? -14.912 5.443 23.385 1.00 90.81 371 TYR A C 1
ATOM 2900 O O . TYR A 1 371 ? -15.714 5.162 22.487 1.00 90.81 371 TYR A O 1
ATOM 2908 N N . VAL A 1 372 ? -15.222 6.279 24.375 1.00 89.75 372 VAL A N 1
ATOM 2909 C CA . VAL A 1 372 ? -16.504 6.987 24.464 1.00 89.75 372 VAL A CA 1
ATOM 2910 C C . VAL A 1 372 ? -16.539 8.132 23.450 1.00 89.75 372 VAL A C 1
ATOM 2912 O O . VAL A 1 372 ? -15.587 8.899 23.326 1.00 89.75 372 VAL A O 1
ATOM 2915 N N . LEU A 1 373 ? -17.648 8.252 22.715 1.00 85.81 373 LEU A N 1
ATOM 2916 C CA . LEU A 1 373 ? -17.856 9.315 21.734 1.00 85.81 373 LEU A CA 1
ATOM 2917 C C . LEU A 1 373 ? -18.583 10.516 22.362 1.00 85.81 373 LEU A C 1
ATOM 2919 O O . LEU A 1 373 ? -19.658 10.323 22.944 1.00 85.81 373 LEU A O 1
ATOM 2923 N N . PRO A 1 374 ? -18.110 11.762 22.161 1.00 78.25 374 PRO A N 1
ATOM 2924 C CA . PRO A 1 374 ? -18.834 12.964 22.577 1.00 78.25 374 PRO A CA 1
ATOM 2925 C C . PRO A 1 374 ? -20.204 13.099 21.899 1.00 78.25 374 PRO A C 1
ATOM 2927 O O . PRO A 1 374 ? -20.537 12.423 20.918 1.00 78.25 374 PRO A O 1
ATOM 2930 N N . LYS A 1 375 ? -21.059 13.990 22.412 1.00 72.25 375 LYS A N 1
ATOM 2931 C CA . LYS A 1 375 ? -22.431 14.154 21.911 1.00 72.25 375 LYS A CA 1
ATOM 2932 C C . LYS A 1 375 ? -22.444 14.782 20.514 1.00 72.25 375 LYS A C 1
ATOM 2934 O O . LYS A 1 375 ? -21.926 15.867 20.278 1.00 72.25 375 LYS A O 1
ATOM 2939 N N . ALA A 1 376 ? -23.155 14.149 19.577 1.00 62.28 376 ALA A N 1
ATOM 2940 C CA . ALA A 1 376 ? -23.245 14.622 18.190 1.00 62.28 376 ALA A CA 1
ATOM 2941 C C . ALA A 1 376 ? -23.844 16.039 18.069 1.00 62.28 376 ALA A C 1
ATOM 2943 O O . ALA A 1 376 ? -23.472 16.802 17.182 1.00 62.28 376 ALA A O 1
ATOM 2944 N N . LYS A 1 377 ? -24.757 16.402 18.982 1.00 60.31 377 LYS A N 1
ATOM 2945 C CA . LYS A 1 377 ? -25.414 17.719 19.018 1.00 60.31 377 LYS A CA 1
ATOM 2946 C C . LYS A 1 377 ? -24.488 18.863 19.441 1.00 60.31 377 LYS A C 1
ATOM 2948 O O . LYS A 1 377 ? -24.809 20.005 19.137 1.00 60.31 377 LYS A O 1
ATOM 2953 N N . GLU A 1 378 ? -23.397 18.585 20.148 1.00 62.44 378 GLU A N 1
ATOM 2954 C CA . GLU A 1 378 ? -22.434 19.608 20.580 1.00 62.44 378 GLU A CA 1
ATOM 2955 C C . GLU A 1 378 ? -21.483 19.962 19.431 1.00 62.44 378 GLU A C 1
ATOM 2957 O O . GLU A 1 378 ? -21.298 21.133 19.116 1.00 62.44 378 GLU A O 1
ATOM 2962 N N . LEU A 1 379 ? -21.043 18.964 18.663 1.00 57.41 379 LEU A N 1
ATOM 2963 C CA . LEU A 1 379 ? -20.136 19.158 17.524 1.00 57.41 379 LEU A CA 1
ATOM 2964 C C . LEU A 1 379 ? -20.766 19.919 16.349 1.00 57.41 379 LEU A C 1
ATOM 2966 O O . LEU A 1 379 ? -20.104 20.728 15.699 1.00 57.41 379 LEU A O 1
ATOM 2970 N N . LEU A 1 380 ? -22.060 19.691 16.086 1.00 56.88 380 LEU A N 1
ATOM 2971 C CA . LEU A 1 380 ? -22.803 20.414 15.046 1.00 56.88 380 LEU A CA 1
ATOM 2972 C C . LEU A 1 380 ? -22.982 21.905 15.375 1.00 56.88 380 LEU A C 1
ATOM 2974 O O . LEU A 1 380 ? -23.115 22.713 14.458 1.00 56.88 380 LEU A O 1
ATOM 2978 N N . LYS A 1 381 ? -22.980 22.279 16.663 1.00 58.12 381 LYS A N 1
ATOM 2979 C CA . LYS A 1 381 ? -23.090 23.682 17.095 1.00 58.12 381 LYS A CA 1
ATOM 2980 C C . LYS A 1 381 ? -21.784 24.446 16.904 1.00 58.12 381 LYS A C 1
ATOM 2982 O O . LYS A 1 381 ? -21.817 25.631 16.593 1.00 58.12 381 LYS A O 1
ATOM 2987 N N . GLU A 1 382 ? -20.651 23.768 17.049 1.00 56.38 382 GLU A N 1
ATOM 2988 C CA . GLU A 1 382 ? -19.333 24.404 17.098 1.00 56.38 382 GLU A CA 1
ATOM 2989 C C . GLU A 1 382 ? -18.580 24.413 15.753 1.00 56.38 382 GLU A C 1
ATOM 2991 O O . GLU A 1 382 ? -17.454 24.899 15.688 1.00 56.38 382 GLU A O 1
ATOM 2996 N N . LYS A 1 383 ? -19.176 23.907 14.657 1.00 57.28 383 LYS A N 1
ATOM 2997 C CA . LYS A 1 383 ? -18.487 23.718 13.356 1.00 57.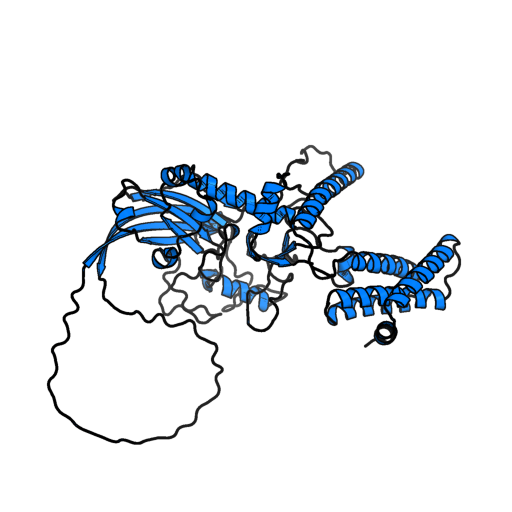28 383 LYS A CA 1
ATOM 2998 C C . LYS A 1 383 ? -17.141 22.984 13.512 1.00 57.28 383 LYS A C 1
ATOM 3000 O O . LYS A 1 383 ? -16.164 23.302 12.832 1.00 57.28 383 LYS A O 1
ATOM 3005 N N . VAL A 1 384 ? -17.086 22.011 14.418 1.00 60.12 384 VAL A N 1
ATOM 3006 C CA . VAL A 1 384 ? -15.859 21.266 14.714 1.00 60.12 384 VAL A CA 1
ATOM 3007 C C . VAL A 1 384 ? -15.527 20.342 13.547 1.00 60.12 384 VAL A C 1
ATOM 3009 O O . VAL A 1 384 ? -16.411 19.743 12.929 1.00 60.12 384 VAL A O 1
ATOM 3012 N N . ASP A 1 385 ? -14.237 20.225 13.235 1.00 65.88 385 ASP A N 1
ATOM 3013 C CA . ASP A 1 385 ? -13.742 19.210 12.311 1.00 65.88 385 ASP A CA 1
ATOM 3014 C C . ASP A 1 385 ? -13.997 17.821 12.912 1.00 65.88 385 ASP A C 1
ATOM 3016 O O . ASP A 1 385 ? -13.226 17.347 13.745 1.00 65.88 385 ASP A O 1
ATOM 3020 N N . ILE A 1 386 ? -15.086 17.183 12.475 1.00 63.19 386 ILE A N 1
ATOM 3021 C CA . ILE A 1 386 ? -15.569 15.876 12.953 1.00 63.19 386 ILE A CA 1
ATOM 3022 C C . ILE A 1 386 ? -14.447 14.823 12.960 1.00 63.19 386 ILE A C 1
ATOM 3024 O O . ILE A 1 386 ? -14.443 13.927 13.798 1.00 63.19 386 ILE A O 1
ATOM 3028 N N . LEU A 1 387 ? -13.461 14.941 12.066 1.00 65.06 387 LEU A N 1
ATOM 3029 C CA . LEU A 1 387 ? -12.337 14.008 11.985 1.00 65.06 387 LEU A CA 1
ATOM 3030 C C . LEU A 1 387 ? -11.341 14.161 13.127 1.00 65.06 387 LEU A C 1
ATOM 3032 O O . LEU A 1 387 ? -10.770 13.165 13.556 1.00 65.06 387 LEU A O 1
ATOM 3036 N N . LYS A 1 388 ? -11.132 15.382 13.634 1.00 66.88 388 LYS A N 1
ATOM 3037 C CA . LYS A 1 388 ? -10.330 15.586 14.848 1.00 66.88 388 LYS A CA 1
ATOM 3038 C C . LYS A 1 388 ? -11.023 14.979 16.062 1.00 66.88 388 LYS A C 1
ATOM 3040 O O . LYS A 1 388 ? -10.350 14.507 16.962 1.00 66.88 388 LYS A O 1
ATOM 3045 N N . THR A 1 389 ? -12.353 14.955 16.063 1.00 62.47 389 THR A N 1
ATOM 3046 C CA . THR A 1 389 ? -13.150 14.370 17.146 1.00 62.47 389 THR A CA 1
ATOM 3047 C C . THR A 1 389 ? -13.270 12.845 17.067 1.00 62.47 389 THR A C 1
ATOM 3049 O O . THR A 1 389 ? -13.579 12.211 18.068 1.00 62.47 389 THR A O 1
ATOM 3052 N N . PHE A 1 390 ? -13.048 12.246 15.892 1.00 66.44 390 PHE A N 1
ATOM 3053 C CA . PHE A 1 390 ? -12.999 10.787 15.746 1.00 66.44 390 PHE A CA 1
ATOM 3054 C C . PHE A 1 390 ? -11.648 10.202 16.178 1.00 66.44 390 PHE A C 1
ATOM 3056 O O . PHE A 1 390 ? -11.516 8.999 16.370 1.00 66.44 390 PHE A O 1
ATOM 3063 N N . GLN A 1 391 ? -10.616 11.031 16.322 1.00 75.94 391 GLN A N 1
ATOM 3064 C CA . GLN A 1 391 ? -9.380 10.543 16.914 1.00 75.94 391 GLN A CA 1
ATOM 3065 C C . GLN A 1 391 ? -9.667 10.135 18.363 1.00 75.94 391 GLN A C 1
ATOM 3067 O O . GLN A 1 391 ? -10.337 10.891 19.075 1.00 75.94 391 GLN A O 1
ATOM 3072 N N . PRO A 1 392 ? -9.192 8.958 18.797 1.00 78.94 392 PRO A N 1
ATOM 3073 C CA . PRO A 1 392 ? -9.295 8.569 20.191 1.00 78.94 392 PRO A CA 1
ATOM 3074 C C . PRO A 1 392 ? -8.744 9.692 21.092 1.00 78.94 392 PRO A C 1
ATOM 3076 O O . PRO A 1 392 ? -7.682 10.242 20.777 1.00 78.94 392 PRO A O 1
ATOM 3079 N N . PRO A 1 393 ? -9.440 10.062 22.183 1.00 79.88 393 PRO A N 1
ATOM 3080 C CA . PRO A 1 393 ? -8.932 11.026 23.163 1.00 79.88 393 PRO A CA 1
ATOM 3081 C C . PRO A 1 393 ? -7.547 10.619 23.669 1.00 79.88 393 PRO A C 1
ATOM 3083 O O . PRO A 1 393 ? -7.293 9.433 23.777 1.00 79.88 393 PRO A O 1
ATOM 3086 N N . SER A 1 394 ? -6.651 11.543 24.023 1.00 80.00 394 SER A N 1
ATOM 3087 C CA . SER A 1 394 ? -5.263 11.191 24.392 1.00 80.00 394 SER A CA 1
ATOM 3088 C C . SER A 1 394 ? -5.139 10.165 25.530 1.00 80.00 394 SER A C 1
ATOM 3090 O O . SER A 1 394 ? -4.169 9.420 25.567 1.00 80.00 394 SER A O 1
ATOM 3092 N N . ASP A 1 395 ? -6.123 10.111 26.426 1.00 77.06 395 ASP A N 1
ATOM 3093 C CA . ASP A 1 395 ? -6.196 9.205 27.577 1.00 77.06 395 ASP A CA 1
ATOM 3094 C C . ASP A 1 395 ? -6.895 7.862 27.272 1.00 77.06 395 ASP A C 1
ATOM 3096 O O . ASP A 1 395 ? -7.057 7.022 28.157 1.00 77.06 395 ASP A O 1
ATOM 3100 N N . TRP A 1 396 ? -7.346 7.638 26.032 1.00 81.44 396 TRP A N 1
ATOM 3101 C CA . TRP A 1 396 ? -8.192 6.492 25.686 1.00 81.44 396 TRP A CA 1
ATOM 3102 C C . TRP A 1 396 ? -7.537 5.147 26.008 1.00 81.44 396 TRP A C 1
ATOM 3104 O O . TRP A 1 396 ? -8.215 4.234 26.473 1.00 81.44 396 TRP A O 1
ATOM 3114 N N . ALA A 1 397 ? -6.229 5.029 25.766 1.00 77.88 397 ALA A N 1
ATOM 3115 C CA . ALA A 1 397 ? -5.485 3.789 25.949 1.00 77.88 397 ALA A CA 1
ATOM 3116 C C . ALA A 1 397 ? -5.391 3.409 27.435 1.00 77.88 397 ALA A C 1
ATOM 3118 O O . ALA A 1 397 ? -5.502 2.237 27.777 1.00 77.88 397 ALA A O 1
ATOM 3119 N N . GLU A 1 398 ? -5.271 4.401 28.321 1.00 81.25 398 GLU A N 1
ATOM 3120 C CA . GLU A 1 398 ? -5.260 4.206 29.776 1.00 81.25 398 GLU A CA 1
ATOM 3121 C C . GLU A 1 398 ? -6.646 3.797 30.296 1.00 81.25 398 GLU A C 1
ATOM 3123 O O . GLU A 1 398 ? -6.771 3.007 31.233 1.00 81.25 398 GLU A O 1
ATOM 3128 N N . ARG A 1 399 ? -7.709 4.301 29.653 1.00 83.88 399 ARG A N 1
ATOM 3129 C CA . ARG A 1 399 ? -9.103 3.991 29.999 1.00 83.88 399 ARG A CA 1
ATOM 3130 C C . ARG A 1 399 ? -9.644 2.713 29.359 1.00 83.88 399 ARG A C 1
ATOM 3132 O O . ARG A 1 399 ? -10.732 2.279 29.739 1.00 83.88 399 ARG A O 1
ATOM 3139 N N . CYS A 1 400 ? -8.933 2.117 28.403 1.00 84.69 400 CYS A N 1
ATOM 3140 C CA . CYS A 1 400 ? -9.392 0.964 27.631 1.00 84.69 400 CYS A CA 1
ATOM 3141 C C . CYS A 1 400 ? -8.540 -0.279 27.925 1.00 84.69 400 CYS A C 1
ATOM 3143 O O . CYS A 1 400 ? -7.481 -0.491 27.336 1.00 84.69 400 CYS A O 1
ATOM 3145 N N . GLN A 1 401 ? -9.035 -1.162 28.791 1.00 84.62 401 GLN A N 1
ATOM 3146 C CA . GLN A 1 401 ? -8.379 -2.436 29.088 1.00 84.62 401 GLN A CA 1
ATOM 3147 C C . GLN A 1 401 ? -8.863 -3.516 28.123 1.00 84.62 401 GLN A C 1
ATOM 3149 O O . GLN A 1 401 ? -10.061 -3.709 27.939 1.00 84.62 401 GLN A O 1
ATOM 3154 N N . THR A 1 402 ? -7.934 -4.254 27.522 1.00 82.06 402 THR A N 1
ATOM 3155 C CA . THR A 1 402 ? -8.244 -5.312 26.552 1.00 82.06 402 THR A CA 1
ATOM 3156 C C . THR A 1 402 ? -7.671 -6.643 27.009 1.00 82.06 402 THR A C 1
ATOM 3158 O O . THR A 1 402 ? -6.512 -6.725 27.410 1.00 82.06 402 THR A O 1
ATOM 3161 N N . THR A 1 403 ? -8.455 -7.711 26.902 1.00 79.94 403 THR A N 1
ATOM 3162 C CA . THR A 1 403 ? -8.011 -9.084 27.172 1.00 79.94 403 THR A CA 1
ATOM 3163 C C . THR A 1 403 ? -8.554 -10.028 26.104 1.00 79.94 403 THR A C 1
ATOM 3165 O O . THR A 1 403 ? -9.753 -10.030 25.831 1.00 79.94 403 THR A O 1
ATOM 3168 N N . ALA A 1 404 ? -7.689 -10.836 25.487 1.00 75.31 404 ALA A N 1
ATOM 3169 C CA . ALA A 1 404 ? -8.118 -11.866 24.541 1.00 75.31 404 ALA A CA 1
ATOM 3170 C C . ALA A 1 404 ? -8.950 -12.954 25.251 1.00 75.31 404 ALA A C 1
ATOM 3172 O O . ALA A 1 404 ? -8.627 -13.358 26.367 1.00 75.31 404 ALA A O 1
ATOM 3173 N N . VAL A 1 405 ? -10.032 -13.420 24.619 1.00 70.75 405 VAL A N 1
ATOM 3174 C CA . VAL A 1 405 ? -10.913 -14.469 25.173 1.00 70.75 405 VAL A CA 1
ATOM 3175 C C . VAL A 1 405 ? -10.376 -15.869 24.886 1.00 70.75 405 VAL A C 1
ATOM 3177 O O . VAL A 1 405 ? -10.583 -16.783 25.683 1.00 70.75 405 VAL A O 1
ATOM 3180 N N . LEU A 1 406 ? -9.701 -16.053 23.749 1.00 58.88 406 LEU A N 1
ATOM 3181 C CA . LEU A 1 406 ? -9.188 -17.353 23.330 1.00 58.88 406 LEU A CA 1
ATOM 3182 C C . LEU A 1 406 ? -7.746 -17.574 23.788 1.00 58.88 406 LEU A C 1
ATOM 3184 O O . LEU A 1 406 ? -6.879 -16.725 23.599 1.00 58.88 406 LEU A O 1
ATOM 3188 N N . GLY A 1 407 ? -7.537 -18.756 24.375 1.00 56.69 407 GLY A N 1
ATOM 3189 C CA . GLY A 1 407 ? -6.306 -19.166 25.036 1.00 56.69 407 GLY A CA 1
ATOM 3190 C C . GLY A 1 407 ? -6.292 -18.737 26.498 1.00 56.69 407 GLY A C 1
ATOM 3191 O O . GLY A 1 407 ? -5.981 -17.595 26.824 1.00 56.69 407 GLY A O 1
ATOM 3192 N N . THR A 1 408 ? -6.615 -19.661 27.406 1.00 60.88 408 THR A N 1
ATOM 3193 C CA . THR A 1 408 ? -6.325 -19.501 28.838 1.00 60.88 408 THR A CA 1
ATOM 3194 C C . THR A 1 408 ? -4.819 -19.640 29.045 1.00 60.88 408 THR A C 1
ATOM 3196 O O . THR A 1 408 ? -4.356 -20.616 29.629 1.00 60.88 408 THR A O 1
ATOM 3199 N N . TYR A 1 409 ? -4.052 -18.706 28.486 1.00 70.94 409 TYR A N 1
ATOM 3200 C CA . TYR A 1 409 ? -2.613 -18.672 28.644 1.00 70.94 409 TYR A CA 1
ATOM 3201 C C . TYR A 1 409 ? -2.308 -18.204 30.063 1.00 70.94 409 TYR A C 1
ATOM 3203 O O . TYR A 1 409 ? -2.743 -17.138 30.519 1.00 70.94 409 TYR A O 1
ATOM 3211 N N . SER A 1 410 ? -1.588 -19.044 30.785 1.00 72.25 410 SER A N 1
ATOM 3212 C CA . SER A 1 410 ? -0.945 -18.675 32.032 1.00 72.25 410 SER A CA 1
ATOM 3213 C C . SER A 1 410 ? 0.170 -17.656 31.762 1.00 72.25 410 SER A C 1
ATOM 3215 O O . SER A 1 410 ? 0.592 -17.445 30.627 1.00 72.25 410 SER A O 1
ATOM 3217 N N . SER A 1 411 ? 0.693 -17.028 32.815 1.00 72.19 411 SER A N 1
ATOM 3218 C CA . SER A 1 411 ? 1.922 -16.225 32.714 1.00 72.19 411 SER A CA 1
ATOM 3219 C C . SER A 1 411 ? 3.162 -17.052 32.338 1.00 72.19 411 SER A C 1
ATOM 3221 O O . SER A 1 411 ? 4.215 -16.481 32.071 1.00 72.19 411 SER A O 1
ATOM 3223 N N . GLU A 1 412 ? 3.059 -18.383 32.350 1.00 77.94 412 GLU A N 1
ATOM 3224 C CA . GLU A 1 412 ? 4.144 -19.304 32.002 1.00 77.94 412 GLU A CA 1
ATOM 3225 C C . GLU A 1 412 ? 4.164 -19.639 30.505 1.00 77.94 412 GLU A C 1
ATOM 3227 O O . GLU A 1 412 ? 5.210 -20.012 29.973 1.00 77.94 412 GLU A O 1
ATOM 3232 N N . ASP A 1 413 ? 3.038 -19.455 29.810 1.00 85.38 413 ASP A N 1
ATOM 3233 C CA . ASP A 1 413 ? 2.931 -19.685 28.374 1.00 85.38 413 ASP A CA 1
ATOM 3234 C C . ASP A 1 413 ? 3.655 -18.574 27.608 1.00 85.38 413 ASP A C 1
ATOM 3236 O O . ASP A 1 413 ? 3.259 -17.405 27.636 1.00 85.38 413 ASP A O 1
ATOM 3240 N N . LYS A 1 414 ? 4.726 -18.942 26.900 1.00 89.50 414 LYS A N 1
ATOM 3241 C CA . LYS A 1 414 ? 5.594 -18.010 26.172 1.00 89.50 414 LYS A CA 1
ATOM 3242 C C . LYS A 1 414 ? 5.574 -18.260 24.674 1.00 89.50 414 LYS A C 1
ATOM 3244 O O . LYS A 1 414 ? 5.506 -19.399 24.212 1.00 89.50 414 LYS A O 1
ATOM 3249 N N . CYS A 1 415 ? 5.688 -17.188 23.898 1.00 89.31 415 CYS A N 1
ATOM 3250 C CA . CYS A 1 415 ? 5.888 -17.292 22.465 1.00 89.31 415 CYS A CA 1
ATOM 3251 C C . CYS A 1 415 ? 7.310 -17.791 22.199 1.00 89.31 415 CYS A C 1
ATOM 3253 O O . CYS A 1 415 ? 8.275 -17.139 22.571 1.00 89.31 415 CYS A O 1
ATOM 3255 N N . MET A 1 416 ? 7.468 -18.907 21.489 1.00 89.69 416 MET A N 1
ATOM 3256 C CA . MET A 1 416 ? 8.797 -19.489 21.231 1.00 89.69 416 MET A CA 1
ATOM 3257 C C . MET A 1 416 ? 9.631 -18.733 20.179 1.00 89.69 416 MET A C 1
ATOM 3259 O O . MET A 1 416 ? 10.703 -19.198 19.804 1.00 89.69 416 MET A O 1
ATOM 3263 N N . VAL A 1 417 ? 9.141 -17.592 19.683 1.00 86.94 417 VAL A N 1
ATOM 3264 C CA . VAL A 1 417 ? 9.868 -16.719 18.748 1.00 86.94 417 VAL A CA 1
ATOM 3265 C C . VAL A 1 417 ? 10.490 -15.531 19.489 1.00 86.94 417 VAL A C 1
ATOM 3267 O O . VAL A 1 417 ? 11.696 -15.345 19.388 1.00 86.94 417 VAL A O 1
ATOM 3270 N N . CYS A 1 418 ? 9.707 -14.761 20.257 1.00 88.00 418 CYS A N 1
ATOM 3271 C CA . CYS A 1 418 ? 10.215 -13.616 21.034 1.00 88.00 418 CYS A CA 1
ATOM 3272 C C . CYS A 1 418 ? 10.522 -13.937 22.507 1.00 88.00 418 CYS A C 1
ATOM 3274 O O . CYS A 1 418 ? 11.149 -13.135 23.187 1.00 88.00 418 CYS A O 1
ATOM 3276 N N . LEU A 1 419 ? 10.097 -15.103 23.006 1.00 88.56 419 LEU A N 1
ATOM 3277 C CA . LEU A 1 419 ? 10.222 -15.555 24.401 1.00 88.56 419 LEU A CA 1
ATOM 3278 C C . LEU A 1 419 ? 9.417 -14.740 25.429 1.00 88.56 419 LEU A C 1
ATOM 3280 O O . LEU A 1 419 ? 9.571 -14.944 26.636 1.00 88.56 419 LEU A O 1
ATOM 3284 N N . GLU A 1 420 ? 8.513 -13.877 24.965 1.00 87.06 420 GLU A N 1
ATOM 3285 C CA . GLU A 1 420 ? 7.601 -13.102 25.808 1.00 87.06 420 GLU A CA 1
ATOM 3286 C C . GLU A 1 420 ? 6.302 -13.859 26.121 1.00 87.06 420 GLU A C 1
ATOM 3288 O O . GLU A 1 420 ? 5.946 -14.840 25.462 1.00 87.06 420 GLU A O 1
ATOM 3293 N N . SER A 1 421 ? 5.575 -13.380 27.133 1.00 84.69 421 SER A N 1
ATOM 3294 C CA . SER A 1 421 ? 4.289 -13.935 27.568 1.00 84.69 421 SER A CA 1
ATOM 3295 C C . SER A 1 421 ? 3.234 -13.905 26.453 1.00 84.69 421 SER A C 1
ATOM 3297 O O . SER A 1 421 ? 3.021 -12.887 25.791 1.00 84.69 421 SER A O 1
ATOM 3299 N N . LEU A 1 422 ? 2.516 -15.017 26.282 1.00 82.94 422 LEU A N 1
ATOM 3300 C CA . LEU A 1 422 ? 1.322 -15.110 25.431 1.00 82.94 422 LEU A CA 1
ATOM 3301 C C . LEU A 1 422 ? 0.076 -14.549 26.125 1.00 82.94 422 LEU A C 1
ATOM 3303 O O . LEU A 1 422 ? -0.900 -14.200 25.463 1.00 82.94 422 LEU A O 1
ATOM 3307 N N . LYS A 1 423 ? 0.104 -14.425 27.456 1.00 79.31 423 LYS A N 1
ATOM 3308 C CA . LYS A 1 423 ? -0.927 -13.718 28.213 1.00 79.31 423 LYS A CA 1
ATOM 3309 C C . LYS A 1 423 ? -0.767 -12.212 28.019 1.00 79.31 423 LYS A C 1
ATOM 3311 O O . LYS A 1 423 ? 0.317 -11.677 28.246 1.00 79.31 423 LYS A O 1
ATOM 3316 N N . GLY A 1 424 ? -1.859 -11.530 27.678 1.00 70.94 424 GLY A N 1
ATOM 3317 C CA . GLY A 1 424 ? -1.902 -10.073 27.581 1.00 70.94 424 GLY A CA 1
ATOM 3318 C C . GLY A 1 424 ? -2.824 -9.583 26.472 1.00 70.94 424 GLY A C 1
ATOM 3319 O O . GLY A 1 424 ? -3.803 -10.235 26.110 1.00 70.94 424 GLY A O 1
ATOM 3320 N N . CYS A 1 425 ? -2.503 -8.406 25.942 1.00 65.75 425 CYS A N 1
ATOM 3321 C CA . CYS A 1 425 ? -3.257 -7.771 24.868 1.00 65.75 425 CYS A CA 1
ATOM 3322 C C . CYS A 1 425 ? -2.729 -8.136 23.467 1.00 65.75 425 CYS A C 1
ATOM 3324 O O . CYS A 1 425 ? -3.387 -7.834 22.472 1.00 65.75 425 CYS A O 1
ATOM 3326 N N . ILE A 1 426 ? -1.526 -8.722 23.341 1.00 73.81 426 ILE A N 1
ATOM 3327 C CA . ILE A 1 426 ? -0.888 -9.010 22.040 1.00 73.81 426 ILE A CA 1
ATOM 3328 C C . ILE A 1 426 ? -1.675 -10.111 21.325 1.00 73.81 426 ILE A C 1
ATOM 3330 O O . ILE A 1 426 ? -1.924 -11.144 21.943 1.00 73.81 426 ILE A O 1
ATOM 3334 N N . PRO A 1 427 ? -2.080 -9.926 20.052 1.00 74.44 427 PRO A N 1
ATOM 3335 C CA . PRO A 1 427 ? -2.816 -10.949 19.323 1.00 74.44 427 PRO A CA 1
ATOM 3336 C C . PRO A 1 427 ? -2.013 -12.245 19.247 1.00 74.44 427 PRO A C 1
ATOM 3338 O O . PRO A 1 427 ? -0.883 -12.260 18.749 1.00 74.44 427 PRO A O 1
ATOM 3341 N N . VAL A 1 428 ? -2.614 -13.332 19.720 1.00 80.44 428 VAL A N 1
ATOM 3342 C CA . VAL A 1 428 ? -2.051 -14.681 19.655 1.00 80.44 428 VAL A CA 1
ATOM 3343 C C . VAL A 1 428 ? -2.810 -15.479 18.608 1.00 80.44 428 VAL A C 1
ATOM 3345 O O . VAL A 1 428 ? -4.034 -15.423 18.523 1.00 80.44 428 VAL A O 1
ATOM 3348 N N . ILE A 1 429 ? -2.072 -16.246 17.817 1.00 81.44 429 ILE A N 1
ATOM 3349 C CA . ILE A 1 429 ? -2.618 -17.202 16.865 1.00 81.44 429 ILE A CA 1
ATOM 3350 C C . ILE A 1 429 ? -2.158 -18.600 17.244 1.00 81.44 429 ILE A C 1
ATOM 3352 O O . ILE A 1 429 ? -0.973 -18.853 17.467 1.00 81.44 429 ILE A O 1
ATOM 3356 N N . THR A 1 430 ? -3.116 -19.520 17.318 1.00 86.56 430 THR A N 1
ATOM 3357 C CA . THR A 1 430 ? -2.823 -20.943 17.475 1.00 86.56 430 THR A CA 1
ATOM 3358 C C . THR A 1 430 ? -2.762 -21.572 16.094 1.00 86.56 430 THR A C 1
ATOM 3360 O O . THR A 1 430 ? -3.713 -21.507 15.318 1.00 86.56 430 THR A O 1
ATOM 3363 N N . THR A 1 431 ? -1.610 -22.147 15.770 1.00 87.25 431 THR A N 1
ATOM 3364 C CA . THR A 1 431 ? -1.372 -22.832 14.494 1.00 87.25 431 THR A CA 1
ATOM 3365 C C . THR A 1 431 ? -2.259 -24.071 14.333 1.00 87.25 431 THR A C 1
ATOM 3367 O O . THR A 1 431 ? -2.741 -24.624 15.321 1.00 87.25 431 THR A O 1
ATOM 3370 N N . LYS A 1 432 ? -2.412 -24.584 13.102 1.00 86.88 432 LYS A N 1
ATOM 3371 C CA . LYS A 1 432 ? -3.126 -25.853 12.828 1.00 86.88 432 LYS A CA 1
ATOM 3372 C C . LYS A 1 432 ? -2.574 -27.032 13.639 1.00 86.88 432 LYS A C 1
ATOM 3374 O O . LYS A 1 432 ? -3.316 -27.933 14.007 1.00 86.88 432 LYS A O 1
ATOM 3379 N N . CYS A 1 433 ? -1.273 -27.007 13.938 1.00 89.62 433 CYS A N 1
ATOM 3380 C CA . CYS A 1 433 ? -0.596 -28.006 14.766 1.00 89.62 433 CYS A CA 1
ATOM 3381 C C . CYS A 1 433 ? -0.710 -27.760 16.285 1.00 89.62 433 CYS A C 1
ATOM 3383 O O . CYS A 1 433 ? -0.060 -28.459 17.054 1.00 89.62 433 CYS A O 1
ATOM 3385 N N . GLY A 1 434 ? -1.493 -26.767 16.722 1.00 88.31 434 GLY A N 1
ATOM 3386 C CA . GLY A 1 434 ? -1.789 -26.497 18.134 1.00 88.31 434 GLY A CA 1
ATOM 3387 C C . GLY A 1 434 ? -0.790 -25.595 18.866 1.00 88.31 434 GLY A C 1
ATOM 3388 O O . GLY A 1 434 ? -1.011 -25.267 20.026 1.00 88.31 434 GLY A O 1
ATOM 3389 N N . HIS A 1 435 ? 0.285 -25.153 18.212 1.00 89.56 435 HIS A N 1
ATOM 3390 C CA . HIS A 1 435 ? 1.297 -24.295 18.830 1.00 89.56 435 HIS A CA 1
ATOM 3391 C C . HIS A 1 435 ? 0.908 -22.806 18.762 1.00 89.56 435 HIS A C 1
ATOM 3393 O O . HIS A 1 435 ? 0.613 -22.330 17.656 1.00 89.56 435 HIS A O 1
ATOM 3399 N N . PRO A 1 436 ? 0.925 -22.068 19.887 1.00 89.25 436 PRO A N 1
ATOM 3400 C CA . PRO A 1 436 ? 0.584 -20.649 19.932 1.00 89.25 436 PRO A CA 1
ATOM 3401 C C . PRO A 1 436 ? 1.794 -19.728 19.712 1.00 89.25 436 PRO A C 1
ATOM 3403 O O . PRO A 1 436 ? 2.893 -19.978 20.205 1.00 89.25 436 PRO A O 1
ATOM 3406 N N . PHE A 1 437 ? 1.576 -18.622 19.004 1.00 87.44 437 PHE A N 1
ATOM 3407 C CA . PHE A 1 437 ? 2.563 -17.558 18.799 1.00 87.44 437 PHE A CA 1
ATOM 3408 C C . PHE A 1 437 ? 1.866 -16.200 18.770 1.00 87.44 437 PHE A C 1
ATOM 3410 O O . PHE A 1 437 ? 0.705 -16.124 18.368 1.00 87.44 437 PHE A O 1
ATOM 3417 N N . HIS A 1 438 ? 2.565 -15.108 19.094 1.00 84.62 438 HIS A N 1
ATOM 3418 C CA . HIS A 1 438 ? 2.065 -13.792 18.690 1.00 84.62 438 HIS A CA 1
ATOM 3419 C C . HIS A 1 438 ? 1.955 -13.745 17.163 1.00 84.62 438 HIS A C 1
ATOM 3421 O O . HIS A 1 438 ? 2.836 -14.258 16.464 1.00 84.62 438 HIS A O 1
ATOM 3427 N N . VAL A 1 439 ? 0.884 -13.143 16.640 1.00 78.12 439 VAL A N 1
ATOM 3428 C CA . VAL A 1 439 ? 0.610 -13.097 15.191 1.00 78.12 439 VAL A CA 1
ATOM 3429 C C . VAL A 1 439 ? 1.812 -12.538 14.431 1.00 78.12 439 VAL A C 1
ATOM 3431 O O . VAL A 1 439 ? 2.276 -13.141 13.466 1.00 78.12 439 VAL A O 1
ATOM 3434 N N . GLU A 1 440 ? 2.373 -11.430 14.907 1.00 75.38 440 GLU A N 1
ATOM 3435 C CA . GLU A 1 440 ? 3.527 -10.788 14.276 1.00 75.38 440 GLU A CA 1
ATOM 3436 C C . GLU A 1 440 ? 4.787 -11.652 14.318 1.00 75.38 440 GLU A C 1
ATOM 3438 O O . GLU A 1 440 ? 5.536 -11.685 13.345 1.00 75.38 440 GLU A O 1
ATOM 3443 N N . CYS A 1 441 ? 4.988 -12.397 15.405 1.00 80.25 441 CYS A N 1
ATOM 3444 C CA . CYS A 1 441 ? 6.134 -13.279 15.576 1.00 80.25 441 CYS A CA 1
ATOM 3445 C C . CYS A 1 441 ? 6.122 -14.434 14.572 1.00 80.25 441 CYS A C 1
ATOM 3447 O O . CYS A 1 441 ? 7.118 -14.673 13.890 1.00 80.25 441 CYS A O 1
ATOM 3449 N N . ILE A 1 442 ? 4.996 -15.145 14.443 1.00 80.25 442 ILE A N 1
ATOM 3450 C CA . ILE A 1 442 ? 4.903 -16.251 13.481 1.00 80.25 442 ILE A CA 1
ATOM 3451 C C . ILE A 1 442 ? 4.909 -15.738 12.042 1.00 80.25 442 ILE A C 1
ATOM 3453 O O . ILE A 1 442 ? 5.566 -16.332 11.193 1.00 80.25 442 ILE A O 1
ATOM 3457 N N . VAL A 1 443 ? 4.246 -14.614 11.755 1.00 76.00 443 VAL A N 1
ATOM 3458 C CA . VAL A 1 443 ? 4.275 -14.002 10.419 1.00 76.00 443 VAL A CA 1
ATOM 3459 C C . VAL A 1 443 ? 5.696 -13.560 10.064 1.00 76.00 443 VAL A C 1
ATOM 3461 O O . VAL A 1 443 ? 6.160 -13.846 8.961 1.00 76.00 443 VAL A O 1
ATOM 3464 N N . GLY A 1 444 ? 6.413 -12.925 10.994 1.00 73.19 444 GLY A N 1
ATOM 3465 C CA . GLY A 1 444 ? 7.818 -12.548 10.837 1.00 73.19 444 GLY A CA 1
ATOM 3466 C C . GLY A 1 444 ? 8.715 -13.760 10.588 1.00 73.19 444 GLY A C 1
ATOM 3467 O O . GLY A 1 444 ? 9.463 -13.780 9.615 1.00 73.19 444 GLY A O 1
ATOM 3468 N N . PHE A 1 445 ? 8.571 -14.818 11.388 1.00 77.06 445 PHE A N 1
ATOM 3469 C CA . PHE A 1 445 ? 9.310 -16.069 11.205 1.00 77.06 445 PHE A CA 1
ATOM 3470 C C . PHE A 1 445 ? 9.045 -16.719 9.838 1.00 77.06 445 PHE A C 1
ATOM 3472 O O . PHE A 1 445 ? 9.969 -17.116 9.133 1.00 77.06 445 PHE A O 1
ATOM 3479 N N . LEU A 1 446 ? 7.780 -16.815 9.420 1.00 74.69 446 LEU A N 1
ATOM 3480 C CA . LEU A 1 446 ? 7.413 -17.417 8.132 1.00 74.69 446 LEU A CA 1
ATOM 3481 C C . LEU A 1 446 ? 7.884 -16.585 6.930 1.00 74.69 446 LEU A C 1
ATOM 3483 O O . LEU A 1 446 ? 8.011 -17.117 5.821 1.00 74.69 446 LEU A O 1
ATOM 3487 N N . ARG A 1 447 ? 8.151 -15.290 7.139 1.00 67.06 447 ARG A N 1
ATOM 3488 C CA . ARG A 1 447 ? 8.805 -14.417 6.157 1.00 67.06 447 ARG A CA 1
ATOM 3489 C C . ARG A 1 447 ? 10.315 -14.658 6.091 1.00 67.06 447 ARG A C 1
ATOM 3491 O O . ARG A 1 447 ? 10.865 -14.597 4.995 1.00 67.06 447 ARG A O 1
ATOM 3498 N N . THR A 1 448 ? 10.977 -14.961 7.211 1.00 65.38 448 THR A N 1
ATOM 3499 C CA . THR A 1 448 ? 12.442 -15.113 7.272 1.00 65.38 448 THR A CA 1
ATOM 3500 C C . THR A 1 448 ? 12.941 -16.529 6.972 1.00 65.38 448 THR A C 1
ATOM 3502 O O . THR A 1 448 ? 13.951 -16.678 6.288 1.00 65.38 448 THR A O 1
ATOM 3505 N N . VAL A 1 449 ? 12.259 -17.577 7.448 1.00 59.16 449 VAL A N 1
ATOM 3506 C CA . VAL A 1 449 ? 12.866 -18.919 7.561 1.00 59.16 449 VAL A CA 1
ATOM 3507 C C . VAL A 1 449 ? 12.797 -19.780 6.302 1.00 59.16 449 VAL A C 1
ATOM 3509 O O . VAL A 1 449 ? 13.598 -20.702 6.176 1.00 59.16 449 VAL A O 1
ATOM 3512 N N . SER A 1 450 ? 11.953 -19.491 5.305 1.00 48.66 450 SER A N 1
ATOM 3513 C CA . SER A 1 450 ? 12.103 -20.214 4.037 1.00 48.66 450 SER A CA 1
ATOM 3514 C C . SER A 1 450 ? 11.433 -19.549 2.844 1.00 48.66 450 SER A C 1
ATOM 3516 O O . SER A 1 450 ? 10.205 -19.483 2.734 1.00 48.66 450 SER A O 1
ATOM 3518 N N . ARG A 1 451 ? 12.274 -19.191 1.870 1.00 52.22 451 ARG A N 1
ATOM 3519 C CA . ARG A 1 451 ? 11.898 -18.938 0.475 1.00 52.22 451 ARG A CA 1
ATOM 3520 C C . ARG A 1 451 ? 11.296 -20.173 -0.212 1.00 52.22 451 ARG A C 1
ATOM 3522 O O . ARG A 1 451 ? 11.009 -20.057 -1.397 1.00 52.22 451 ARG A O 1
ATOM 3529 N N . GLN A 1 452 ? 11.121 -21.318 0.466 1.00 51.50 452 GLN A N 1
ATOM 3530 C CA . GLN A 1 452 ? 10.624 -22.566 -0.133 1.00 51.50 452 GLN A CA 1
ATOM 3531 C C . GLN A 1 452 ? 9.546 -23.315 0.690 1.00 51.50 452 GLN A C 1
ATOM 3533 O O . GLN A 1 452 ? 8.710 -23.952 0.065 1.00 51.50 452 GLN A O 1
ATOM 3538 N N . GLU A 1 453 ? 9.456 -23.197 2.029 1.00 64.19 453 GLU A N 1
ATOM 3539 C CA . GLU A 1 453 ? 8.440 -23.933 2.830 1.00 64.19 453 GLU A CA 1
ATOM 3540 C C . GLU A 1 453 ? 7.938 -23.172 4.081 1.00 64.19 453 GLU A C 1
ATOM 3542 O O . GLU A 1 453 ? 8.714 -22.799 4.960 1.00 64.19 453 GLU A O 1
ATOM 3547 N N . SER A 1 454 ? 6.623 -22.949 4.208 1.00 76.25 454 SER A N 1
ATOM 3548 C CA . SER A 1 454 ? 6.020 -22.389 5.431 1.00 76.25 454 SER A CA 1
ATOM 3549 C C . SER A 1 454 ? 5.856 -23.477 6.497 1.00 76.25 454 SER A C 1
ATOM 3551 O O . SER A 1 454 ? 4.993 -24.340 6.342 1.00 76.25 454 SER A O 1
ATOM 3553 N N . VAL A 1 455 ? 6.641 -23.431 7.578 1.00 85.75 455 VAL A N 1
ATOM 3554 C CA . VAL A 1 455 ? 6.668 -24.476 8.621 1.00 85.75 455 VAL A CA 1
ATOM 3555 C C . VAL A 1 455 ? 6.531 -23.909 10.035 1.00 85.75 455 VAL A C 1
ATOM 3557 O O . VAL A 1 455 ? 6.947 -22.785 10.311 1.00 85.75 455 VAL A O 1
ATOM 3560 N N . CYS A 1 456 ? 5.955 -24.689 10.953 1.00 88.44 456 CYS A N 1
ATOM 3561 C CA . CYS A 1 456 ? 5.868 -24.327 12.370 1.00 88.44 456 CYS A CA 1
ATOM 3562 C C . CYS A 1 456 ? 7.273 -24.206 13.009 1.00 88.44 456 CYS A C 1
ATOM 3564 O O . CYS A 1 456 ? 8.048 -25.160 12.902 1.00 88.44 456 CYS A O 1
ATOM 3566 N N . PRO A 1 457 ? 7.587 -23.126 13.757 1.00 89.19 457 PRO A N 1
ATOM 3567 C CA . PRO A 1 457 ? 8.862 -22.985 14.471 1.00 89.19 457 PRO A CA 1
ATOM 3568 C C . PRO A 1 457 ? 9.160 -24.110 15.471 1.00 89.19 457 PRO A C 1
ATOM 3570 O O . PRO A 1 457 ? 10.322 -24.401 15.732 1.00 89.19 457 PRO A O 1
ATOM 3573 N N . ILE A 1 458 ? 8.119 -24.737 16.034 1.00 90.19 458 ILE A N 1
ATOM 3574 C CA . ILE A 1 458 ? 8.260 -25.745 17.093 1.00 90.19 458 ILE A CA 1
ATOM 3575 C C . ILE A 1 458 ? 8.323 -27.157 16.508 1.00 90.19 458 ILE A C 1
ATOM 3577 O O . ILE A 1 458 ? 9.309 -27.863 16.695 1.00 90.19 458 ILE A O 1
ATOM 3581 N N . CYS A 1 459 ? 7.288 -27.578 15.777 1.00 92.31 459 CYS A N 1
ATOM 3582 C CA . CYS A 1 459 ? 7.165 -28.964 15.304 1.00 92.31 459 CYS A CA 1
ATOM 3583 C C . CYS A 1 459 ? 7.457 -29.158 13.812 1.00 92.31 459 CYS A C 1
ATOM 3585 O O . CYS A 1 459 ? 7.399 -30.283 13.324 1.00 92.31 459 CYS A O 1
ATOM 3587 N N . ARG A 1 460 ? 7.737 -28.074 13.075 1.00 89.19 460 ARG A N 1
ATOM 3588 C CA . ARG A 1 460 ? 7.976 -28.068 11.621 1.00 89.19 460 ARG A CA 1
ATOM 3589 C C . ARG A 1 460 ? 6.822 -28.583 10.754 1.00 89.19 460 ARG A C 1
ATOM 3591 O O . ARG A 1 460 ? 7.026 -28.825 9.570 1.00 89.19 460 ARG A O 1
ATOM 3598 N N . ALA A 1 461 ? 5.609 -28.698 11.300 1.00 88.56 461 ALA A N 1
ATOM 3599 C CA . ALA A 1 461 ? 4.419 -28.982 10.502 1.00 88.56 461 ALA A CA 1
ATOM 3600 C C . ALA A 1 461 ? 4.273 -27.953 9.369 1.00 88.56 461 ALA A C 1
ATOM 3602 O O . ALA A 1 461 ? 4.417 -26.748 9.607 1.00 88.56 461 ALA A O 1
ATOM 3603 N N . ALA A 1 462 ? 4.001 -28.441 8.159 1.00 85.81 462 ALA A N 1
ATOM 3604 C CA . ALA A 1 462 ? 3.779 -27.606 6.988 1.00 85.81 462 ALA A CA 1
ATOM 3605 C C . ALA A 1 462 ? 2.484 -26.792 7.126 1.00 85.81 462 ALA A C 1
ATOM 3607 O O . ALA A 1 462 ? 1.524 -27.225 7.763 1.00 85.81 462 ALA A O 1
ATOM 3608 N N . GLU A 1 463 ? 2.483 -25.608 6.519 1.00 81.38 463 GLU A N 1
ATOM 3609 C CA . GLU A 1 463 ? 1.355 -24.671 6.473 1.00 81.38 463 GLU A CA 1
ATOM 3610 C C . GLU A 1 463 ? 0.723 -24.400 7.848 1.00 81.38 463 GLU A C 1
ATOM 3612 O O . GLU A 1 463 ? -0.466 -24.657 8.065 1.00 81.38 463 GLU A O 1
ATOM 3617 N N . PRO A 1 464 ? 1.500 -23.864 8.805 1.00 82.69 464 PRO A N 1
ATOM 3618 C CA . PRO A 1 464 ? 1.075 -23.800 10.197 1.00 82.69 464 PRO A CA 1
ATOM 3619 C C . PRO A 1 464 ? -0.069 -22.810 10.449 1.00 82.69 464 PRO A C 1
ATOM 3621 O O . PRO A 1 464 ? -0.740 -22.927 11.473 1.00 82.69 464 PRO A O 1
ATOM 3624 N N . LEU A 1 465 ? -0.302 -21.832 9.568 1.00 82.75 465 LEU A N 1
ATOM 3625 C CA . LEU A 1 465 ? -1.333 -20.815 9.781 1.00 82.75 465 LEU A CA 1
ATOM 3626 C C . LEU A 1 465 ? -2.744 -21.434 9.696 1.00 82.75 465 LEU A C 1
ATOM 3628 O O . LEU A 1 465 ? -2.996 -22.224 8.782 1.00 82.75 465 LEU A O 1
ATOM 3632 N N . PRO A 1 466 ? -3.649 -21.116 10.643 1.00 80.69 466 PRO A N 1
ATOM 3633 C CA . PRO A 1 466 ? -5.048 -21.539 10.602 1.00 80.69 466 PRO A CA 1
ATOM 3634 C C . PRO A 1 466 ? -5.822 -20.796 9.501 1.00 80.69 466 PRO A C 1
ATOM 3636 O O . PRO A 1 466 ? -5.256 -19.985 8.771 1.00 80.69 466 PRO A O 1
ATOM 3639 N N . ASP A 1 467 ? -7.120 -21.078 9.383 1.00 82.50 467 ASP A N 1
ATOM 3640 C CA . ASP A 1 467 ? -8.020 -20.269 8.557 1.00 82.50 467 ASP A CA 1
ATOM 3641 C C . ASP A 1 467 ? -8.004 -18.804 9.037 1.00 82.50 467 ASP A C 1
ATOM 3643 O O . ASP A 1 467 ? -8.148 -18.527 10.227 1.00 82.50 467 ASP A O 1
ATOM 3647 N N . THR A 1 468 ? -7.791 -17.866 8.115 1.00 79.31 468 THR A N 1
ATOM 3648 C CA . THR A 1 468 ? -7.770 -16.419 8.380 1.00 79.31 468 THR A CA 1
ATOM 3649 C C . THR A 1 468 ? -8.944 -15.687 7.737 1.00 79.31 468 THR A C 1
ATOM 3651 O O . THR A 1 468 ? -8.935 -14.458 7.679 1.00 79.31 468 THR A O 1
ATOM 3654 N N . SER A 1 469 ? -9.955 -16.419 7.255 1.00 86.00 469 SER A N 1
ATOM 3655 C CA . SER A 1 469 ? -11.173 -15.843 6.689 1.00 86.00 469 SER A CA 1
ATOM 3656 C C . SER A 1 469 ? -11.853 -14.876 7.662 1.00 86.00 469 SER A C 1
ATOM 3658 O O . SER A 1 469 ? -11.763 -15.023 8.884 1.00 86.00 469 SER A O 1
ATOM 3660 N N . LEU A 1 470 ? -12.586 -13.896 7.120 1.00 89.44 470 LEU A N 1
ATOM 3661 C CA . LEU A 1 470 ? -13.353 -12.926 7.908 1.00 89.44 470 LEU A CA 1
ATOM 3662 C C . LEU A 1 470 ? -14.244 -13.618 8.952 1.00 89.44 470 LEU A C 1
ATOM 3664 O O . LEU A 1 470 ? -14.236 -13.244 10.123 1.00 89.44 470 LEU A O 1
ATOM 3668 N N . HIS A 1 471 ? -14.979 -14.652 8.535 1.00 90.19 471 HIS A N 1
ATOM 3669 C CA . HIS A 1 471 ? -15.855 -15.418 9.418 1.00 90.19 471 HIS A CA 1
ATOM 3670 C C . HIS A 1 471 ? -15.069 -16.051 10.573 1.00 90.19 471 HIS A C 1
ATOM 3672 O O . HIS A 1 471 ? -15.410 -15.851 11.739 1.00 90.19 471 HIS A O 1
ATOM 3678 N N . HIS A 1 472 ? -13.974 -16.750 10.263 1.00 88.44 472 HIS A N 1
ATOM 3679 C CA . HIS A 1 472 ? -13.127 -17.368 11.278 1.00 88.44 472 HIS A CA 1
ATOM 3680 C C . HIS A 1 472 ? -12.533 -16.335 12.241 1.00 88.44 472 HIS A C 1
ATOM 3682 O O . HIS A 1 472 ? -12.545 -16.539 13.454 1.00 88.44 472 HIS A O 1
ATOM 3688 N N . ALA A 1 473 ? -12.053 -15.205 11.721 1.00 88.75 473 ALA A N 1
ATOM 3689 C CA . ALA A 1 473 ? -11.502 -14.123 12.523 1.00 88.75 473 ALA A CA 1
ATOM 3690 C C . ALA A 1 473 ? -12.547 -13.546 13.493 1.00 88.75 473 ALA A C 1
ATOM 3692 O O . ALA A 1 473 ? -12.280 -13.451 14.686 1.00 88.75 473 ALA A O 1
ATOM 3693 N N . LEU A 1 474 ? -13.767 -13.245 13.043 1.00 91.50 474 LEU A N 1
ATOM 3694 C CA . LEU A 1 474 ? -14.822 -12.729 13.929 1.00 91.50 474 LEU A CA 1
ATOM 3695 C C . LEU A 1 474 ? -15.246 -13.737 15.013 1.00 91.50 474 LEU A C 1
ATOM 3697 O O . LEU A 1 474 ? -15.632 -13.350 16.121 1.00 91.50 474 LEU A O 1
ATOM 3701 N N . GLU A 1 475 ? -15.155 -15.034 14.728 1.00 88.38 475 GLU A N 1
ATOM 3702 C CA . GLU A 1 475 ? -15.480 -16.081 15.694 1.00 88.38 475 GLU A CA 1
ATOM 3703 C C . GLU A 1 475 ? -14.356 -16.373 16.689 1.00 88.38 475 GLU A C 1
ATOM 3705 O O . GLU A 1 475 ? -14.646 -16.632 17.861 1.00 88.38 475 GLU A O 1
ATOM 3710 N N . LYS A 1 476 ? -13.098 -16.365 16.228 1.00 83.88 476 LYS A N 1
ATOM 3711 C CA . LYS A 1 476 ? -11.927 -16.856 16.973 1.00 83.88 476 LYS A CA 1
ATOM 3712 C C . LYS A 1 476 ? -10.955 -15.765 17.430 1.00 83.88 476 LYS A C 1
ATOM 3714 O O . LYS A 1 476 ? -10.118 -16.017 18.286 1.00 83.88 476 LYS A O 1
ATOM 3719 N N . ASN A 1 477 ? -11.059 -14.548 16.919 1.00 86.81 477 ASN A N 1
ATOM 3720 C CA . ASN A 1 477 ? -10.256 -13.409 17.358 1.00 86.81 477 ASN A CA 1
ATOM 3721 C C . ASN A 1 477 ? -11.122 -12.479 18.217 1.00 86.81 477 ASN A C 1
ATOM 3723 O O . ASN A 1 477 ? -11.519 -11.387 17.804 1.00 86.81 477 ASN A O 1
ATOM 3727 N N . VAL A 1 478 ? -11.495 -12.985 19.396 1.00 89.31 478 VAL A N 1
ATOM 3728 C CA . VAL A 1 478 ? -12.480 -12.373 20.298 1.00 89.31 478 VAL A CA 1
ATOM 3729 C C . VAL A 1 478 ? -11.786 -11.787 21.515 1.00 89.31 478 VAL A C 1
ATOM 3731 O O . VAL A 1 478 ? -10.931 -12.435 22.121 1.00 89.31 478 VAL A O 1
ATOM 3734 N N . PHE A 1 479 ? -12.201 -10.590 21.909 1.00 88.69 479 PHE A N 1
ATOM 3735 C CA . PHE A 1 479 ? -11.643 -9.835 23.022 1.00 88.69 479 PHE A CA 1
ATOM 3736 C C . PHE A 1 479 ? -12.740 -9.376 23.977 1.00 88.69 479 PHE A C 1
ATOM 3738 O O . PHE A 1 479 ? -13.842 -9.034 23.551 1.00 88.69 479 PHE A O 1
ATOM 3745 N N . LYS A 1 480 ? -12.404 -9.321 25.267 1.00 90.88 480 LYS A N 1
ATOM 3746 C CA . LYS A 1 480 ? -13.115 -8.525 26.266 1.00 90.88 480 LYS A CA 1
ATOM 3747 C C . LYS A 1 480 ? -12.433 -7.171 26.374 1.00 90.88 480 LYS A C 1
ATOM 3749 O O . LYS A 1 480 ? -11.233 -7.099 26.634 1.00 90.88 480 LYS A O 1
ATOM 3754 N N . VAL A 1 481 ? -13.205 -6.119 26.162 1.00 91.31 481 VAL A N 1
ATOM 3755 C CA . VAL A 1 481 ? -12.763 -4.730 26.179 1.00 91.31 481 VAL A CA 1
ATOM 3756 C C . VAL A 1 481 ? -13.534 -4.008 27.272 1.00 91.31 481 VAL A C 1
ATOM 3758 O O . VAL A 1 481 ? -14.760 -3.974 27.236 1.00 91.31 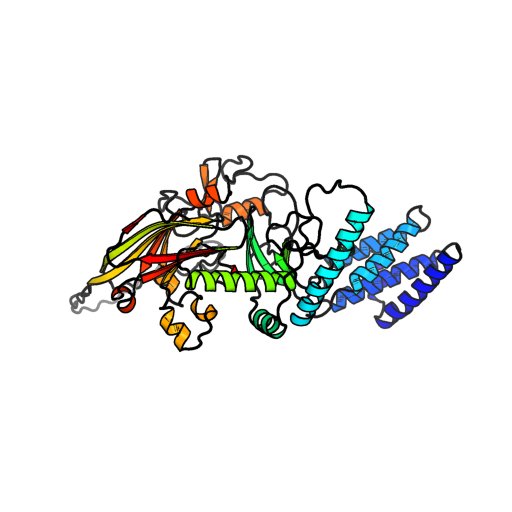481 VAL A O 1
ATOM 3761 N N . ARG A 1 482 ? -12.822 -3.445 28.243 1.00 92.56 482 ARG A N 1
ATOM 3762 C CA . ARG A 1 482 ? -13.377 -2.640 29.329 1.00 92.56 482 ARG A CA 1
ATOM 3763 C C . ARG A 1 482 ? -13.037 -1.179 29.098 1.00 92.56 482 ARG A C 1
ATOM 3765 O O . ARG A 1 482 ? -11.862 -0.823 29.071 1.00 92.56 482 ARG A O 1
ATOM 3772 N N . VAL A 1 483 ? -14.061 -0.342 28.985 1.00 92.75 483 VAL A N 1
ATOM 3773 C CA . VAL A 1 483 ? -13.926 1.110 28.834 1.00 92.75 483 VAL A CA 1
ATOM 3774 C C . VAL A 1 483 ? -14.340 1.790 30.134 1.00 92.75 483 VAL A C 1
ATOM 3776 O O . VAL A 1 483 ? -15.502 1.710 30.535 1.00 92.75 483 VAL A O 1
ATOM 3779 N N . MET A 1 484 ? -13.391 2.451 30.794 1.00 91.50 484 MET A N 1
ATOM 3780 C CA . MET A 1 484 ? -13.621 3.214 32.022 1.00 91.50 484 MET A CA 1
ATOM 3781 C C . MET A 1 484 ? -14.317 4.544 31.711 1.00 91.50 484 MET A C 1
ATOM 3783 O O . MET A 1 484 ? -13.870 5.295 30.838 1.00 91.50 484 MET A O 1
ATOM 3787 N N . LEU A 1 485 ? -15.394 4.840 32.442 1.00 91.00 485 LEU A N 1
ATOM 3788 C CA . LEU A 1 485 ? -16.176 6.063 32.269 1.00 91.00 485 LEU A CA 1
ATOM 3789 C C . LEU A 1 485 ? -15.720 7.164 33.225 1.00 91.00 485 LEU A C 1
ATOM 3791 O O . LEU A 1 485 ? -15.417 6.903 34.392 1.00 91.00 485 LEU A O 1
ATOM 3795 N N . THR A 1 486 ? -15.730 8.405 32.744 1.00 89.25 486 THR A N 1
ATOM 3796 C CA . THR A 1 486 ? -15.621 9.590 33.603 1.00 89.25 486 THR A CA 1
ATOM 3797 C C . THR A 1 486 ? -16.916 9.814 34.392 1.00 89.25 486 THR A C 1
ATOM 3799 O O . THR A 1 486 ? -17.964 9.252 34.071 1.00 89.25 486 THR A O 1
ATOM 3802 N N . GLU A 1 487 ? -16.874 10.660 35.427 1.00 87.06 487 GLU A N 1
ATOM 3803 C CA . GLU A 1 487 ? -18.079 11.022 36.193 1.00 87.06 487 GLU A CA 1
ATOM 3804 C C . GLU A 1 487 ? -19.152 11.680 35.309 1.00 87.06 487 GLU A C 1
ATOM 3806 O O . GLU A 1 487 ? -20.341 11.399 35.463 1.00 87.06 487 GLU A O 1
ATOM 3811 N N . GLU A 1 488 ? -18.734 12.509 34.346 1.00 88.06 488 GLU A N 1
ATOM 3812 C CA . GLU A 1 488 ? -19.634 13.140 33.378 1.00 88.06 488 GLU A CA 1
ATOM 3813 C C . GLU A 1 488 ? -20.290 12.088 32.477 1.00 88.06 488 GLU A C 1
ATOM 3815 O O . GLU A 1 488 ? -21.517 12.034 32.395 1.00 88.06 488 GLU A O 1
ATOM 3820 N N . GLU A 1 489 ? -19.499 11.193 31.876 1.00 90.12 489 GLU A N 1
ATOM 3821 C CA . GLU A 1 489 ? -19.993 10.112 31.014 1.00 90.12 489 GLU A CA 1
ATOM 3822 C C . GLU A 1 489 ? -20.940 9.164 31.771 1.00 90.12 489 GLU A C 1
ATOM 3824 O O . GLU A 1 489 ? -21.974 8.767 31.235 1.00 90.12 489 GLU A O 1
ATOM 3829 N N . ALA A 1 490 ? -20.628 8.831 33.027 1.00 88.56 490 ALA A N 1
ATOM 3830 C CA . ALA A 1 490 ? -21.448 7.963 33.874 1.00 88.56 490 ALA A CA 1
ATOM 3831 C C . ALA A 1 490 ? -22.787 8.602 34.291 1.00 88.56 490 ALA A C 1
ATOM 3833 O O . ALA A 1 490 ? -23.745 7.892 34.600 1.00 88.56 490 ALA A O 1
ATOM 3834 N N . SER A 1 491 ? -22.873 9.937 34.295 1.00 88.06 491 SER A N 1
ATOM 3835 C CA . SER A 1 491 ? -24.109 10.670 34.601 1.00 88.06 491 SER A CA 1
ATOM 3836 C C . SER A 1 491 ? -25.102 10.708 33.430 1.00 88.06 491 SER A C 1
ATOM 3838 O O . SER A 1 491 ? -26.268 11.086 33.595 1.00 88.06 491 SER A O 1
ATOM 3840 N N . GLU A 1 492 ? -24.664 10.303 32.235 1.00 88.62 492 GLU A N 1
ATOM 3841 C CA . GLU A 1 492 ? -25.472 10.363 31.026 1.00 88.62 492 GLU A CA 1
ATOM 3842 C C . GLU A 1 492 ? -26.579 9.307 30.985 1.00 88.62 492 GLU A C 1
ATOM 3844 O O . GLU A 1 492 ? -26.441 8.162 31.413 1.00 88.62 492 GLU A O 1
ATOM 3849 N N . LYS A 1 493 ? -27.699 9.666 30.343 1.00 89.00 493 LYS A N 1
ATOM 3850 C CA . LYS A 1 493 ? -28.825 8.735 30.128 1.00 89.00 493 LYS A CA 1
ATOM 3851 C C . LYS A 1 493 ? -28.462 7.565 29.213 1.00 89.00 493 LYS A C 1
ATOM 3853 O O . LYS A 1 493 ? -29.125 6.530 29.239 1.00 89.00 493 LYS A O 1
ATOM 3858 N N . SER A 1 494 ? -27.476 7.765 28.344 1.00 90.00 494 SER A N 1
ATOM 3859 C CA . SER A 1 494 ? -26.891 6.725 27.511 1.00 90.00 494 SER A CA 1
ATOM 3860 C C . SER A 1 494 ? -25.499 7.143 27.067 1.00 90.00 494 SER A C 1
ATOM 3862 O O . SER A 1 494 ? -25.303 8.264 26.598 1.00 90.00 494 SER A O 1
ATOM 3864 N N . VAL A 1 495 ? -24.566 6.203 27.155 1.00 90.56 495 VAL A N 1
ATOM 3865 C CA . VAL A 1 495 ? -23.188 6.357 26.702 1.00 90.56 495 VAL A CA 1
ATOM 3866 C C . VAL A 1 495 ? -23.057 5.751 25.311 1.00 90.56 495 VAL A C 1
ATOM 3868 O O . VAL A 1 495 ? -23.585 4.667 25.042 1.00 90.56 495 VAL A O 1
ATOM 3871 N N . ARG A 1 496 ? -22.367 6.455 24.410 1.00 90.00 496 ARG A N 1
ATOM 3872 C CA . ARG A 1 496 ? -22.015 5.936 23.085 1.00 90.00 496 ARG A CA 1
ATOM 3873 C C . ARG A 1 496 ? -20.545 5.564 23.062 1.00 90.00 496 ARG A C 1
ATOM 3875 O O . ARG A 1 496 ? -19.708 6.400 23.376 1.00 90.00 496 ARG A O 1
ATOM 3882 N N . VAL A 1 497 ? -20.247 4.339 22.656 1.00 90.69 497 VAL A N 1
ATOM 3883 C CA . VAL A 1 497 ? -18.884 3.812 22.580 1.00 90.69 497 VAL A CA 1
ATOM 3884 C C . VAL A 1 497 ? -18.604 3.427 21.139 1.00 90.69 497 VAL A C 1
ATOM 3886 O O . VAL A 1 497 ? -19.409 2.735 20.516 1.00 90.69 497 VAL A O 1
ATOM 3889 N N . PHE A 1 498 ? -17.485 3.893 20.600 1.00 91.88 498 PHE A N 1
ATOM 3890 C CA . PHE A 1 498 ? -16.935 3.348 19.370 1.00 91.88 498 PHE A CA 1
ATOM 3891 C C . PHE A 1 498 ? -16.151 2.083 19.698 1.00 91.88 498 PHE A C 1
ATOM 3893 O O . PHE A 1 498 ? -15.400 2.076 20.668 1.00 91.88 498 PHE A O 1
ATOM 3900 N N . VAL A 1 499 ? -16.312 1.037 18.890 1.00 92.19 499 VAL A N 1
ATOM 3901 C CA . VAL A 1 499 ? -15.528 -0.198 18.966 1.00 92.19 499 VAL A CA 1
ATOM 3902 C C . VAL A 1 499 ? -15.052 -0.540 17.561 1.00 92.19 499 VAL A C 1
ATOM 3904 O O . VAL A 1 499 ? -15.857 -0.593 16.630 1.00 92.19 499 VAL A O 1
ATOM 3907 N N . GLY A 1 500 ? -13.759 -0.790 17.392 1.00 92.38 500 GLY A N 1
ATOM 3908 C CA . GLY A 1 500 ? -13.180 -1.079 16.086 1.00 92.38 500 GLY A CA 1
ATOM 3909 C C . GLY A 1 500 ? -12.019 -2.057 16.113 1.00 92.38 500 GLY A C 1
ATOM 3910 O O . GLY A 1 500 ? -11.512 -2.424 17.167 1.00 92.38 500 GLY A O 1
ATOM 3911 N N . SER A 1 501 ? -11.618 -2.466 14.915 1.00 92.38 501 SER A N 1
ATOM 3912 C CA . SER A 1 501 ? -10.418 -3.245 14.628 1.00 92.38 501 SER A CA 1
ATOM 3913 C C . SER A 1 501 ? -9.311 -2.289 14.184 1.00 92.38 501 SER A C 1
ATOM 3915 O O . SER A 1 501 ? -9.436 -1.631 13.151 1.00 92.38 501 SER A O 1
ATOM 3917 N N . ALA A 1 502 ? -8.245 -2.190 14.973 1.00 89.06 502 ALA A N 1
ATOM 3918 C CA . ALA A 1 502 ? -7.074 -1.374 14.696 1.00 89.06 502 ALA A CA 1
ATOM 3919 C C . ALA A 1 502 ? -5.900 -2.229 14.191 1.00 89.06 502 ALA A C 1
ATOM 3921 O O . ALA A 1 502 ? -5.553 -3.254 14.778 1.00 89.06 502 ALA A O 1
ATOM 3922 N N . ILE A 1 503 ? -5.270 -1.773 13.114 1.00 84.56 503 ILE A N 1
ATOM 3923 C CA . ILE A 1 503 ? -4.055 -2.310 12.508 1.00 84.56 503 ILE A CA 1
ATOM 3924 C C . ILE A 1 503 ? -2.895 -1.418 12.957 1.00 84.56 503 ILE A C 1
ATOM 3926 O O . ILE A 1 503 ? -2.612 -0.401 12.330 1.00 84.56 503 ILE A O 1
ATOM 3930 N N . SER A 1 504 ? -2.251 -1.777 14.066 1.00 72.25 504 SER A N 1
ATOM 3931 C CA . SER A 1 504 ? -1.012 -1.143 14.531 1.00 72.25 504 SER A CA 1
ATOM 3932 C C . SER A 1 504 ? -0.201 -2.125 15.372 1.00 72.25 504 SER A C 1
ATOM 3934 O O . SER A 1 504 ? -0.772 -2.857 16.186 1.00 72.25 504 SER A O 1
ATOM 3936 N N . ARG A 1 505 ? 1.127 -2.098 15.204 1.00 58.25 505 ARG A N 1
ATOM 3937 C CA . ARG A 1 505 ? 2.072 -2.875 16.023 1.00 58.25 505 ARG A CA 1
ATOM 3938 C C . ARG A 1 505 ? 2.346 -2.232 17.383 1.00 58.25 505 ARG A C 1
ATOM 3940 O O . ARG A 1 505 ? 2.562 -2.930 18.364 1.00 58.25 505 ARG A O 1
ATOM 3947 N N . SER A 1 506 ? 2.298 -0.898 17.452 1.00 58.97 506 SER A N 1
ATOM 3948 C CA . SER A 1 506 ? 2.644 -0.109 18.650 1.00 58.97 506 SER A CA 1
ATOM 3949 C C . SER A 1 506 ? 1.521 -0.022 19.685 1.00 58.97 506 SER A C 1
ATOM 3951 O O . SER A 1 506 ? 1.634 0.705 20.668 1.00 58.97 506 SER A O 1
ATOM 3953 N N . PHE A 1 507 ? 0.412 -0.730 19.456 1.00 58.66 507 PHE A N 1
ATOM 3954 C CA . PHE A 1 507 ? -0.771 -0.698 20.319 1.00 58.66 507 PHE A CA 1
ATOM 3955 C C . PHE A 1 507 ? -1.451 0.675 20.402 1.00 58.66 507 PHE A C 1
ATOM 3957 O O . PHE A 1 507 ? -2.313 0.881 21.254 1.00 58.66 507 PHE A O 1
ATOM 3964 N N . SER A 1 508 ? -1.105 1.588 19.491 1.00 68.44 508 SER A N 1
ATOM 3965 C CA . SER A 1 508 ? -1.626 2.947 19.439 1.00 68.44 508 SER A CA 1
ATOM 3966 C C . SER A 1 508 ? -2.426 3.194 18.159 1.00 68.44 508 SER A C 1
ATOM 3968 O O . SER A 1 508 ? -2.302 2.493 17.155 1.00 68.44 508 SER A O 1
ATOM 3970 N N . TYR A 1 509 ? -3.310 4.186 18.211 1.00 81.06 509 TYR A N 1
ATOM 3971 C CA . TYR A 1 509 ? -3.980 4.685 17.020 1.00 81.06 509 TYR A CA 1
ATOM 3972 C C . TYR A 1 509 ? -2.989 5.533 16.221 1.00 81.06 509 TYR A C 1
ATOM 3974 O O . TYR A 1 509 ? -2.482 6.528 16.733 1.00 81.06 509 TYR A O 1
ATOM 3982 N N . GLU A 1 510 ? -2.747 5.166 14.965 1.00 81.31 510 GLU A N 1
ATOM 3983 C CA . GLU A 1 510 ? -1.822 5.901 14.100 1.00 81.31 510 GLU A CA 1
ATOM 3984 C C . GLU A 1 510 ? -2.562 6.957 13.279 1.00 81.31 510 GLU A C 1
ATOM 3986 O O . GLU A 1 510 ? -2.226 8.140 13.299 1.00 81.31 510 GLU A O 1
ATOM 3991 N N . ASN A 1 511 ? -3.586 6.537 12.534 1.00 87.81 511 ASN A N 1
ATOM 3992 C CA . ASN A 1 511 ? -4.418 7.421 11.726 1.00 87.81 511 ASN A CA 1
ATOM 3993 C C . ASN A 1 511 ? -5.723 6.721 11.321 1.00 87.81 511 ASN A C 1
ATOM 3995 O O . ASN A 1 511 ? -5.943 5.554 11.615 1.00 87.81 511 ASN A O 1
ATOM 3999 N N . ILE A 1 512 ? -6.603 7.413 10.598 1.00 88.06 512 ILE A N 1
ATOM 4000 C CA . ILE A 1 512 ? -7.932 6.870 10.284 1.00 88.06 512 ILE A CA 1
ATOM 4001 C C . ILE A 1 512 ? -7.893 5.565 9.475 1.00 88.06 512 ILE A C 1
ATOM 4003 O O . ILE A 1 512 ? -8.807 4.753 9.614 1.00 88.06 512 ILE A O 1
ATOM 4007 N N . THR A 1 513 ? -6.862 5.351 8.646 1.00 90.00 513 THR A N 1
ATOM 4008 C CA . THR A 1 513 ? -6.727 4.126 7.836 1.00 90.00 513 THR A CA 1
ATOM 4009 C C . THR A 1 513 ? -6.272 2.935 8.666 1.00 90.00 513 THR A C 1
ATOM 4011 O O . THR A 1 513 ? -6.647 1.811 8.360 1.00 90.00 513 THR A O 1
ATOM 4014 N N . SER A 1 514 ? -5.612 3.168 9.808 1.00 87.81 514 SER A N 1
ATOM 4015 C CA . SER A 1 514 ? -5.285 2.099 10.752 1.00 87.81 514 SER A CA 1
ATOM 4016 C C . SER A 1 514 ? -6.523 1.496 11.423 1.00 87.81 514 SER A C 1
ATOM 4018 O O . SER A 1 514 ? -6.381 0.544 12.174 1.00 87.81 514 SER A O 1
ATOM 4020 N N . VAL A 1 515 ? -7.734 2.009 11.186 1.00 91.50 515 VAL A N 1
ATOM 4021 C CA . VAL A 1 515 ? -8.989 1.412 11.665 1.00 91.50 515 VAL A CA 1
ATOM 4022 C C . VAL A 1 515 ? -9.635 0.616 10.528 1.00 91.50 515 VAL A C 1
ATOM 4024 O O . VAL A 1 515 ? -10.343 1.169 9.689 1.00 91.50 515 VAL A O 1
ATOM 4027 N N . ALA A 1 516 ? -9.410 -0.695 10.509 1.00 92.00 516 ALA A N 1
ATOM 4028 C CA . ALA A 1 516 ? -9.880 -1.590 9.452 1.00 92.00 516 ALA A CA 1
ATOM 4029 C C . ALA A 1 516 ? -11.408 -1.704 9.407 1.00 92.00 516 ALA A C 1
ATOM 4031 O O . ALA A 1 516 ? -12.011 -1.757 8.338 1.00 92.00 516 ALA A O 1
ATOM 4032 N N . ALA A 1 517 ? -12.040 -1.744 10.576 1.00 94.38 517 ALA A N 1
ATOM 4033 C CA . ALA A 1 517 ? -13.484 -1.841 10.723 1.00 94.38 517 ALA A CA 1
ATOM 4034 C C . ALA A 1 517 ? -13.923 -1.201 12.035 1.00 94.38 517 ALA A C 1
ATOM 4036 O O . ALA A 1 517 ? -13.134 -1.081 12.974 1.00 94.38 517 ALA A O 1
ATOM 4037 N N . GLY A 1 518 ? -15.189 -0.814 12.123 1.00 92.81 518 GLY A N 1
ATOM 4038 C CA . GLY A 1 518 ? -15.713 -0.187 13.323 1.00 92.81 518 GLY A CA 1
ATOM 4039 C C . GLY A 1 518 ? -17.226 -0.118 13.356 1.00 92.81 518 GLY A C 1
ATOM 4040 O O . GLY A 1 518 ? -17.891 -0.146 12.323 1.00 92.81 518 GLY A O 1
ATOM 4041 N N . ARG A 1 519 ? -17.769 -0.033 14.567 1.00 91.44 519 ARG A N 1
ATOM 4042 C CA . ARG A 1 519 ? -19.174 0.274 14.815 1.00 91.44 519 ARG A CA 1
ATOM 4043 C C . ARG A 1 519 ? -19.317 1.060 16.104 1.00 91.44 519 ARG A C 1
ATOM 4045 O O . ARG A 1 519 ? -18.500 0.938 17.015 1.00 91.44 519 ARG A O 1
ATOM 4052 N N . CYS A 1 520 ? -20.385 1.833 16.201 1.00 90.31 520 CYS A N 1
ATOM 4053 C CA . CYS A 1 520 ? -20.767 2.411 17.478 1.00 90.31 520 CYS A CA 1
ATOM 4054 C C . CYS A 1 520 ? -21.733 1.470 18.205 1.00 90.31 520 CYS A C 1
ATOM 4056 O O . CYS A 1 520 ? -22.413 0.638 17.605 1.00 90.31 520 CYS A O 1
ATOM 4058 N N . ILE A 1 521 ? -21.794 1.613 19.520 1.00 89.69 521 ILE A N 1
ATOM 4059 C CA . ILE A 1 521 ? -22.843 1.052 20.361 1.00 89.69 521 ILE A CA 1
ATOM 4060 C C . ILE A 1 521 ? -23.358 2.154 21.280 1.00 89.69 521 ILE A C 1
ATOM 4062 O O . ILE A 1 521 ? -22.625 3.061 21.665 1.00 89.69 521 ILE A O 1
ATOM 4066 N N . SER A 1 522 ? -24.639 2.094 21.624 1.00 90.06 522 SER A N 1
ATOM 4067 C CA . SER A 1 522 ? -25.267 2.980 22.606 1.00 90.06 522 SER A CA 1
ATOM 4068 C C . SER A 1 522 ? -25.783 2.110 23.734 1.00 90.06 522 SER A C 1
ATOM 4070 O O . SER A 1 522 ? -26.560 1.200 23.468 1.00 90.06 522 SER A O 1
ATOM 4072 N N . ILE A 1 523 ? -25.361 2.369 24.965 1.00 90.62 523 ILE A N 1
ATOM 4073 C CA . ILE A 1 523 ? -25.749 1.587 26.140 1.00 90.62 523 ILE A CA 1
ATOM 4074 C C . ILE A 1 523 ? -26.299 2.523 27.212 1.00 90.62 523 ILE A C 1
ATOM 4076 O O . ILE A 1 523 ? -25.848 3.663 27.345 1.00 90.62 523 ILE A O 1
ATOM 4080 N N . LYS A 1 524 ? -27.338 2.098 27.921 1.00 92.00 524 LYS A N 1
ATOM 4081 C CA . LYS A 1 524 ? -27.908 2.823 29.059 1.00 92.00 524 LYS A CA 1
ATOM 4082 C C . LYS A 1 524 ? -27.263 2.337 30.362 1.00 92.00 524 LYS A C 1
ATOM 4084 O O . LYS A 1 524 ? -26.784 1.202 30.410 1.00 92.00 524 LYS A O 1
ATOM 4089 N N . PRO A 1 525 ? -27.272 3.154 31.427 1.00 90.38 525 PRO A N 1
ATOM 4090 C CA . PRO A 1 525 ? -26.832 2.708 32.742 1.00 90.38 525 PRO A CA 1
ATOM 4091 C C . PRO A 1 525 ? -27.520 1.402 33.156 1.00 90.38 525 PRO A C 1
ATOM 4093 O O . PRO A 1 525 ? -28.736 1.266 33.006 1.00 90.38 525 PRO A O 1
ATOM 4096 N N . HIS A 1 526 ? -26.731 0.455 33.665 1.00 87.56 526 HIS A N 1
ATOM 4097 C CA . HIS A 1 526 ? -27.153 -0.892 34.086 1.00 87.56 526 HIS A CA 1
ATOM 4098 C C . HIS A 1 526 ? -27.735 -1.794 32.982 1.00 87.56 526 HIS A C 1
ATOM 4100 O O . HIS A 1 526 ? -28.312 -2.840 33.279 1.00 87.56 526 HIS A O 1
ATOM 4106 N N . GLU A 1 527 ? -27.613 -1.410 31.711 1.00 89.94 527 GLU A N 1
ATOM 4107 C CA . GLU A 1 527 ? -28.091 -2.216 30.593 1.00 89.94 527 GLU A CA 1
ATOM 4108 C C . GLU A 1 527 ? -27.089 -3.325 30.239 1.00 89.94 527 GLU A C 1
ATOM 4110 O O . GLU A 1 527 ? -25.876 -3.110 30.235 1.00 89.94 527 GLU A O 1
ATOM 4115 N N . VAL A 1 528 ? -27.611 -4.502 29.884 1.00 89.38 528 VAL A N 1
ATOM 4116 C CA . VAL A 1 528 ? -26.863 -5.574 29.217 1.00 89.38 528 VAL A CA 1
ATOM 4117 C C . VAL A 1 528 ? -27.511 -5.808 27.860 1.00 89.38 528 VAL A C 1
ATOM 4119 O O . VAL A 1 528 ? -28.706 -6.094 27.781 1.00 89.38 528 VAL A O 1
ATOM 4122 N N . ARG A 1 529 ? -26.730 -5.688 26.788 1.00 86.12 529 ARG A N 1
ATOM 4123 C CA . ARG A 1 529 ? -27.164 -5.974 25.421 1.00 86.12 529 ARG A CA 1
ATOM 4124 C C . ARG A 1 529 ? -26.412 -7.168 24.872 1.00 86.12 529 ARG A C 1
ATOM 4126 O O . ARG A 1 529 ? -25.186 -7.191 24.880 1.00 86.12 529 ARG A O 1
ATOM 4133 N N . LYS A 1 530 ? -27.171 -8.125 24.353 1.00 83.56 530 LYS A N 1
ATOM 4134 C CA . LYS A 1 530 ? -26.681 -9.286 23.607 1.00 83.56 530 LYS A CA 1
ATOM 4135 C C . LYS A 1 530 ? -27.184 -9.183 22.175 1.00 83.56 530 LYS A C 1
ATOM 4137 O O . LYS A 1 530 ? -28.141 -8.448 21.936 1.00 83.56 530 LYS A O 1
ATOM 4142 N N . SER A 1 531 ? -26.531 -9.901 21.262 1.00 67.00 531 SER A N 1
ATOM 4143 C CA . SER A 1 531 ? -26.903 -9.988 19.842 1.00 67.00 531 SER A CA 1
ATOM 4144 C C . SER A 1 531 ? -27.036 -8.616 19.174 1.00 67.00 531 SER A C 1
ATOM 4146 O O . SER A 1 531 ? -28.135 -8.110 18.949 1.00 67.00 531 SER A O 1
ATOM 4148 N N . PHE A 1 532 ? -25.897 -8.010 18.836 1.00 67.56 532 PHE A N 1
ATOM 4149 C CA . PHE A 1 532 ? -25.864 -6.870 17.925 1.00 67.56 532 PHE A CA 1
ATOM 4150 C C . PHE A 1 532 ? -25.926 -7.408 16.491 1.00 67.56 532 PHE A C 1
ATOM 4152 O O . PHE A 1 532 ? -24.905 -7.431 15.802 1.00 67.56 532 PHE A O 1
ATOM 4159 N N . GLU A 1 533 ? -27.098 -7.910 16.083 1.00 52.78 533 GLU A N 1
ATOM 4160 C CA . GLU A 1 533 ? -27.335 -8.353 14.702 1.00 52.78 533 GLU A CA 1
ATOM 4161 C C . GLU A 1 533 ? -26.929 -7.240 13.718 1.00 52.78 533 GLU A C 1
ATOM 4163 O O . GLU A 1 533 ? -27.061 -6.046 14.023 1.00 52.78 533 GLU A O 1
ATOM 4168 N N . ASN A 1 534 ? -26.309 -7.658 12.610 1.00 43.81 534 ASN A N 1
ATOM 4169 C CA . ASN A 1 534 ? -25.725 -6.785 11.588 1.00 43.81 534 ASN A CA 1
ATOM 4170 C C . ASN A 1 534 ? -26.782 -6.140 10.700 1.00 43.81 534 ASN A C 1
ATOM 4172 O O . ASN A 1 534 ? -27.735 -6.855 10.316 1.00 43.81 534 ASN A O 1
#

Secondary structure (DSSP, 8-state):
--HHHHHHHT--HHHHHHHHHHHHHHHHHHHHTT----HHHHHHHHHHHHHHHHHHHHHTT--HHHHHHHHHHHHHHHHTTTSTTHHHHHHHHHHHHHHHHTS-SSPPPHHHHHHHHHHHHHHHHHHHHHHHHHTT----SS---TTPPP-SS---SSPP-PPP--HHHHHHHHTT--SEEEEEETTEEEEEEEESSPPPPPTTTTTT-EE-TTT--EEESSEEEEBS-S--TTS---BSS----SSS-----EEEHHHHHHHHHHHHHHHHHHHHSTT--EESSTT-EEEEEEEEEEEEEEEE----------------------------------PPPPP----EEEEEEEEEEEEEEESBTBEEEEEEPPPHHHHTTTT--HHHHHSPPTTHHHHEEEEESS----TT-B-TTT--BSSSSS-EEE-TTS-EEEHHHHHHHHHHS-SS--B-TTT--BS------HHHHHHHSEEEEEEEPPHHHHTSSSEEEEEEEE--SSSS---GGGEEEEEEEEE-TT-EEE----

Sequence (534 aa):
MSGLDKLVRDIKPDDALKLFEEYMEKVKTARAKKEEIPRPLYMNFLKYCAARVHIKLQEGKFSQETWLTYCDFFTSAMLSFGTADMEKMLDYSDKVVYSVLVYHSQSQPLLKEYLRCSAAQEEQRSKDLADLRAKDTINITTPVPLDQPPEIERDSHITAVAPAFPVEMVTRVLNRLPEKLSFAHTNGLLHMKLLNPLPIPDCPFVSSGYACDSCGLRGIRVAYEAMLYEEEADTNGVVRSNARIAQHYSHGYDMCTACAVYFYLRQEQHLKQCWMKPHDPFALGVAAGVAVKEASYLNGEAIVTAAKEEFDDAPSHASVSPPSCGPSRKSSQNSSCTSPEPPMTRCKRVSTSFIDIEVGIAPIGSRPIAYVLPKAKELLKEKVDILKTFQPPSDWAERCQTTAVLGTYSSEDKCMVCLESLKGCIPVITTKCGHPFHVECIVGFLRTVSRQESVCPICRAAEPLPDTSLHHALEKNVFKVRVMLTEEEASEKSVRVFVGSAISRSFSYENITSVAAGRCISIKPHEVRKSFEN

Foldseek 3Di:
DDPLVVLLVPDDPVNLVVQLVVLVVVVVVCVVVVHDQDLVSQLSNLSSLLNLLVVLCVLLVHDPVLSVLSVVLSVVQSVCPPHPCVVVSVVLSVLLSVLSVPADSDFDDLLVQLVVQQVLLVVQLVVQVVVVVVVPPDPCPDDPPSADAFAQQDDDPGFHHQDDDDSVLLVVCSVVQDQWFWADDLLDIFIWGKDGFDDQDHSVCSSQQDAANRGRRTDRGIWTKGFDDDDDPDDPRDGWWLQGSDDDRDTIHTHGSNRSSRLQVVLVVQLVVLQVPQQDKDFRHQQWDKDWFKKFKDKDWDFPDPDPPPPPPDDDDDDDDDDDDDDDDDDDDDDDDDDDDDPPPPGDTDTWIKMKIKMFIGQQQWFKFKDWQDDPVVCVVVVDPVQVRSFHDPCRLVQKAKFWPPDPFDCCDAAPQPRHGPGGRFGWFQWPVRRIHRPCRLSSCQSPPDPPFRADPPPGDGPRGDNRHSVCRRVRRIMIMMGIDDPVQLPDQKIKMKMFTAQDPVSHHDHSSRTRMIGIDIGGRRDMDGDSDD

Radius of gyration: 30.2 Å; chains: 1; bounding box: 64×53×112 Å